Protein AF-A0A970URS9-F1 (afdb_monomer)

Radius of gyration: 25.24 Å; Cα contacts (8 Å, |Δi|>4): 750; chains: 1; bounding box: 65×50×69 Å

Structure (mmCIF, N/CA/C/O backbone):
data_AF-A0A970URS9-F1
#
_entry.id   AF-A0A970URS9-F1
#
loop_
_atom_site.group_PDB
_atom_site.id
_atom_site.type_symbol
_atom_site.label_atom_id
_atom_site.label_alt_id
_atom_site.label_comp_id
_atom_site.label_asym_id
_atom_site.label_entity_id
_atom_site.label_seq_id
_atom_site.pdbx_PDB_ins_code
_atom_site.Cartn_x
_atom_site.Cartn_y
_atom_site.Cartn_z
_atom_site.occupancy
_atom_site.B_iso_or_equiv
_atom_site.auth_seq_id
_atom_site.auth_comp_id
_atom_site.auth_asym_id
_atom_site.auth_atom_id
_atom_site.pdbx_PDB_model_num
ATOM 1 N N . MET A 1 1 ? 19.155 -26.160 -0.930 1.00 59.38 1 MET A N 1
ATOM 2 C CA . MET A 1 1 ? 18.601 -26.147 -2.294 1.00 59.38 1 MET A CA 1
ATOM 3 C C . MET A 1 1 ? 18.836 -27.483 -2.963 1.00 59.38 1 MET A C 1
ATOM 5 O O . MET A 1 1 ? 19.977 -27.938 -3.008 1.00 59.38 1 MET A O 1
ATOM 9 N N . THR A 1 2 ? 17.766 -28.083 -3.463 1.00 62.88 2 THR A N 1
ATOM 10 C CA . THR A 1 2 ? 17.777 -29.184 -4.430 1.00 62.88 2 THR A CA 1
ATOM 11 C C . THR A 1 2 ? 18.420 -28.739 -5.752 1.00 62.88 2 THR A C 1
ATOM 13 O O . THR A 1 2 ? 18.569 -27.546 -6.014 1.00 62.88 2 THR A O 1
ATOM 16 N N . GLU A 1 3 ? 18.820 -29.686 -6.599 1.00 51.22 3 GLU A N 1
ATOM 17 C CA . GLU A 1 3 ? 19.389 -29.405 -7.929 1.00 51.22 3 GLU A CA 1
ATOM 18 C C . GLU A 1 3 ? 18.390 -28.671 -8.846 1.00 51.22 3 GLU A C 1
ATOM 20 O O . GLU A 1 3 ? 18.769 -27.781 -9.601 1.00 51.22 3 GLU A O 1
ATOM 25 N N . TYR A 1 4 ? 17.092 -28.945 -8.679 1.00 53.56 4 TYR A N 1
ATOM 26 C CA . TYR A 1 4 ? 16.002 -28.221 -9.338 1.00 53.56 4 TYR A CA 1
ATOM 27 C C . TYR A 1 4 ? 15.913 -26.752 -8.897 1.00 53.56 4 TYR A C 1
ATOM 29 O O . TYR A 1 4 ? 15.729 -25.866 -9.725 1.00 53.56 4 TYR A O 1
ATOM 37 N N . GLU A 1 5 ? 16.074 -26.471 -7.600 1.00 57.66 5 GLU A N 1
ATOM 38 C CA . GLU A 1 5 ? 16.076 -25.095 -7.084 1.00 57.66 5 GLU A CA 1
ATOM 39 C C . GLU A 1 5 ? 17.321 -24.318 -7.521 1.00 57.66 5 GLU A C 1
ATOM 41 O O . GLU A 1 5 ? 17.228 -23.114 -7.740 1.00 57.66 5 GLU A O 1
ATOM 46 N N . LYS A 1 6 ? 18.470 -24.989 -7.682 1.00 56.94 6 LYS A N 1
ATOM 47 C CA . LYS A 1 6 ? 19.697 -24.361 -8.196 1.00 56.94 6 LYS A CA 1
ATOM 48 C C . LYS A 1 6 ? 19.577 -23.949 -9.664 1.00 56.94 6 LYS A C 1
ATOM 50 O O . LYS A 1 6 ? 20.085 -22.897 -10.015 1.00 56.94 6 LYS A O 1
ATOM 55 N N . ASN A 1 7 ? 18.889 -24.739 -10.489 1.00 59.44 7 ASN A N 1
ATOM 56 C CA . ASN A 1 7 ? 18.740 -24.455 -11.921 1.00 59.44 7 ASN A CA 1
ATOM 57 C C . ASN A 1 7 ? 17.604 -23.462 -12.247 1.00 59.44 7 ASN A C 1
ATOM 59 O O . ASN A 1 7 ? 17.540 -22.977 -13.374 1.00 59.44 7 ASN A O 1
ATOM 63 N N . ASN A 1 8 ? 16.723 -23.167 -11.280 1.00 69.44 8 ASN A N 1
ATOM 64 C CA . ASN A 1 8 ? 15.534 -22.315 -11.450 1.00 69.44 8 ASN A CA 1
ATOM 65 C C . ASN A 1 8 ? 15.500 -21.094 -10.508 1.00 69.44 8 ASN A C 1
ATOM 67 O O . ASN A 1 8 ? 14.450 -20.471 -10.346 1.00 69.44 8 ASN A O 1
ATOM 71 N N . THR A 1 9 ? 16.606 -20.766 -9.835 1.00 82.19 9 THR A N 1
ATOM 72 C CA . THR A 1 9 ? 16.706 -19.546 -9.021 1.00 82.19 9 THR A CA 1
ATOM 73 C C . THR A 1 9 ? 17.441 -18.487 -9.840 1.00 82.19 9 THR A C 1
ATOM 75 O O . THR A 1 9 ? 18.573 -18.758 -10.226 1.00 82.19 9 THR A O 1
ATOM 78 N N . PRO A 1 10 ? 16.840 -17.309 -10.097 1.00 90.69 10 PRO A N 1
ATOM 79 C CA . PRO A 1 10 ? 17.506 -16.267 -10.865 1.00 90.69 10 PRO A CA 1
ATOM 80 C C . PRO A 1 10 ? 18.823 -15.851 -10.204 1.00 90.69 10 PRO A C 1
ATOM 82 O O . PRO A 1 10 ? 18.922 -15.779 -8.979 1.00 90.69 10 PRO A O 1
ATOM 85 N N . GLU A 1 11 ? 19.825 -15.554 -11.026 1.00 94.62 11 GLU A N 1
ATOM 86 C CA . GLU A 1 11 ? 21.123 -15.045 -10.584 1.00 94.62 11 GLU A CA 1
ATOM 87 C C . GLU A 1 11 ? 21.006 -13.667 -9.942 1.00 94.62 11 GLU A C 1
ATOM 89 O O . GLU A 1 11 ? 21.819 -13.322 -9.088 1.00 94.62 11 GLU A O 1
ATOM 94 N N . ILE A 1 12 ? 20.011 -12.877 -10.351 1.00 97.31 12 ILE A N 1
ATOM 95 C CA . ILE A 1 12 ? 19.701 -11.583 -9.751 1.00 97.31 12 ILE A CA 1
ATOM 96 C C . ILE A 1 12 ? 18.197 -11.302 -9.801 1.00 97.31 12 ILE A C 1
ATOM 98 O O . ILE A 1 12 ? 17.523 -11.563 -10.804 1.00 97.31 12 ILE A O 1
ATOM 102 N N . LEU A 1 13 ? 17.682 -10.759 -8.699 1.00 98.12 13 LEU A N 1
ATOM 103 C CA . LEU A 1 13 ? 16.290 -10.363 -8.536 1.00 98.12 13 LEU A CA 1
ATOM 104 C C . LEU A 1 13 ? 16.204 -8.858 -8.270 1.00 98.12 13 LEU A C 1
ATOM 106 O O . LEU A 1 13 ? 16.705 -8.374 -7.252 1.00 98.12 13 LEU A O 1
ATOM 110 N N . PHE A 1 14 ? 15.516 -8.142 -9.155 1.00 98.75 14 PHE A N 1
ATOM 111 C CA . PHE A 1 14 ? 15.083 -6.770 -8.908 1.00 98.75 14 PHE A CA 1
ATOM 112 C C . PHE A 1 14 ? 13.653 -6.751 -8.403 1.00 98.75 14 PHE A C 1
ATOM 114 O O . PHE A 1 14 ? 12.801 -7.467 -8.928 1.00 98.75 14 PHE A O 1
ATOM 121 N N . GLU A 1 15 ? 13.373 -5.883 -7.442 1.00 98.62 15 GLU A N 1
ATOM 122 C CA . GLU A 1 15 ? 12.016 -5.675 -6.955 1.00 98.62 15 GLU A CA 1
ATOM 123 C C . GLU A 1 15 ? 11.689 -4.187 -6.867 1.00 98.62 15 GLU A C 1
ATOM 125 O O . GLU A 1 15 ? 12.305 -3.427 -6.122 1.00 98.62 15 GLU A O 1
ATOM 130 N N . VAL A 1 16 ? 10.730 -3.766 -7.685 1.00 98.88 16 VAL A N 1
ATOM 131 C CA . VAL A 1 16 ? 10.408 -2.370 -7.965 1.00 98.88 16 VAL A CA 1
ATOM 132 C C . VAL A 1 16 ? 9.073 -2.022 -7.329 1.00 98.88 16 VAL A C 1
ATOM 134 O O . VAL A 1 16 ? 8.055 -2.670 -7.583 1.00 98.88 16 VAL A O 1
ATOM 137 N N . SER A 1 17 ? 9.055 -0.963 -6.525 1.00 98.56 17 SER A N 1
ATOM 138 C CA . SER A 1 17 ? 7.822 -0.411 -5.971 1.00 98.56 17 SER A CA 1
ATOM 139 C C . SER A 1 17 ? 7.975 1.070 -5.677 1.00 98.56 17 SER A C 1
ATOM 141 O O . SER A 1 17 ? 9.014 1.522 -5.201 1.00 98.56 17 SER A O 1
ATOM 143 N N . TRP A 1 18 ? 6.889 1.818 -5.870 1.00 97.62 18 TRP A N 1
ATOM 144 C CA . TRP A 1 18 ? 6.800 3.204 -5.410 1.00 97.62 18 TRP A CA 1
ATOM 145 C C . TRP A 1 18 ? 6.981 3.331 -3.887 1.00 97.62 18 TRP A C 1
ATOM 147 O O . TRP A 1 18 ? 7.309 4.406 -3.390 1.00 97.62 18 TRP A O 1
ATOM 157 N N . GLU A 1 19 ? 6.772 2.236 -3.147 1.00 97.19 19 GLU A N 1
ATOM 158 C CA . GLU A 1 19 ? 6.843 2.194 -1.688 1.00 97.19 19 GLU A CA 1
ATOM 159 C C . GLU A 1 19 ? 8.188 1.684 -1.122 1.00 97.19 19 GLU A C 1
ATOM 161 O O . GLU A 1 19 ? 8.317 1.511 0.088 1.00 97.19 19 GLU A O 1
ATOM 166 N N . VAL A 1 20 ? 9.213 1.444 -1.950 1.00 97.50 20 VAL A N 1
ATOM 167 C CA . VAL A 1 20 ? 10.578 1.156 -1.455 1.00 97.50 20 VAL A CA 1
ATOM 168 C C . VAL A 1 20 ? 11.213 2.448 -0.935 1.00 97.50 20 VAL A C 1
ATOM 170 O O . VAL A 1 20 ? 11.251 3.446 -1.651 1.00 97.50 20 VAL A O 1
ATOM 173 N N . CYS A 1 21 ? 11.703 2.433 0.312 1.00 95.56 21 CYS A N 1
ATOM 174 C CA . CYS A 1 21 ? 12.218 3.614 1.032 1.00 95.56 21 CYS A CA 1
ATOM 175 C C . CYS A 1 21 ? 11.237 4.806 1.068 1.00 95.56 21 CYS A C 1
ATOM 177 O O . CYS A 1 21 ? 11.655 5.956 1.207 1.00 95.56 21 CYS A O 1
ATOM 179 N N . ASN A 1 22 ? 9.938 4.543 0.902 1.00 93.94 22 ASN A N 1
ATOM 180 C CA . ASN A 1 22 ? 8.903 5.563 0.794 1.00 93.94 22 ASN A CA 1
ATOM 181 C C . ASN A 1 22 ? 7.563 5.024 1.315 1.00 93.94 22 ASN A C 1
ATOM 183 O O . ASN A 1 22 ? 6.783 4.411 0.588 1.00 93.94 22 ASN A O 1
ATOM 187 N N . LYS A 1 23 ? 7.278 5.218 2.602 1.00 90.69 23 LYS A N 1
ATOM 188 C CA . LYS A 1 23 ? 6.061 4.675 3.213 1.00 90.69 23 LYS A CA 1
ATOM 189 C C . LYS A 1 23 ? 4.816 5.472 2.813 1.00 90.69 23 LYS A C 1
ATOM 191 O O . LYS A 1 23 ? 4.518 6.499 3.415 1.00 90.69 23 LYS A O 1
ATOM 196 N N . VAL A 1 24 ? 4.038 4.936 1.870 1.00 86.81 24 VAL A N 1
ATOM 197 C CA . VAL A 1 24 ? 2.739 5.503 1.453 1.00 86.81 24 VAL A CA 1
ATOM 198 C C . VAL A 1 24 ? 1.564 4.674 1.975 1.00 86.81 24 VAL A C 1
ATOM 200 O O . VAL A 1 24 ? 0.555 5.221 2.425 1.00 86.81 24 VAL A O 1
ATOM 203 N N . GLY A 1 25 ? 1.671 3.346 1.935 1.00 85.94 25 GLY A N 1
ATOM 204 C CA . GLY A 1 25 ? 0.559 2.440 2.165 1.00 85.94 25 GLY A CA 1
ATOM 205 C C . GLY A 1 25 ? 0.975 1.091 2.744 1.00 85.94 25 GLY A C 1
ATOM 206 O O . GLY A 1 25 ? 1.907 0.968 3.538 1.00 85.94 25 GLY A O 1
ATOM 207 N N . GLY A 1 26 ? 0.177 0.071 2.419 1.00 88.50 26 GLY A N 1
ATOM 208 C CA . GLY A 1 26 ? 0.376 -1.286 2.927 1.00 88.50 26 GLY A CA 1
ATOM 209 C C . GLY A 1 26 ? 1.490 -2.043 2.206 1.00 88.50 26 GLY A C 1
ATOM 210 O O . GLY A 1 26 ? 2.072 -2.949 2.799 1.00 88.50 26 GLY A O 1
ATOM 211 N N . ILE A 1 27 ? 1.816 -1.667 0.964 1.00 93.69 27 ILE A N 1
ATOM 212 C CA . ILE A 1 27 ? 2.817 -2.370 0.151 1.00 93.69 27 ILE A CA 1
ATOM 213 C C . ILE A 1 27 ? 4.198 -2.192 0.771 1.00 93.69 27 ILE A C 1
ATOM 215 O O . ILE A 1 27 ? 4.948 -3.158 0.837 1.00 93.69 27 ILE A O 1
ATOM 219 N N . HIS A 1 28 ? 4.495 -1.017 1.334 1.00 93.88 28 HIS A N 1
ATOM 220 C CA . HIS A 1 28 ? 5.689 -0.778 2.144 1.00 93.88 28 HIS A CA 1
ATOM 221 C C . HIS A 1 28 ? 5.880 -1.853 3.215 1.00 93.88 28 HIS A C 1
ATOM 223 O O . HIS A 1 28 ? 6.958 -2.424 3.343 1.00 93.88 28 HIS A O 1
ATOM 229 N N . THR A 1 29 ? 4.810 -2.177 3.951 1.00 90.12 29 THR A N 1
ATOM 230 C CA . THR A 1 29 ? 4.863 -3.177 5.027 1.00 90.12 29 THR A CA 1
ATOM 231 C C . THR A 1 29 ? 5.080 -4.578 4.468 1.00 90.12 29 THR A C 1
ATOM 233 O O . THR A 1 29 ? 5.914 -5.305 5.000 1.00 90.12 29 THR A O 1
ATOM 236 N N . VAL A 1 30 ? 4.387 -4.933 3.379 1.00 92.44 30 VAL A N 1
ATOM 237 C CA . VAL A 1 30 ? 4.557 -6.225 2.692 1.00 92.44 30 VAL A CA 1
ATOM 238 C C . VAL A 1 30 ? 5.995 -6.407 2.219 1.00 92.44 30 VAL A C 1
ATOM 240 O O . VAL A 1 30 ? 6.608 -7.442 2.466 1.00 92.44 30 VAL A O 1
ATOM 243 N N . LEU A 1 31 ? 6.549 -5.396 1.553 1.00 93.94 31 LEU A N 1
ATOM 244 C CA . LEU A 1 31 ? 7.918 -5.428 1.059 1.00 93.94 31 LEU A CA 1
ATOM 245 C C . LEU A 1 31 ? 8.905 -5.484 2.219 1.00 93.94 31 LEU A C 1
ATOM 247 O O . LEU A 1 31 ? 9.783 -6.336 2.219 1.00 93.94 31 LEU A O 1
ATOM 251 N N . LYS A 1 32 ? 8.728 -4.649 3.247 1.00 91.94 32 LYS A N 1
ATOM 252 C CA . LYS A 1 32 ? 9.607 -4.610 4.418 1.00 91.94 32 LYS A CA 1
ATOM 253 C C . LYS A 1 32 ? 9.727 -5.971 5.107 1.00 91.94 32 LYS A C 1
ATOM 255 O O . LYS A 1 32 ? 10.843 -6.393 5.393 1.00 91.94 32 LYS A O 1
ATOM 260 N N . THR A 1 33 ? 8.612 -6.654 5.370 1.00 89.00 33 THR A N 1
ATOM 261 C CA . THR A 1 33 ? 8.639 -7.971 6.034 1.00 89.00 33 THR A CA 1
ATOM 262 C C . THR A 1 33 ? 9.173 -9.061 5.107 1.00 89.00 33 THR A C 1
ATOM 264 O O . THR A 1 33 ? 9.936 -9.922 5.535 1.00 89.00 33 THR A O 1
ATOM 267 N N . LYS A 1 34 ? 8.841 -9.004 3.812 1.00 92.00 34 LYS A N 1
ATOM 268 C CA . LYS A 1 34 ? 9.290 -9.988 2.818 1.00 92.00 34 LYS A CA 1
ATOM 269 C C . LYS A 1 34 ? 10.779 -9.869 2.482 1.00 92.00 34 LYS A C 1
ATOM 271 O O . LYS A 1 34 ? 11.443 -10.889 2.303 1.00 92.00 34 LYS A O 1
ATOM 276 N N . CYS A 1 35 ? 11.313 -8.650 2.395 1.00 91.56 35 CYS A N 1
ATOM 277 C CA . CYS A 1 35 ? 12.703 -8.368 2.027 1.00 91.56 35 CYS A CA 1
ATOM 278 C C . CYS A 1 35 ? 13.697 -9.145 2.888 1.00 91.56 35 CYS A C 1
ATOM 280 O O . CYS A 1 35 ? 14.686 -9.638 2.360 1.00 91.56 35 CYS A O 1
ATOM 282 N N . GLN A 1 36 ? 13.429 -9.295 4.187 1.00 88.06 36 GLN A N 1
ATOM 283 C CA . GLN A 1 36 ? 14.290 -10.048 5.096 1.00 88.06 36 GLN A CA 1
ATOM 284 C C . GLN A 1 36 ? 14.445 -11.514 4.665 1.00 88.06 36 GLN A C 1
ATOM 286 O O . GLN A 1 36 ? 15.564 -12.025 4.608 1.00 88.06 36 GLN A O 1
ATOM 291 N N . GLU A 1 37 ? 13.347 -12.184 4.312 1.00 89.56 37 GLU A N 1
ATOM 292 C CA . GLU A 1 37 ? 13.382 -13.583 3.872 1.00 89.56 37 GLU A CA 1
ATOM 293 C C . GLU A 1 37 ? 13.995 -13.737 2.477 1.00 89.56 37 GLU A C 1
ATOM 295 O O . GLU A 1 37 ? 14.756 -14.672 2.226 1.00 89.56 37 GLU A O 1
ATOM 300 N N . VAL A 1 38 ? 13.735 -12.788 1.575 1.00 92.19 38 VAL A N 1
ATOM 301 C CA . VAL A 1 38 ? 14.340 -12.786 0.234 1.00 92.19 38 VAL A CA 1
ATOM 302 C C . VAL A 1 38 ? 15.850 -12.546 0.321 1.00 92.19 38 VAL A C 1
ATOM 304 O O . VAL A 1 38 ? 16.619 -13.271 -0.312 1.00 92.19 38 VAL A O 1
ATOM 307 N N . GLN A 1 39 ? 16.297 -11.621 1.175 1.00 90.75 39 GLN A N 1
ATOM 308 C CA . GLN A 1 39 ? 17.714 -11.336 1.415 1.00 90.75 39 GLN A CA 1
ATOM 309 C C . GLN A 1 39 ? 18.456 -12.566 1.956 1.00 90.75 39 GLN A C 1
ATOM 311 O O . GLN A 1 39 ? 19.588 -12.815 1.551 1.00 90.75 39 GLN A O 1
ATOM 316 N N . LYS A 1 40 ? 17.829 -13.384 2.818 1.00 90.62 40 LYS A N 1
ATOM 317 C CA . LYS A 1 40 ? 18.424 -14.655 3.283 1.00 90.62 40 LYS A CA 1
ATOM 318 C C . LYS A 1 40 ? 18.703 -15.627 2.130 1.00 90.62 40 LYS A C 1
ATOM 320 O O . LYS A 1 40 ? 19.639 -16.417 2.226 1.00 90.62 40 LYS A O 1
ATOM 325 N N . LYS A 1 41 ? 17.898 -15.587 1.059 1.00 90.62 41 LYS A N 1
ATOM 326 C CA . LYS A 1 41 ? 18.044 -16.462 -0.114 1.00 90.62 41 LYS A CA 1
ATOM 327 C C . LYS A 1 41 ? 19.026 -15.908 -1.151 1.00 90.62 41 LYS A C 1
ATOM 329 O O . LYS A 1 41 ? 19.836 -16.674 -1.663 1.00 90.62 41 LYS A O 1
ATOM 334 N N . TYR A 1 42 ? 18.941 -14.618 -1.469 1.00 92.38 42 TYR A N 1
ATOM 335 C CA . TYR A 1 42 ? 19.673 -14.007 -2.589 1.00 92.38 42 TYR A CA 1
ATOM 336 C C . TYR A 1 42 ? 20.891 -13.174 -2.164 1.00 92.38 42 TYR A C 1
ATOM 338 O O . TYR A 1 42 ? 21.763 -12.901 -2.985 1.00 92.38 42 TYR A O 1
ATOM 346 N N . GLY A 1 43 ? 20.992 -12.774 -0.895 1.00 93.62 43 GLY A N 1
ATOM 347 C CA . GLY A 1 43 ? 22.070 -11.909 -0.420 1.00 93.62 43 GLY A CA 1
ATOM 348 C C . GLY A 1 43 ? 22.184 -10.628 -1.252 1.00 93.62 43 GLY A C 1
ATOM 349 O O . GLY A 1 43 ? 21.198 -9.944 -1.503 1.00 93.62 43 GLY A O 1
ATOM 350 N N . GLU A 1 44 ? 23.393 -10.315 -1.713 1.00 93.62 44 GLU A N 1
ATOM 351 C CA . GLU A 1 44 ? 23.677 -9.115 -2.517 1.00 93.62 44 GLU A CA 1
ATOM 352 C C . GLU A 1 44 ? 23.156 -9.206 -3.973 1.00 93.62 44 GLU A C 1
ATOM 354 O O . GLU A 1 44 ? 23.260 -8.238 -4.719 1.00 93.62 44 GLU A O 1
ATOM 359 N N . HIS A 1 45 ? 22.556 -10.336 -4.373 1.00 95.69 45 HIS A N 1
ATOM 360 C CA . HIS A 1 45 ? 21.867 -10.512 -5.660 1.00 95.69 45 HIS A CA 1
ATOM 361 C C . HIS A 1 45 ? 20.374 -10.135 -5.606 1.00 95.69 45 HIS A C 1
ATOM 363 O O . HIS A 1 45 ? 19.613 -10.435 -6.527 1.00 95.69 45 HIS A O 1
ATOM 369 N N . TYR A 1 46 ? 19.936 -9.493 -4.522 1.00 97.69 46 TYR A N 1
ATOM 370 C CA . TYR A 1 46 ? 18.608 -8.907 -4.394 1.00 97.69 46 TYR A CA 1
ATOM 371 C C . TYR A 1 46 ? 18.713 -7.387 -4.301 1.00 97.69 46 TYR A C 1
ATOM 373 O O . TYR A 1 46 ? 19.367 -6.848 -3.405 1.00 97.69 46 TYR A O 1
ATOM 381 N N . VAL A 1 47 ? 18.072 -6.703 -5.248 1.00 98.50 47 VAL A N 1
ATOM 382 C CA . VAL A 1 47 ? 18.125 -5.247 -5.386 1.00 98.50 47 VAL A CA 1
ATOM 383 C C . VAL A 1 47 ? 16.707 -4.693 -5.390 1.00 98.50 47 VAL A C 1
ATOM 385 O O . VAL A 1 47 ? 15.919 -4.977 -6.289 1.00 98.50 47 VAL A O 1
ATOM 388 N N . VAL A 1 48 ? 16.384 -3.862 -4.403 1.00 98.75 48 VAL A N 1
ATOM 389 C CA . VAL A 1 48 ? 15.106 -3.145 -4.364 1.00 98.75 48 VAL A CA 1
ATOM 390 C C . VAL A 1 48 ? 15.230 -1.782 -5.035 1.00 98.75 48 VAL A C 1
ATOM 392 O O . VAL A 1 48 ? 16.274 -1.132 -4.964 1.00 98.75 48 VAL A O 1
ATOM 395 N N . ILE A 1 49 ? 14.165 -1.337 -5.694 1.00 98.88 49 ILE A N 1
ATOM 396 C CA . ILE A 1 49 ? 14.147 -0.090 -6.459 1.00 98.88 49 ILE A CA 1
ATOM 397 C C . ILE A 1 49 ? 12.958 0.769 -6.027 1.00 98.88 49 ILE A C 1
ATOM 399 O O . ILE A 1 49 ? 11.812 0.316 -6.075 1.00 98.88 49 ILE A O 1
ATOM 403 N N . GLY A 1 50 ? 13.246 2.012 -5.632 1.00 98.44 50 GLY A N 1
ATOM 404 C CA . GLY A 1 50 ? 12.269 3.004 -5.173 1.00 98.44 50 GLY A CA 1
ATOM 405 C C . GLY A 1 50 ? 12.516 4.407 -5.744 1.00 98.44 50 GLY A C 1
ATOM 406 O O . GLY A 1 50 ? 13.549 4.644 -6.373 1.00 98.44 50 GLY A O 1
ATOM 4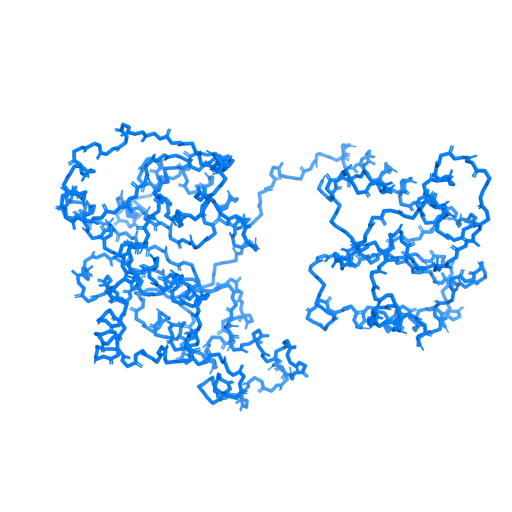07 N N . PRO A 1 51 ? 11.576 5.349 -5.573 1.00 97.19 51 PRO A N 1
ATOM 408 C CA . PRO A 1 51 ? 11.669 6.692 -6.151 1.00 97.19 51 PRO A CA 1
ATOM 409 C C . PRO A 1 51 ? 12.451 7.682 -5.260 1.00 97.19 51 PRO A C 1
ATOM 411 O O . PRO A 1 51 ? 12.288 7.699 -4.040 1.00 97.19 51 PRO A O 1
ATOM 414 N N . ASP A 1 52 ? 13.265 8.560 -5.862 1.00 94.81 52 ASP A N 1
ATOM 415 C CA . ASP A 1 52 ? 13.997 9.635 -5.163 1.00 94.81 52 ASP A CA 1
ATOM 416 C C . ASP A 1 52 ? 13.156 10.915 -5.040 1.00 94.81 52 ASP A C 1
ATOM 418 O O . ASP A 1 52 ? 13.273 11.860 -5.836 1.00 94.81 52 ASP A O 1
ATOM 422 N N . ILE A 1 53 ? 12.250 10.912 -4.059 1.00 90.94 53 ILE A N 1
ATOM 423 C CA . ILE A 1 53 ? 11.257 11.982 -3.849 1.00 90.94 53 ILE A CA 1
ATOM 424 C C . ILE A 1 53 ? 11.439 12.772 -2.543 1.00 90.94 53 ILE A C 1
ATOM 426 O O . ILE A 1 53 ? 10.818 13.816 -2.381 1.00 90.94 53 ILE A O 1
ATOM 430 N N . TRP A 1 54 ? 12.334 12.350 -1.646 1.00 85.31 54 TRP A N 1
ATOM 431 C CA . TRP A 1 54 ? 12.636 13.040 -0.378 1.00 85.31 54 TRP A CA 1
ATOM 432 C C . TRP A 1 54 ? 13.639 14.192 -0.578 1.00 85.31 54 TRP A C 1
ATOM 434 O O . TRP A 1 54 ? 14.669 14.250 0.079 1.00 85.31 54 TRP A O 1
ATOM 444 N N . ARG A 1 55 ? 13.391 15.081 -1.549 1.00 68.81 55 ARG A N 1
ATOM 445 C CA . ARG A 1 55 ? 14.376 16.096 -1.990 1.00 68.81 55 ARG A CA 1
ATOM 446 C C . ARG A 1 55 ? 14.431 17.342 -1.117 1.00 68.81 55 ARG A C 1
ATOM 448 O O . ARG A 1 55 ? 15.478 17.975 -1.030 1.00 68.81 55 ARG A O 1
ATOM 455 N N . GLU A 1 56 ? 13.291 17.725 -0.549 1.00 63.41 56 GLU A N 1
ATOM 456 C CA . GLU A 1 56 ? 13.159 18.930 0.283 1.00 63.41 56 GLU A CA 1
ATOM 457 C C . GLU A 1 56 ? 13.506 18.656 1.751 1.00 63.41 56 GLU A C 1
ATOM 459 O O . GLU A 1 56 ? 13.866 19.569 2.492 1.00 63.41 56 GLU A O 1
ATOM 464 N N . GLU A 1 57 ? 13.440 17.392 2.164 1.00 63.56 57 GLU A N 1
ATOM 465 C CA . GLU A 1 57 ? 13.827 16.938 3.493 1.00 63.56 57 GLU A CA 1
ATOM 466 C C . GLU A 1 57 ? 15.303 16.530 3.477 1.00 63.56 57 GLU A C 1
ATOM 468 O O . GLU A 1 57 ? 15.760 15.854 2.560 1.00 63.56 57 GLU A O 1
ATOM 473 N N . HIS A 1 58 ? 16.079 16.968 4.471 1.00 62.84 58 HIS A N 1
ATOM 474 C CA . HIS A 1 58 ? 17.538 16.836 4.411 1.00 62.84 58 HIS A CA 1
ATOM 475 C C . HIS A 1 58 ? 18.044 15.382 4.436 1.00 62.84 58 HIS A C 1
ATOM 477 O O . HIS A 1 58 ? 19.151 15.149 3.957 1.00 62.84 58 HIS A O 1
ATOM 483 N N . GLU A 1 59 ? 17.254 14.408 4.913 1.00 81.94 59 GLU A N 1
ATOM 484 C CA . GLU A 1 59 ? 17.598 12.977 4.880 1.00 81.94 59 GLU A CA 1
ATOM 485 C C . GLU A 1 59 ? 16.344 12.086 4.783 1.00 81.94 59 GLU A C 1
ATOM 487 O O . GLU A 1 59 ? 15.374 12.286 5.512 1.00 81.94 59 GLU A O 1
ATOM 492 N N . ASN A 1 60 ? 16.380 11.057 3.925 1.00 88.88 60 ASN A N 1
ATOM 493 C CA . ASN A 1 60 ? 15.377 9.988 3.934 1.00 88.88 60 ASN A CA 1
ATOM 494 C C . ASN A 1 60 ? 15.696 9.020 5.095 1.00 88.88 60 ASN A C 1
ATOM 496 O O . ASN A 1 60 ? 16.717 8.330 5.031 1.00 88.88 60 ASN A O 1
ATOM 500 N N . PRO A 1 61 ? 14.836 8.901 6.126 1.00 89.88 61 PRO A N 1
ATOM 501 C CA . PRO A 1 61 ? 15.122 8.091 7.317 1.00 89.88 61 PRO A CA 1
ATOM 502 C C . PRO A 1 61 ? 15.219 6.586 7.022 1.00 89.88 61 PRO A C 1
ATOM 504 O O . PRO A 1 61 ? 15.772 5.814 7.815 1.00 89.88 61 PRO A O 1
ATOM 507 N N . GLU A 1 62 ? 14.673 6.154 5.886 1.00 93.19 62 GLU A N 1
ATOM 508 C CA . GLU A 1 62 ? 14.685 4.769 5.452 1.00 93.19 62 GLU A CA 1
ATOM 509 C C . GLU A 1 62 ? 15.801 4.444 4.454 1.00 93.19 62 GLU A C 1
ATOM 511 O O . GLU A 1 62 ? 15.910 3.298 4.037 1.00 93.19 62 GLU A O 1
ATOM 516 N N . PHE A 1 63 ? 16.665 5.380 4.071 1.00 96.25 63 PHE A N 1
ATOM 517 C CA . PHE A 1 63 ? 17.716 5.104 3.092 1.00 96.25 63 PHE A CA 1
ATOM 518 C C . PHE A 1 63 ? 19.102 5.401 3.657 1.00 96.25 63 PHE A C 1
ATOM 520 O O . PHE A 1 63 ? 19.394 6.515 4.078 1.00 96.25 63 PHE A O 1
ATOM 527 N N . ILE A 1 64 ? 19.970 4.389 3.647 1.00 96.75 64 ILE A N 1
ATOM 528 C CA . ILE A 1 64 ? 21.380 4.525 4.015 1.00 96.75 64 ILE A CA 1
ATOM 529 C C . ILE A 1 64 ? 22.182 4.554 2.722 1.00 96.75 64 ILE A C 1
ATOM 531 O O . ILE A 1 64 ? 22.365 3.514 2.090 1.00 96.75 64 ILE A O 1
ATOM 535 N N . GLU A 1 65 ? 22.646 5.733 2.326 1.00 95.94 65 GLU A N 1
ATOM 536 C CA . GLU A 1 65 ? 23.436 5.903 1.110 1.00 95.94 65 GLU A CA 1
ATOM 537 C C . GLU A 1 65 ? 24.790 5.173 1.206 1.00 95.94 65 GLU A C 1
ATOM 539 O O . GLU A 1 65 ? 25.483 5.223 2.222 1.00 95.94 65 GLU A O 1
ATOM 544 N N . ASP A 1 66 ? 25.156 4.474 0.131 1.00 96.81 66 ASP A N 1
ATOM 545 C CA . ASP A 1 66 ? 26.454 3.830 -0.062 1.00 96.81 66 ASP A CA 1
ATOM 546 C C . ASP A 1 66 ? 26.933 4.116 -1.487 1.00 96.81 66 ASP A C 1
ATOM 548 O O . ASP A 1 66 ? 26.581 3.440 -2.462 1.00 96.81 66 ASP A O 1
ATOM 552 N N . GLU A 1 67 ? 27.751 5.157 -1.611 1.00 94.06 67 GLU A N 1
ATOM 553 C CA . GLU A 1 67 ? 28.260 5.622 -2.897 1.00 94.06 67 GLU A CA 1
ATOM 554 C C . GLU A 1 67 ? 29.196 4.618 -3.580 1.00 94.06 67 GLU A C 1
ATOM 556 O O . GLU A 1 67 ? 29.377 4.710 -4.798 1.00 94.06 67 GLU A O 1
ATOM 561 N N . LYS A 1 68 ? 29.769 3.669 -2.822 1.00 96.00 68 LYS A N 1
ATOM 562 C CA . LYS A 1 68 ? 30.760 2.695 -3.305 1.00 96.00 68 LYS A CA 1
ATOM 563 C C . LYS A 1 68 ? 30.124 1.493 -3.996 1.00 96.00 68 LYS A C 1
ATOM 565 O O . LYS A 1 68 ? 30.828 0.741 -4.675 1.00 96.00 68 LYS A O 1
ATOM 570 N N . LEU A 1 69 ? 28.815 1.298 -3.843 1.00 96.50 69 LEU A N 1
ATOM 571 C CA . LEU A 1 69 ? 28.098 0.250 -4.557 1.00 96.50 69 LEU A CA 1
ATOM 572 C C . LEU A 1 69 ? 28.118 0.527 -6.063 1.00 96.50 69 LEU A C 1
ATOM 574 O O . LEU A 1 69 ? 27.767 1.611 -6.521 1.00 96.50 69 LEU A O 1
ATOM 578 N N . PHE A 1 70 ? 28.525 -0.486 -6.829 1.00 96.62 70 PHE A N 1
ATOM 579 C CA . PHE A 1 70 ? 28.478 -0.504 -8.293 1.00 96.62 70 PHE A CA 1
ATOM 580 C C . PHE A 1 70 ? 29.193 0.665 -9.004 1.00 96.62 70 PHE A C 1
ATOM 582 O O . PHE A 1 70 ? 28.754 1.076 -10.076 1.00 96.62 70 PHE A O 1
ATOM 589 N N . LEU A 1 71 ? 30.299 1.189 -8.451 1.00 95.31 71 LEU A N 1
ATOM 590 C CA . LEU A 1 71 ? 31.016 2.365 -8.989 1.00 95.31 71 LEU A CA 1
ATOM 591 C C . LEU A 1 71 ? 31.228 2.330 -10.513 1.00 95.31 71 LEU A C 1
ATOM 593 O O . LEU A 1 71 ? 30.869 3.283 -11.199 1.00 95.31 71 LEU A O 1
ATOM 597 N N . GLY A 1 72 ? 31.739 1.215 -11.046 1.00 95.44 72 GLY A N 1
ATOM 598 C CA . GLY A 1 72 ? 32.010 1.085 -12.483 1.00 95.44 72 GLY A CA 1
ATOM 599 C C . GLY A 1 72 ? 30.757 1.184 -13.361 1.00 95.44 72 GLY A C 1
ATOM 600 O O . GLY A 1 72 ? 30.798 1.792 -14.428 1.00 95.44 72 GLY A O 1
ATOM 601 N N . TRP A 1 73 ? 29.624 0.642 -12.905 1.00 97.75 73 TRP A N 1
ATOM 602 C CA . TRP A 1 73 ? 28.349 0.780 -13.612 1.00 97.75 73 TRP A CA 1
ATOM 603 C C . TRP A 1 73 ? 27.749 2.179 -13.435 1.00 97.75 73 TRP A C 1
ATOM 605 O O . TRP A 1 73 ? 27.237 2.742 -14.402 1.00 97.75 73 TRP A O 1
ATOM 615 N N . LYS A 1 74 ? 27.843 2.771 -12.235 1.00 97.44 74 LYS A N 1
ATOM 616 C CA . LYS A 1 74 ? 27.332 4.124 -11.954 1.00 97.44 74 LYS A CA 1
ATOM 617 C C . LYS A 1 74 ? 27.908 5.157 -12.912 1.00 97.44 74 LYS A C 1
ATOM 619 O O . LYS A 1 74 ? 27.148 5.951 -13.457 1.00 97.44 74 LYS A O 1
ATOM 624 N N . GLU A 1 75 ? 29.218 5.127 -13.154 1.00 96.06 75 GLU A N 1
ATOM 625 C CA . GLU A 1 75 ? 29.874 6.039 -14.099 1.00 96.06 75 GLU A CA 1
ATOM 626 C C . GLU A 1 75 ? 29.269 5.933 -15.508 1.00 96.06 75 GLU A C 1
ATOM 628 O O . GLU A 1 75 ? 28.883 6.947 -16.096 1.00 96.06 75 GLU A O 1
ATOM 633 N N . GLN A 1 76 ? 29.100 4.709 -16.022 1.00 97.00 76 GLN A N 1
ATOM 634 C CA . GLN A 1 76 ? 28.479 4.470 -17.327 1.00 97.00 76 GLN A CA 1
ATOM 635 C C . GLN A 1 76 ? 27.011 4.921 -17.356 1.00 97.00 76 GLN A C 1
ATOM 637 O O . GLN A 1 76 ? 26.581 5.599 -18.291 1.00 97.00 76 GLN A O 1
ATOM 642 N N . ALA A 1 77 ? 26.234 4.563 -16.335 1.00 97.50 77 ALA A N 1
ATOM 643 C CA . ALA A 1 77 ? 24.818 4.890 -16.253 1.00 97.50 77 ALA A CA 1
ATOM 644 C C . ALA A 1 77 ? 24.591 6.410 -16.168 1.00 97.50 77 ALA A C 1
ATOM 646 O O . ALA A 1 77 ? 23.713 6.950 -16.843 1.00 97.50 77 ALA A O 1
ATOM 647 N N . TYR A 1 78 ? 25.422 7.120 -15.402 1.00 97.25 78 TYR A N 1
ATOM 648 C CA . TYR A 1 78 ? 25.368 8.575 -15.284 1.00 97.25 78 TYR A CA 1
ATOM 649 C C . TYR A 1 78 ? 25.782 9.295 -16.567 1.00 97.25 78 TYR A C 1
ATOM 651 O O . TYR A 1 78 ? 25.210 10.349 -16.863 1.00 97.25 78 TYR A O 1
ATOM 659 N N . ALA A 1 79 ? 26.731 8.742 -17.328 1.00 95.81 79 ALA A N 1
ATOM 660 C CA . ALA A 1 79 ? 27.098 9.245 -18.651 1.00 95.81 79 ALA A CA 1
ATOM 661 C C . ALA A 1 79 ? 25.961 9.066 -19.673 1.00 95.81 79 ALA A C 1
ATOM 663 O O . ALA A 1 79 ? 25.780 9.915 -20.542 1.00 95.81 79 ALA A O 1
ATOM 664 N N . ALA A 1 80 ? 25.144 8.019 -19.519 1.00 93.94 80 ALA A N 1
ATOM 665 C CA . ALA A 1 80 ? 23.925 7.795 -20.299 1.00 93.94 80 ALA A CA 1
ATOM 666 C C . ALA A 1 80 ? 22.720 8.645 -19.835 1.00 93.94 80 ALA A C 1
ATOM 668 O O . ALA A 1 80 ? 21.616 8.483 -20.349 1.00 93.94 80 ALA A O 1
ATOM 669 N N . GLY A 1 81 ? 22.910 9.547 -18.865 1.00 94.50 81 GLY A N 1
ATOM 670 C CA . GLY A 1 81 ? 21.864 10.448 -18.371 1.00 94.50 81 GLY A CA 1
ATOM 671 C C . GLY A 1 81 ? 20.939 9.848 -17.309 1.00 94.50 81 GLY A C 1
ATOM 672 O O . GLY A 1 81 ? 20.008 10.526 -16.877 1.00 94.50 81 GLY A O 1
ATOM 673 N N . LEU A 1 82 ? 21.195 8.621 -16.842 1.00 96.62 82 LEU A N 1
ATOM 674 C CA . LEU A 1 82 ? 20.438 8.025 -15.739 1.00 96.62 82 LEU A CA 1
ATOM 675 C C . LEU A 1 82 ? 20.836 8.699 -14.421 1.00 96.62 82 LEU A C 1
ATOM 677 O O . LEU A 1 82 ? 22.009 9.007 -14.192 1.00 96.62 82 LEU A O 1
ATOM 681 N N . ARG A 1 83 ? 19.861 8.947 -13.546 1.00 96.56 83 ARG A N 1
ATOM 682 C CA . ARG A 1 83 ? 20.073 9.581 -12.240 1.00 96.56 83 ARG A CA 1
ATOM 683 C C . ARG A 1 83 ? 19.438 8.731 -11.150 1.00 96.56 83 ARG A C 1
ATOM 685 O O . ARG A 1 83 ? 18.259 8.401 -11.207 1.00 96.56 83 ARG A O 1
ATOM 692 N N . PHE A 1 84 ? 20.255 8.322 -10.189 1.00 97.25 84 PHE A N 1
ATOM 693 C CA . PHE A 1 84 ? 19.856 7.486 -9.060 1.00 97.25 84 PHE A CA 1
ATOM 694 C C . PHE A 1 84 ? 20.938 7.524 -7.984 1.00 97.25 84 PHE A C 1
ATOM 696 O O . PHE A 1 84 ? 22.096 7.829 -8.280 1.00 97.25 84 PHE A O 1
ATOM 703 N N . ARG A 1 85 ? 20.577 7.147 -6.761 1.00 96.88 85 ARG A N 1
ATOM 704 C CA . ARG A 1 85 ? 21.497 6.907 -5.648 1.00 96.88 85 ARG A CA 1
ATOM 705 C C . ARG A 1 85 ? 21.541 5.425 -5.304 1.00 96.88 85 ARG A C 1
ATOM 707 O O . ARG A 1 85 ? 20.577 4.693 -5.527 1.00 96.88 85 ARG A O 1
ATOM 714 N N . THR A 1 86 ? 22.679 4.987 -4.784 1.00 98.06 86 THR A N 1
ATOM 715 C CA . THR A 1 86 ? 22.927 3.603 -4.366 1.00 98.06 86 THR A CA 1
ATOM 716 C C . THR A 1 86 ? 23.057 3.545 -2.857 1.00 98.06 86 THR A C 1
ATOM 718 O O . THR A 1 86 ? 23.631 4.447 -2.256 1.00 98.06 86 THR A O 1
ATOM 721 N N . GLY A 1 87 ? 22.526 2.503 -2.232 1.00 97.69 87 GLY A N 1
ATOM 722 C CA . GLY A 1 87 ? 22.574 2.374 -0.785 1.00 97.69 87 GLY A CA 1
ATOM 723 C C . GLY A 1 87 ? 21.892 1.115 -0.292 1.00 97.69 87 GLY A C 1
ATOM 724 O O . GLY A 1 87 ? 21.841 0.101 -0.989 1.00 97.69 87 GLY A O 1
ATOM 725 N N . ARG A 1 88 ? 21.353 1.185 0.922 1.00 97.81 88 ARG A N 1
ATOM 726 C CA . ARG A 1 88 ? 20.578 0.114 1.546 1.00 97.81 88 ARG A CA 1
ATOM 727 C C . ARG A 1 88 ? 19.283 0.656 2.126 1.00 97.81 88 ARG A C 1
ATOM 729 O O . ARG A 1 88 ? 19.263 1.740 2.708 1.00 97.81 88 ARG A O 1
ATOM 736 N N . TRP A 1 89 ? 18.214 -0.126 2.016 1.00 97.50 89 TRP A N 1
ATOM 737 C CA . TRP A 1 89 ? 16.963 0.180 2.710 1.00 97.50 89 TRP A CA 1
ATOM 738 C C . TRP A 1 89 ? 17.155 -0.064 4.214 1.00 97.50 89 TRP A C 1
ATOM 740 O O . TRP A 1 89 ? 17.538 -1.159 4.626 1.00 97.50 89 TRP A O 1
ATOM 750 N N . ASN A 1 90 ? 16.922 0.952 5.044 1.00 95.69 90 ASN A N 1
ATOM 751 C CA . ASN A 1 90 ? 17.092 0.939 6.497 1.00 95.69 90 ASN A CA 1
ATOM 752 C C . ASN A 1 90 ? 15.961 0.176 7.208 1.00 95.69 90 ASN A C 1
ATOM 754 O O . ASN A 1 90 ? 15.170 0.716 7.981 1.00 95.69 90 ASN A O 1
ATOM 758 N N . ILE A 1 91 ? 15.886 -1.114 6.915 1.00 92.62 91 ILE A N 1
ATOM 759 C CA . ILE A 1 91 ? 14.969 -2.083 7.505 1.00 92.62 91 ILE A CA 1
ATOM 760 C C . ILE A 1 91 ? 15.767 -3.320 7.940 1.00 92.62 91 ILE A C 1
ATOM 762 O O . ILE A 1 91 ? 16.933 -3.472 7.547 1.00 92.62 91 ILE A O 1
ATOM 766 N N . PRO A 1 92 ? 15.179 -4.230 8.737 1.00 89.00 92 PRO A N 1
ATOM 767 C CA . PRO A 1 92 ? 15.768 -5.548 8.953 1.00 89.00 92 PRO A CA 1
ATOM 768 C C . PRO A 1 92 ? 16.183 -6.215 7.627 1.00 89.00 92 PRO A C 1
ATOM 770 O O . PRO A 1 92 ? 15.456 -6.171 6.639 1.00 89.00 92 PRO A O 1
ATOM 773 N N . GLY A 1 93 ? 17.397 -6.771 7.583 1.00 88.81 93 GLY A N 1
ATOM 774 C CA . GLY A 1 93 ? 18.005 -7.351 6.375 1.00 88.81 93 GLY A CA 1
ATOM 775 C C . GLY A 1 93 ? 18.853 -6.389 5.531 1.00 88.81 93 GLY A C 1
ATOM 776 O O . GLY A 1 93 ? 19.767 -6.856 4.859 1.00 88.81 93 GLY A O 1
ATOM 777 N N . LYS A 1 94 ? 18.624 -5.068 5.604 1.00 95.38 94 LYS A N 1
ATOM 778 C CA . LYS A 1 94 ? 19.378 -4.030 4.866 1.00 95.38 94 LYS A CA 1
ATOM 779 C C . LYS A 1 94 ? 19.672 -4.390 3.388 1.00 95.38 94 LYS A C 1
ATOM 781 O O . LYS A 1 94 ? 20.849 -4.395 2.995 1.00 95.38 94 LYS A O 1
ATOM 786 N N . PRO A 1 95 ? 18.639 -4.707 2.577 1.00 97.06 95 PRO A N 1
ATOM 787 C CA . PRO A 1 95 ? 18.831 -5.061 1.172 1.00 97.06 95 PRO A CA 1
ATOM 788 C C . PRO A 1 95 ? 19.441 -3.893 0.392 1.00 97.06 95 PRO A C 1
ATOM 790 O O . PRO A 1 95 ? 19.248 -2.729 0.764 1.00 97.06 95 PRO A O 1
ATOM 793 N N . ILE A 1 96 ? 20.159 -4.200 -0.692 1.00 98.38 96 ILE A N 1
ATOM 794 C CA . ILE A 1 96 ? 20.668 -3.179 -1.615 1.00 98.38 96 ILE A CA 1
ATOM 795 C C . ILE A 1 96 ? 19.480 -2.416 -2.197 1.00 98.38 96 ILE A C 1
ATOM 797 O O . ILE A 1 96 ? 18.534 -3.027 -2.688 1.00 98.38 96 ILE A O 1
ATOM 801 N N . ALA A 1 97 ? 19.550 -1.087 -2.168 1.00 98.31 97 ALA A N 1
ATOM 802 C CA . ALA A 1 97 ? 18.520 -0.204 -2.690 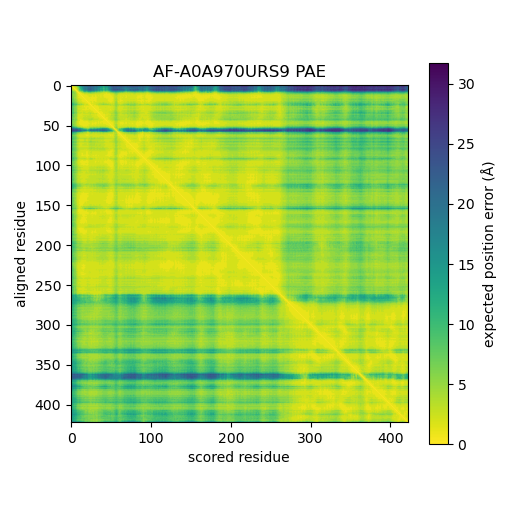1.00 98.31 97 ALA A CA 1
ATOM 803 C C . ALA A 1 97 ? 19.079 0.746 -3.756 1.00 98.31 97 ALA A C 1
ATOM 805 O O . ALA A 1 97 ? 20.129 1.369 -3.566 1.00 98.31 97 ALA A O 1
ATOM 806 N N . LEU A 1 98 ? 18.337 0.882 -4.856 1.00 98.56 98 LEU A N 1
ATOM 807 C CA . LEU A 1 98 ? 18.511 1.933 -5.856 1.00 98.56 98 LEU A CA 1
ATOM 808 C C . LEU A 1 98 ? 17.346 2.917 -5.740 1.00 98.56 98 LEU A C 1
ATOM 810 O O . LEU A 1 98 ? 16.187 2.523 -5.867 1.00 98.56 98 LEU A O 1
ATOM 814 N N . ILE A 1 99 ? 17.652 4.191 -5.512 1.00 97.56 99 ILE A N 1
ATOM 815 C CA . ILE A 1 99 ? 16.644 5.245 -5.368 1.00 97.56 99 ILE A CA 1
ATOM 816 C C . ILE A 1 99 ? 16.739 6.181 -6.573 1.00 97.56 99 ILE A C 1
ATOM 818 O O . ILE A 1 99 ? 17.776 6.802 -6.794 1.00 97.56 99 ILE A O 1
ATOM 822 N N . ILE A 1 100 ? 15.700 6.200 -7.410 1.00 98.25 100 ILE A N 1
ATOM 823 C CA . ILE A 1 100 ? 15.751 6.739 -8.776 1.00 98.25 100 ILE A CA 1
ATOM 824 C C . ILE A 1 100 ? 15.223 8.169 -8.846 1.00 98.25 100 ILE A C 1
ATOM 826 O O . ILE A 1 100 ? 14.055 8.427 -8.549 1.00 98.25 100 ILE A O 1
ATOM 830 N N . ASP A 1 101 ? 16.045 9.076 -9.370 1.00 96.62 101 ASP A N 1
ATOM 831 C CA . ASP A 1 101 ? 15.603 10.400 -9.790 1.00 96.62 101 ASP A CA 1
ATOM 832 C C . ASP A 1 101 ? 15.059 10.329 -11.225 1.00 96.62 101 ASP A C 1
ATOM 834 O O . ASP A 1 101 ? 15.800 10.349 -12.209 1.00 96.62 101 ASP A O 1
ATOM 838 N N . PHE A 1 102 ? 13.734 10.273 -11.341 1.00 96.69 102 PHE A N 1
ATOM 839 C CA . PHE A 1 102 ? 13.030 10.263 -12.625 1.00 96.69 102 PHE A CA 1
ATOM 840 C C . PHE A 1 102 ? 12.751 11.668 -13.188 1.00 96.69 102 PHE A C 1
ATOM 842 O O . PHE A 1 102 ? 12.240 11.788 -14.301 1.00 96.69 102 PHE A O 1
ATOM 849 N N . THR A 1 103 ? 13.067 12.748 -12.465 1.00 95.44 103 THR A N 1
ATOM 850 C CA . THR A 1 103 ? 12.716 14.115 -12.896 1.00 95.44 103 THR A CA 1
ATOM 851 C C . THR A 1 103 ? 13.355 14.571 -14.205 1.00 95.44 103 THR A C 1
ATOM 853 O O . THR A 1 103 ? 12.675 15.299 -14.934 1.00 95.44 103 THR A O 1
ATOM 856 N N . PRO A 1 104 ? 14.561 14.110 -14.604 1.00 95.62 104 PRO A N 1
ATOM 857 C CA . PRO A 1 104 ? 15.082 14.388 -15.940 1.00 95.62 104 PRO A CA 1
ATOM 858 C C . PRO A 1 104 ? 14.164 13.910 -17.075 1.00 95.62 104 PRO A C 1
ATOM 860 O O . PRO A 1 104 ? 14.238 14.436 -18.180 1.00 95.62 104 PRO A O 1
ATOM 863 N N . LEU A 1 105 ? 13.273 12.942 -16.825 1.00 97.12 105 LEU A N 1
ATOM 864 C CA . LEU A 1 105 ? 12.333 12.431 -17.825 1.00 97.12 105 LEU A CA 1
ATOM 865 C C . LEU A 1 105 ? 11.076 13.301 -17.974 1.00 97.12 105 LEU A C 1
ATOM 867 O O . LEU A 1 105 ? 10.331 13.122 -18.936 1.00 97.12 105 LEU A O 1
ATOM 871 N N . ILE A 1 106 ? 10.823 14.256 -17.069 1.00 96.69 106 ILE A N 1
ATOM 872 C CA . ILE A 1 106 ? 9.609 15.092 -17.101 1.00 96.69 106 ILE A CA 1
ATOM 873 C C . ILE A 1 106 ? 9.534 15.913 -18.393 1.00 96.69 106 ILE A C 1
ATOM 875 O O . ILE A 1 106 ? 8.459 16.015 -18.990 1.00 96.69 106 ILE A O 1
ATOM 879 N N . SER A 1 107 ? 10.663 16.448 -18.872 1.00 96.75 107 SER A N 1
ATOM 880 C CA . SER A 1 107 ? 10.726 17.176 -20.148 1.00 96.75 107 SER A CA 1
ATOM 881 C C . SER A 1 107 ? 10.430 16.288 -21.360 1.00 96.75 107 SER A C 1
ATOM 883 O O . SER A 1 107 ? 9.968 16.793 -22.378 1.00 96.75 107 SER A O 1
ATOM 885 N N . HIS A 1 108 ? 10.633 14.975 -21.234 1.00 96.81 108 HIS A N 1
ATOM 886 C CA . HIS A 1 108 ? 10.430 13.976 -22.288 1.00 96.81 108 HIS A CA 1
ATOM 887 C C . HIS A 1 108 ? 9.129 13.182 -22.132 1.00 96.81 108 HIS A C 1
ATOM 889 O O . HIS A 1 108 ? 8.848 12.286 -22.928 1.00 96.81 108 HIS A O 1
ATOM 895 N N . LYS A 1 109 ? 8.293 13.507 -21.136 1.00 97.44 109 LYS A N 1
ATOM 896 C CA . LYS A 1 109 ? 7.097 12.717 -20.810 1.00 97.44 109 LYS A CA 1
ATOM 897 C C . LYS A 1 109 ? 6.180 12.501 -22.015 1.00 97.44 109 LYS A C 1
ATOM 899 O O . LYS A 1 109 ? 5.676 11.404 -22.213 1.00 97.44 109 LYS A O 1
ATOM 904 N N . ASN A 1 110 ? 5.987 13.528 -22.846 1.00 97.44 110 ASN A N 1
ATOM 905 C CA . ASN A 1 110 ? 5.085 13.443 -23.992 1.00 97.44 110 ASN A CA 1
ATOM 906 C C . ASN A 1 110 ? 5.605 12.453 -25.044 1.00 97.44 110 ASN A C 1
ATOM 908 O O . ASN A 1 110 ? 4.807 11.726 -25.622 1.00 97.44 110 ASN A O 1
ATOM 912 N N . GLU A 1 111 ? 6.920 12.395 -25.266 1.00 98.25 111 GLU A N 1
ATOM 913 C CA . GLU A 1 111 ? 7.549 11.445 -26.193 1.00 98.25 111 GLU A CA 1
ATOM 914 C C . GLU A 1 111 ? 7.408 10.013 -25.666 1.00 98.25 111 GLU A C 1
ATOM 916 O O . GLU A 1 111 ? 6.971 9.125 -26.397 1.00 98.25 111 GLU A O 1
ATOM 921 N N . ILE A 1 112 ? 7.684 9.810 -24.371 1.00 98.31 112 ILE A N 1
ATOM 922 C CA . ILE A 1 112 ? 7.558 8.511 -23.694 1.00 98.31 112 ILE A CA 1
ATOM 923 C C . ILE A 1 112 ? 6.118 7.987 -23.791 1.00 98.31 112 ILE A C 1
ATOM 925 O O . ILE A 1 112 ? 5.897 6.858 -24.228 1.00 98.31 112 ILE A O 1
ATOM 929 N N . PHE A 1 113 ? 5.129 8.812 -23.436 1.00 98.50 113 PHE A N 1
ATOM 930 C CA . PHE A 1 113 ? 3.719 8.424 -23.509 1.00 98.50 113 PHE A CA 1
ATOM 931 C C . PHE A 1 113 ? 3.230 8.230 -24.947 1.00 98.50 113 PHE A C 1
ATOM 933 O O . PHE A 1 113 ? 2.450 7.314 -25.196 1.00 98.50 113 PHE A O 1
ATOM 940 N N . SER A 1 114 ? 3.716 9.029 -25.904 1.00 98.38 114 SER A N 1
ATOM 941 C CA . SER A 1 114 ? 3.374 8.844 -27.321 1.00 98.38 114 SER A CA 1
ATOM 942 C C . SER A 1 114 ? 3.862 7.489 -27.828 1.00 98.38 114 SER A C 1
ATOM 944 O O . SER A 1 114 ? 3.079 6.747 -28.416 1.00 98.38 114 SER A O 1
ATOM 946 N N . LYS A 1 115 ? 5.108 7.109 -27.514 1.00 98.19 115 LYS A N 1
ATOM 947 C CA . LYS A 1 115 ? 5.647 5.792 -27.879 1.00 98.19 115 LYS A CA 1
ATOM 948 C C . LYS A 1 115 ? 4.880 4.655 -27.194 1.00 98.19 115 LYS A C 1
ATOM 950 O O . LYS A 1 115 ? 4.528 3.675 -27.842 1.00 98.19 115 LYS A O 1
ATOM 955 N N . ALA A 1 116 ? 4.536 4.800 -25.913 1.00 98.31 116 ALA A N 1
ATOM 956 C CA . ALA A 1 116 ? 3.731 3.803 -25.204 1.00 98.31 116 ALA A CA 1
ATOM 957 C C . ALA A 1 116 ? 2.319 3.637 -25.807 1.00 98.31 116 ALA A C 1
ATOM 959 O O . ALA A 1 116 ? 1.799 2.522 -25.880 1.00 98.31 116 ALA A O 1
ATOM 960 N N . TRP A 1 117 ? 1.703 4.717 -26.292 1.00 98.56 117 TRP A N 1
ATOM 961 C CA . TRP A 1 117 ? 0.453 4.649 -27.053 1.00 98.56 117 TRP A CA 1
ATOM 962 C C . TRP A 1 117 ? 0.636 3.974 -28.422 1.00 98.56 117 TRP A C 1
ATOM 964 O O . TRP A 1 117 ? -0.186 3.154 -28.843 1.00 98.56 117 TRP A O 1
ATOM 974 N N . GLU A 1 118 ? 1.714 4.287 -29.139 1.00 98.38 118 GLU A N 1
ATOM 975 C CA . GLU A 1 118 ? 2.030 3.663 -30.425 1.00 98.38 118 GLU A CA 1
ATOM 976 C C . GLU A 1 118 ? 2.206 2.148 -30.285 1.00 98.38 118 GLU A C 1
ATOM 978 O O . GLU A 1 118 ? 1.528 1.401 -30.998 1.00 98.38 118 GLU A O 1
ATOM 983 N N . ASP A 1 119 ? 3.017 1.714 -29.320 1.00 98.06 119 ASP A N 1
ATOM 984 C CA . ASP A 1 119 ? 3.364 0.311 -29.090 1.00 98.06 119 ASP A CA 1
ATOM 985 C C . ASP A 1 119 ? 2.227 -0.489 -28.430 1.00 98.06 119 ASP A C 1
ATOM 987 O O . ASP A 1 119 ? 1.915 -1.591 -28.879 1.00 98.06 119 ASP A O 1
ATOM 991 N N . TYR A 1 120 ? 1.575 0.065 -27.400 1.00 98.38 120 TYR A N 1
ATOM 992 C CA . TYR A 1 120 ? 0.655 -0.689 -26.530 1.00 98.38 120 TYR A CA 1
ATOM 993 C C . TYR A 1 120 ? -0.770 -0.151 -26.480 1.00 98.38 120 TYR A C 1
ATOM 995 O O . TYR A 1 120 ? -1.626 -0.757 -25.840 1.00 98.38 120 TYR A O 1
ATOM 1003 N N . LYS A 1 121 ? -1.042 0.990 -27.123 1.00 98.31 121 LYS A N 1
ATOM 1004 C CA . LYS A 1 121 ? -2.314 1.717 -26.972 1.00 98.31 121 LYS A CA 1
ATOM 1005 C C . LYS A 1 121 ? -2.591 2.096 -25.512 1.00 98.31 121 LYS A C 1
ATOM 1007 O O . LYS A 1 121 ? -3.742 2.133 -25.087 1.00 98.31 121 LYS A O 1
ATOM 1012 N N . LEU A 1 122 ? -1.528 2.392 -24.755 1.00 98.38 122 LEU A N 1
ATOM 1013 C CA . LEU A 1 122 ? -1.627 2.912 -23.395 1.00 98.38 122 LEU A CA 1
ATOM 1014 C C . LEU A 1 122 ? -2.363 4.254 -23.391 1.00 98.38 122 LEU A C 1
ATOM 1016 O O . LEU A 1 122 ? -1.815 5.260 -23.841 1.00 98.38 122 LEU A O 1
ATOM 1020 N N . ASP A 1 123 ? -3.575 4.284 -22.847 1.00 97.75 123 ASP A N 1
ATOM 1021 C CA . ASP A 1 123 ? -4.293 5.535 -22.634 1.00 97.75 123 ASP A CA 1
ATOM 1022 C C . ASP A 1 123 ? -3.713 6.229 -21.401 1.00 97.75 123 ASP A C 1
ATOM 1024 O O . ASP A 1 123 ? -3.864 5.752 -20.282 1.00 97.75 123 ASP A O 1
ATOM 1028 N N . SER A 1 124 ? -3.022 7.347 -21.605 1.00 96.50 124 SER A N 1
ATOM 1029 C CA . SER A 1 124 ? -2.466 8.177 -20.533 1.00 96.50 124 SER A CA 1
ATOM 1030 C C . SER A 1 124 ? -3.117 9.562 -20.459 1.00 96.50 124 SER A C 1
ATOM 1032 O O . SER A 1 124 ? -2.663 10.409 -19.688 1.00 96.50 124 SER A O 1
ATOM 1034 N N . LEU A 1 125 ? -4.144 9.837 -21.274 1.00 94.00 125 LEU A N 1
ATOM 1035 C CA . LEU A 1 125 ? -4.650 11.198 -21.502 1.00 94.00 125 LEU A CA 1
ATOM 1036 C C . LEU A 1 125 ? -5.301 11.802 -20.256 1.00 94.00 125 LEU A C 1
ATOM 1038 O O . LEU A 1 125 ? -5.180 13.001 -20.014 1.00 94.00 125 LEU A O 1
ATOM 1042 N N . THR A 1 126 ? -5.969 10.974 -19.452 1.00 94.12 126 THR A N 1
ATOM 1043 C CA . THR A 1 126 ? -6.633 11.408 -18.212 1.00 94.12 126 THR A CA 1
ATOM 1044 C C . THR A 1 126 ? -5.708 11.364 -16.991 1.00 94.12 126 THR A C 1
ATOM 1046 O O . THR A 1 126 ? -6.175 11.538 -15.866 1.00 94.12 126 THR A O 1
ATOM 1049 N N . GLY A 1 127 ? -4.419 11.062 -17.176 1.00 93.69 127 GLY A N 1
ATOM 1050 C CA . GLY A 1 127 ? -3.449 10.938 -16.093 1.00 93.69 127 GLY A CA 1
ATOM 1051 C C . GLY A 1 127 ? -3.032 12.299 -15.533 1.00 93.69 127 GLY A C 1
ATOM 1052 O O . GLY A 1 127 ? -2.447 13.114 -16.244 1.00 93.69 127 GLY A O 1
ATOM 1053 N N . GLY A 1 128 ? -3.305 12.533 -14.247 1.00 95.25 128 GLY A N 1
ATOM 1054 C CA . GLY A 1 128 ? -2.773 13.675 -13.500 1.00 95.25 128 GLY A CA 1
ATOM 1055 C C . GLY A 1 128 ? -1.285 13.523 -13.167 1.00 95.25 128 GLY A C 1
ATOM 1056 O O . GLY A 1 128 ? -0.639 12.551 -13.554 1.00 95.25 128 GLY A O 1
ATOM 1057 N N . TRP A 1 129 ? -0.725 14.475 -12.417 1.00 95.06 129 TRP A N 1
ATOM 1058 C CA . TRP A 1 129 ? 0.679 14.402 -11.989 1.00 95.06 129 TRP A CA 1
ATOM 1059 C C . TRP A 1 129 ? 0.977 13.188 -11.103 1.00 95.06 129 TRP A C 1
ATOM 1061 O O . TRP A 1 129 ? 2.022 12.572 -11.270 1.00 95.06 129 TRP A O 1
ATOM 1071 N N . ASP A 1 130 ? 0.020 12.766 -10.274 1.00 91.12 130 ASP A N 1
ATOM 1072 C CA . ASP A 1 130 ? 0.114 11.541 -9.472 1.00 91.12 130 ASP A CA 1
ATOM 1073 C C . ASP A 1 130 ? 0.316 10.280 -10.336 1.00 91.12 130 ASP A C 1
ATOM 1075 O O . ASP A 1 130 ? 1.018 9.344 -9.949 1.00 91.12 130 ASP A O 1
ATOM 1079 N N . TYR A 1 131 ? -0.273 10.263 -11.535 1.00 97.06 131 TYR A N 1
ATOM 1080 C CA . TYR A 1 131 ? -0.033 9.236 -12.544 1.00 97.06 131 TYR A CA 1
ATOM 1081 C C . TYR A 1 131 ? 1.296 9.466 -13.271 1.00 97.06 131 TYR A C 1
ATOM 1083 O O . TYR A 1 131 ? 2.104 8.552 -13.372 1.00 97.06 131 TYR A O 1
ATOM 1091 N N . VAL A 1 132 ? 1.556 10.678 -13.765 1.00 97.81 132 VAL A N 1
ATOM 1092 C CA . VAL A 1 132 ? 2.748 10.961 -14.580 1.00 97.81 132 VAL A CA 1
ATOM 1093 C C . VAL A 1 132 ? 4.042 10.664 -13.822 1.00 97.81 132 VAL A C 1
ATOM 1095 O O . VAL A 1 132 ? 4.909 9.990 -14.367 1.00 97.81 132 VAL A O 1
ATOM 1098 N N . GLU A 1 133 ? 4.182 11.130 -12.581 1.00 96.62 133 GLU A N 1
ATOM 1099 C CA . GLU A 1 133 ? 5.403 10.937 -11.788 1.00 96.62 133 GLU A CA 1
ATOM 1100 C C . GLU A 1 133 ? 5.688 9.458 -11.535 1.00 96.62 133 GLU A C 1
ATOM 1102 O O . GLU A 1 133 ? 6.793 8.975 -11.792 1.00 96.62 133 GLU A O 1
ATOM 1107 N N . SER A 1 134 ? 4.666 8.723 -11.093 1.00 96.06 134 SER A N 1
ATOM 1108 C CA . SER A 1 134 ? 4.794 7.297 -10.811 1.00 96.06 134 SER A CA 1
ATOM 1109 C C . SER A 1 134 ? 5.124 6.490 -12.060 1.00 96.06 134 SER A C 1
ATOM 1111 O O . SER A 1 134 ? 6.036 5.665 -12.045 1.00 96.06 134 SER A O 1
ATOM 1113 N N . VAL A 1 135 ? 4.486 6.805 -13.182 1.00 98.19 135 VAL A N 1
ATOM 1114 C CA . VAL A 1 135 ? 4.740 6.123 -14.449 1.00 98.19 135 VAL A CA 1
ATOM 1115 C C . VAL A 1 135 ? 6.129 6.423 -15.016 1.00 98.19 135 VAL A C 1
ATOM 1117 O O . VAL A 1 135 ? 6.789 5.514 -15.527 1.00 98.19 135 VAL A O 1
ATOM 1120 N N . LEU A 1 136 ? 6.621 7.659 -14.885 1.00 98.56 136 LEU A N 1
ATOM 1121 C CA . LEU A 1 136 ? 7.997 7.998 -15.260 1.00 98.56 136 LEU A CA 1
ATOM 1122 C C . LEU A 1 136 ? 9.022 7.275 -14.380 1.00 98.56 136 LEU A C 1
ATOM 1124 O O . LEU A 1 136 ? 10.042 6.824 -14.897 1.00 98.56 136 LEU A O 1
ATOM 1128 N N . PHE A 1 137 ? 8.747 7.094 -13.087 1.00 98.62 137 PHE A N 1
ATOM 1129 C CA . PHE A 1 137 ? 9.554 6.226 -12.227 1.00 98.62 137 PHE A CA 1
ATOM 1130 C C . PHE A 1 137 ? 9.553 4.767 -12.699 1.00 98.62 137 PHE A C 1
ATOM 1132 O O . PHE A 1 137 ? 10.619 4.151 -12.765 1.00 98.62 137 PHE A O 1
ATOM 1139 N N . GLY A 1 138 ? 8.393 4.216 -13.072 1.00 98.62 138 GLY A N 1
ATOM 1140 C CA . GLY A 1 138 ? 8.312 2.877 -13.661 1.00 98.62 138 GLY A CA 1
ATOM 1141 C C . GLY A 1 138 ? 9.198 2.755 -14.906 1.00 98.62 138 GLY A C 1
ATOM 1142 O O . GLY A 1 138 ? 10.030 1.852 -14.988 1.00 98.62 138 GLY A O 1
ATOM 1143 N N . TYR A 1 139 ? 9.100 3.717 -15.830 1.00 98.81 139 TYR A N 1
ATOM 1144 C CA . TYR A 1 139 ? 9.942 3.778 -17.032 1.00 98.81 139 TYR A CA 1
ATOM 1145 C C . TYR A 1 139 ? 11.441 3.869 -16.697 1.00 98.81 139 TYR A C 1
ATOM 1147 O O . TYR A 1 139 ? 12.252 3.105 -17.223 1.00 98.81 139 TYR A O 1
ATOM 1155 N N . ALA A 1 140 ? 11.814 4.763 -15.775 1.00 98.75 140 ALA A N 1
ATOM 1156 C CA . ALA A 1 140 ? 13.190 4.934 -15.309 1.00 98.75 140 ALA A CA 1
ATOM 1157 C C . ALA A 1 140 ? 13.756 3.661 -14.663 1.00 98.75 140 ALA A C 1
ATOM 1159 O O . ALA A 1 140 ? 14.927 3.337 -14.857 1.00 98.75 140 ALA A O 1
ATOM 1160 N N . SER A 1 141 ? 12.919 2.912 -13.940 1.00 98.88 141 SER A N 1
ATOM 1161 C CA . SER A 1 141 ? 13.298 1.621 -13.361 1.00 98.88 141 SER A CA 1
ATOM 1162 C C . SER A 1 141 ? 13.657 0.613 -14.452 1.00 98.88 141 SER A C 1
ATOM 1164 O O . SER A 1 141 ? 14.696 -0.036 -14.360 1.00 98.88 141 SER A O 1
ATOM 1166 N N . GLY A 1 142 ? 12.865 0.539 -15.527 1.00 98.75 142 GLY A N 1
ATOM 1167 C CA . GLY A 1 142 ? 13.175 -0.298 -16.690 1.00 98.75 142 GLY A CA 1
ATOM 1168 C C . GLY A 1 142 ? 14.494 0.092 -17.373 1.00 98.75 142 GLY A C 1
ATOM 1169 O O . GLY A 1 142 ? 15.320 -0.777 -17.661 1.00 98.75 142 GLY A O 1
ATOM 1170 N N . LEU A 1 143 ? 14.739 1.394 -17.567 1.00 98.69 143 LEU A N 1
ATOM 1171 C CA . LEU A 1 143 ? 16.005 1.910 -18.111 1.00 98.69 143 LEU A CA 1
ATOM 1172 C C . LEU A 1 143 ? 17.215 1.485 -17.266 1.00 98.69 143 LEU A C 1
ATOM 1174 O O . LEU A 1 143 ? 18.222 1.019 -17.803 1.00 98.69 143 LEU A O 1
ATOM 1178 N N . ILE A 1 144 ? 17.111 1.642 -15.945 1.00 98.75 144 ILE A N 1
ATOM 1179 C CA . ILE A 1 144 ? 18.177 1.309 -14.998 1.00 98.75 144 ILE A CA 1
ATOM 1180 C C . ILE A 1 144 ? 18.438 -0.195 -14.958 1.00 98.75 144 ILE A C 1
ATOM 1182 O O . ILE A 1 144 ? 19.598 -0.595 -15.037 1.00 98.75 144 ILE A O 1
ATOM 1186 N N . ILE A 1 145 ? 17.392 -1.023 -14.909 1.00 98.81 145 ILE A N 1
ATOM 1187 C CA . ILE A 1 145 ? 17.524 -2.486 -14.920 1.00 98.81 145 ILE A CA 1
ATOM 1188 C C . ILE A 1 145 ? 18.205 -2.953 -16.213 1.00 98.81 145 ILE A C 1
ATOM 1190 O O . ILE A 1 145 ? 19.179 -3.702 -16.151 1.00 98.81 145 ILE A O 1
ATOM 1194 N N . LYS A 1 146 ? 17.765 -2.465 -17.384 1.00 98.69 146 LYS A N 1
ATOM 1195 C CA . LYS A 1 146 ? 18.412 -2.785 -18.668 1.00 98.69 146 LYS A CA 1
ATOM 1196 C C . LYS A 1 146 ? 19.894 -2.397 -18.656 1.00 98.69 146 LYS A C 1
ATOM 1198 O O . LYS A 1 146 ? 20.740 -3.236 -18.951 1.00 98.69 146 LYS A O 1
ATOM 1203 N N . SER A 1 147 ? 20.203 -1.160 -18.259 1.00 98.56 147 SER A N 1
ATOM 1204 C CA . SER A 1 147 ? 21.579 -0.648 -18.173 1.00 98.56 147 SER A CA 1
ATOM 1205 C C . SER A 1 147 ? 22.460 -1.493 -17.246 1.00 98.56 147 SER A C 1
ATOM 1207 O O . SER A 1 147 ? 23.597 -1.820 -17.588 1.00 98.56 147 SER A O 1
ATOM 1209 N N . PHE A 1 148 ? 21.932 -1.887 -16.084 1.00 98.56 148 PHE A N 1
ATOM 1210 C CA . PHE A 1 148 ? 22.637 -2.726 -15.118 1.00 98.56 148 PHE A CA 1
ATOM 1211 C C . PHE A 1 148 ? 22.976 -4.098 -15.709 1.00 98.56 148 PHE A C 1
ATOM 1213 O O . PHE A 1 148 ? 24.109 -4.571 -15.601 1.00 98.56 148 PHE A O 1
ATOM 1220 N N . ILE A 1 149 ? 22.016 -4.731 -16.381 1.00 98.19 149 ILE A N 1
ATOM 1221 C CA . ILE A 1 149 ? 22.196 -6.071 -16.946 1.00 98.19 149 ILE A CA 1
ATOM 1222 C C . ILE A 1 149 ? 23.085 -6.068 -18.187 1.00 98.19 149 ILE A C 1
ATOM 1224 O O . ILE A 1 149 ? 23.899 -6.973 -18.353 1.00 98.19 149 ILE A O 1
ATOM 1228 N N . GLU A 1 150 ? 23.034 -5.032 -19.019 1.00 97.25 150 GLU A N 1
ATOM 1229 C CA . GLU A 1 150 ? 23.971 -4.882 -20.139 1.00 97.25 150 GLU A CA 1
ATOM 1230 C C . GLU A 1 150 ? 25.423 -4.672 -19.679 1.00 97.25 150 GLU A C 1
ATOM 1232 O O . GLU A 1 150 ? 26.354 -5.041 -20.404 1.00 97.25 150 GLU A O 1
ATOM 1237 N N . TYR A 1 151 ? 25.627 -4.106 -18.486 1.00 97.88 151 TYR A N 1
ATOM 1238 C CA . TYR A 1 151 ? 26.951 -3.945 -17.888 1.00 97.88 151 TYR A CA 1
ATOM 1239 C C . TYR A 1 151 ? 27.466 -5.249 -17.270 1.00 97.88 151 TYR A C 1
ATOM 1241 O O . TYR A 1 151 ? 28.552 -5.708 -17.619 1.00 97.88 151 TYR A O 1
ATOM 1249 N N . TYR A 1 152 ? 26.689 -5.855 -16.365 1.00 97.06 152 TYR A N 1
ATOM 1250 C CA . TYR A 1 152 ? 27.134 -7.011 -15.578 1.00 97.06 152 TYR A CA 1
ATOM 1251 C C . TYR A 1 152 ? 26.929 -8.367 -16.261 1.00 97.06 152 TYR A C 1
ATOM 1253 O O . TYR A 1 152 ? 27.608 -9.319 -15.890 1.00 97.06 152 TYR A O 1
ATOM 1261 N N . ARG A 1 153 ? 26.051 -8.451 -17.272 1.00 94.44 153 ARG A N 1
ATOM 1262 C CA . ARG A 1 153 ? 25.814 -9.652 -18.095 1.00 94.44 153 ARG A CA 1
ATOM 1263 C C . ARG A 1 153 ? 25.376 -10.889 -17.294 1.00 94.44 153 ARG A C 1
ATOM 1265 O O . ARG A 1 153 ? 25.841 -11.985 -17.576 1.00 94.44 153 ARG A O 1
ATOM 1272 N N . TYR A 1 154 ? 24.484 -10.708 -16.318 1.00 93.50 154 TYR A N 1
ATOM 1273 C CA . TYR A 1 154 ? 23.792 -11.831 -15.671 1.00 93.50 154 TYR A CA 1
ATOM 1274 C C . TYR A 1 154 ? 22.885 -12.553 -16.675 1.00 93.50 154 TYR A C 1
ATOM 1276 O O . TYR A 1 154 ? 22.231 -11.891 -17.485 1.00 93.50 154 TYR A O 1
ATOM 1284 N N . ASP A 1 155 ? 22.818 -13.882 -16.590 1.00 88.06 155 ASP A N 1
ATOM 1285 C CA . ASP A 1 155 ? 22.058 -14.705 -17.537 1.00 88.06 155 ASP A CA 1
ATOM 1286 C C . ASP A 1 155 ? 20.597 -14.874 -17.087 1.00 88.06 155 ASP A C 1
ATOM 1288 O O . ASP A 1 155 ? 19.663 -14.601 -17.843 1.00 88.06 155 ASP A O 1
ATOM 1292 N N . GLN A 1 156 ? 20.373 -15.300 -15.838 1.00 93.06 156 GLN A N 1
ATOM 1293 C CA . GLN A 1 156 ? 19.027 -15.538 -15.300 1.00 93.06 156 GLN A CA 1
ATOM 1294 C C . GLN A 1 156 ? 18.549 -14.344 -14.468 1.00 93.06 156 GLN A C 1
ATOM 1296 O O . GLN A 1 156 ? 18.792 -14.267 -13.265 1.00 93.06 156 GLN A O 1
ATOM 1301 N N . VAL A 1 157 ? 17.848 -13.411 -15.109 1.00 97.44 157 VAL A N 1
ATOM 1302 C CA . VAL A 1 157 ? 17.430 -12.140 -14.500 1.00 97.44 157 VAL A CA 1
ATOM 1303 C C . VAL A 1 157 ? 15.917 -12.092 -14.337 1.00 97.44 157 VAL A C 1
ATOM 1305 O O . VAL A 1 157 ? 15.183 -12.324 -15.300 1.00 97.44 157 VAL A O 1
ATOM 1308 N N . VAL A 1 158 ? 15.446 -11.721 -13.143 1.00 98.44 158 VAL A N 1
ATOM 1309 C CA . VAL A 1 158 ? 14.026 -11.433 -12.894 1.00 98.44 158 VAL A CA 1
ATOM 1310 C C . VAL A 1 158 ? 13.849 -10.030 -12.319 1.00 98.44 158 VAL A C 1
ATOM 1312 O O . VAL A 1 158 ? 14.578 -9.622 -11.418 1.00 98.44 158 VAL A O 1
ATOM 1315 N N . ALA A 1 159 ? 12.851 -9.304 -12.818 1.00 98.81 159 ALA A N 1
ATOM 1316 C CA . ALA A 1 159 ? 12.393 -8.029 -12.288 1.00 98.81 159 ALA A CA 1
ATOM 1317 C C . ALA A 1 159 ? 10.909 -8.117 -11.907 1.00 98.81 159 ALA A C 1
ATOM 1319 O O . ALA A 1 159 ? 10.037 -8.309 -12.757 1.00 98.81 159 ALA A O 1
ATOM 1320 N N . GLN A 1 160 ? 10.622 -7.981 -10.615 1.00 98.81 160 GLN A N 1
ATOM 1321 C CA . GLN A 1 160 ? 9.271 -7.965 -10.071 1.00 98.81 160 GLN A CA 1
ATOM 1322 C C . GLN A 1 160 ? 8.803 -6.526 -9.835 1.00 98.81 160 GLN A C 1
ATOM 1324 O O . GLN A 1 160 ? 9.501 -5.727 -9.223 1.00 98.81 160 GLN A O 1
ATOM 1329 N N . PHE A 1 161 ? 7.608 -6.204 -10.314 1.00 98.88 161 PHE A N 1
ATOM 1330 C CA . PHE A 1 161 ? 7.010 -4.875 -10.316 1.00 98.88 161 PHE A CA 1
ATOM 1331 C C . PHE A 1 161 ? 5.707 -4.905 -9.518 1.00 98.88 161 PHE A C 1
ATOM 1333 O O . PHE A 1 161 ? 4.810 -5.707 -9.797 1.00 98.88 161 PHE A O 1
ATOM 1340 N N . HIS A 1 162 ? 5.602 -4.039 -8.512 1.00 98.69 162 HIS A N 1
ATOM 1341 C CA . HIS A 1 162 ? 4.426 -3.955 -7.652 1.00 98.69 162 HIS A CA 1
ATOM 1342 C C . HIS A 1 162 ? 3.536 -2.774 -8.031 1.00 98.69 162 HIS A C 1
ATOM 1344 O O . HIS A 1 162 ? 3.963 -1.620 -7.993 1.00 98.69 162 HIS A O 1
ATOM 1350 N N . GLU A 1 163 ? 2.273 -3.092 -8.320 1.00 98.19 163 GLU A N 1
ATOM 1351 C CA . GLU A 1 163 ? 1.198 -2.178 -8.713 1.00 98.19 163 GLU A CA 1
ATOM 1352 C C . GLU A 1 163 ? 1.426 -1.325 -9.970 1.00 98.19 163 GLU A C 1
ATOM 1354 O O . GLU A 1 163 ? 2.543 -1.136 -10.454 1.00 98.19 163 GLU A O 1
ATOM 1359 N N . TRP A 1 164 ? 0.326 -0.779 -10.505 1.00 98.06 164 TRP A N 1
ATOM 1360 C CA . TRP A 1 164 ? 0.290 -0.060 -11.788 1.00 98.06 164 TRP A CA 1
ATOM 1361 C C . TRP A 1 164 ? 1.298 1.093 -11.902 1.00 98.06 164 TRP A C 1
ATOM 1363 O O . TRP A 1 164 ? 1.766 1.381 -12.999 1.00 98.06 164 TRP A O 1
ATOM 1373 N N . MET A 1 165 ? 1.688 1.712 -10.782 1.00 97.88 165 MET A N 1
ATOM 1374 C CA . MET A 1 165 ? 2.680 2.793 -10.709 1.00 97.88 165 MET A CA 1
ATOM 1375 C C . MET A 1 165 ? 4.012 2.375 -11.328 1.00 97.88 165 MET A C 1
ATOM 1377 O O . MET A 1 165 ? 4.710 3.190 -11.913 1.00 97.88 165 MET A O 1
ATOM 1381 N N . THR A 1 166 ? 4.362 1.095 -11.234 1.00 98.62 166 THR A N 1
ATOM 1382 C CA . THR A 1 166 ? 5.620 0.565 -11.768 1.00 98.62 166 THR A CA 1
ATOM 1383 C C . THR A 1 166 ? 5.460 -0.076 -13.149 1.00 98.62 166 THR A C 1
ATOM 1385 O O . THR A 1 166 ? 6.445 -0.464 -13.778 1.00 98.62 166 THR A O 1
ATOM 1388 N N . GLY A 1 167 ? 4.227 -0.116 -13.663 1.00 98.44 167 GLY A N 1
ATOM 1389 C CA . GLY A 1 167 ? 3.816 -0.868 -14.844 1.00 98.44 167 GLY A CA 1
ATOM 1390 C C . GLY A 1 167 ? 4.543 -0.508 -16.136 1.00 98.44 167 GLY A C 1
ATOM 1391 O O . GLY A 1 167 ? 4.841 -1.366 -16.963 1.00 98.44 167 GLY A O 1
ATOM 1392 N N . MET A 1 168 ? 4.922 0.758 -16.292 1.00 98.69 168 MET A N 1
ATOM 1393 C CA . MET A 1 168 ? 5.664 1.208 -17.472 1.00 98.69 168 MET A CA 1
ATOM 1394 C C . MET A 1 168 ? 7.071 0.598 -17.553 1.00 98.69 168 MET A C 1
ATOM 1396 O O . MET A 1 168 ? 7.611 0.452 -18.647 1.00 98.69 168 MET A O 1
ATOM 1400 N N . GLY A 1 169 ? 7.643 0.175 -16.421 1.00 98.81 169 GLY A N 1
ATOM 1401 C CA . GLY A 1 169 ? 8.891 -0.587 -16.403 1.00 98.81 169 GLY A CA 1
ATOM 1402 C C . GLY A 1 169 ? 8.744 -1.957 -17.062 1.00 98.81 169 GLY A C 1
ATOM 1403 O O . GLY A 1 169 ? 9.637 -2.367 -17.799 1.00 98.81 169 GLY A O 1
ATOM 1404 N N . ILE A 1 170 ? 7.595 -2.620 -16.886 1.00 98.88 170 ILE A N 1
ATOM 1405 C CA . ILE A 1 170 ? 7.279 -3.893 -17.555 1.00 98.88 170 ILE A CA 1
ATOM 1406 C C . ILE A 1 170 ? 7.193 -3.680 -19.065 1.00 98.88 170 ILE A C 1
ATOM 1408 O O . ILE A 1 170 ? 7.858 -4.386 -19.817 1.00 98.88 170 ILE A O 1
ATOM 1412 N N . LEU A 1 171 ? 6.412 -2.686 -19.504 1.00 98.88 171 LEU A N 1
ATOM 1413 C CA . LEU A 1 171 ? 6.234 -2.388 -20.930 1.00 98.88 171 LEU A CA 1
ATOM 1414 C C . LEU A 1 171 ? 7.559 -2.015 -21.608 1.00 98.88 171 LEU A C 1
ATOM 1416 O O . LEU A 1 171 ? 7.812 -2.400 -22.748 1.00 98.88 171 LEU A O 1
ATOM 1420 N N . TYR A 1 172 ? 8.420 -1.276 -20.906 1.00 98.81 172 TYR A N 1
ATOM 1421 C CA . TYR A 1 172 ? 9.751 -0.948 -21.401 1.00 98.81 172 TYR A CA 1
ATOM 1422 C C . TYR A 1 172 ? 10.636 -2.195 -21.526 1.00 98.81 172 TYR A C 1
ATOM 1424 O O . TYR A 1 172 ? 11.240 -2.408 -22.575 1.00 98.81 172 TYR A O 1
ATOM 1432 N N . LEU A 1 173 ? 10.719 -3.022 -20.476 1.00 98.81 173 LEU A N 1
ATOM 1433 C CA . LEU A 1 173 ? 11.588 -4.200 -20.472 1.00 98.81 173 LEU A CA 1
ATOM 1434 C C . LEU A 1 173 ? 11.142 -5.261 -21.478 1.00 98.81 173 LEU A C 1
ATOM 1436 O O . LEU A 1 173 ? 12.002 -5.817 -22.152 1.00 98.81 173 LEU A O 1
ATOM 1440 N N . GLU A 1 174 ? 9.840 -5.502 -21.638 1.00 98.62 174 GLU A N 1
ATOM 1441 C CA . GLU A 1 174 ? 9.342 -6.442 -22.652 1.00 98.62 174 GLU A CA 1
ATOM 1442 C C . GLU A 1 174 ? 9.818 -6.046 -24.055 1.00 98.62 174 GLU A C 1
ATOM 1444 O O . GLU A 1 174 ? 10.345 -6.878 -24.793 1.00 98.62 174 GLU A O 1
ATOM 1449 N N . LYS A 1 175 ? 9.741 -4.753 -24.381 1.00 98.38 175 LYS A N 1
ATOM 1450 C CA . LYS A 1 175 ? 10.117 -4.244 -25.699 1.00 98.38 175 LYS A CA 1
ATOM 1451 C C . LYS A 1 175 ? 11.627 -4.198 -25.915 1.00 98.38 175 LYS A C 1
ATOM 1453 O O . LYS A 1 175 ? 12.122 -4.552 -26.983 1.00 98.38 175 LYS A O 1
ATOM 1458 N N . GLU A 1 176 ? 12.352 -3.674 -24.932 1.00 98.44 176 GLU A N 1
ATOM 1459 C CA . GLU A 1 176 ? 13.734 -3.213 -25.097 1.00 98.44 176 GLU A CA 1
ATOM 1460 C C . GLU A 1 176 ? 14.768 -4.167 -24.479 1.00 98.44 176 GLU A C 1
ATOM 1462 O O . GLU A 1 176 ? 15.961 -4.022 -24.763 1.00 98.44 176 GLU A O 1
ATOM 1467 N N . ALA A 1 177 ? 14.341 -5.105 -23.628 1.00 98.12 177 ALA A N 1
ATOM 1468 C CA . ALA A 1 177 ? 15.180 -6.097 -22.953 1.00 98.12 177 ALA A CA 1
ATOM 1469 C C . ALA A 1 177 ? 14.409 -7.407 -22.636 1.00 98.12 177 ALA A C 1
ATOM 1471 O O . ALA A 1 177 ? 14.385 -7.834 -21.479 1.00 98.12 177 ALA A O 1
ATOM 1472 N N . PRO A 1 178 ? 13.814 -8.092 -23.639 1.00 97.25 178 PRO A N 1
ATOM 1473 C CA . PRO A 1 178 ? 12.943 -9.262 -23.431 1.00 97.25 178 PRO A CA 1
ATOM 1474 C C . PRO A 1 178 ? 13.636 -10.484 -22.802 1.00 97.25 178 PRO A C 1
ATOM 1476 O O . PRO A 1 178 ? 12.978 -11.458 -22.450 1.00 97.25 178 PRO A O 1
ATOM 1479 N N . TYR A 1 179 ? 14.965 -10.459 -22.670 1.00 96.50 179 TYR A N 1
ATOM 1480 C CA . TYR A 1 179 ? 15.745 -11.470 -21.952 1.00 96.50 179 TYR A CA 1
ATOM 1481 C C . TYR A 1 179 ? 15.658 -11.327 -20.420 1.00 96.50 179 TYR A C 1
ATOM 1483 O O . TYR A 1 179 ? 16.161 -12.188 -19.703 1.00 96.50 179 TYR A O 1
ATOM 1491 N N . ILE A 1 180 ? 15.030 -10.263 -19.907 1.00 98.44 180 ILE A N 1
ATOM 1492 C CA . ILE A 1 180 ? 14.759 -10.067 -18.479 1.00 98.44 180 ILE A CA 1
ATOM 1493 C C . ILE A 1 180 ? 13.337 -10.542 -18.181 1.00 98.44 180 ILE A C 1
ATOM 1495 O O . ILE A 1 180 ? 12.371 -9.979 -18.693 1.00 98.44 180 ILE A O 1
ATOM 1499 N N . GLY A 1 181 ? 13.199 -11.557 -17.325 1.00 98.38 181 GLY A N 1
ATOM 1500 C CA . GLY A 1 181 ? 11.890 -12.054 -16.908 1.00 98.38 181 GLY A CA 1
ATOM 1501 C C . GLY A 1 181 ? 11.159 -11.029 -16.042 1.00 98.38 181 GLY A C 1
ATOM 1502 O O . GLY A 1 181 ? 11.712 -10.529 -15.066 1.00 98.38 181 GLY A O 1
ATOM 1503 N N . THR A 1 1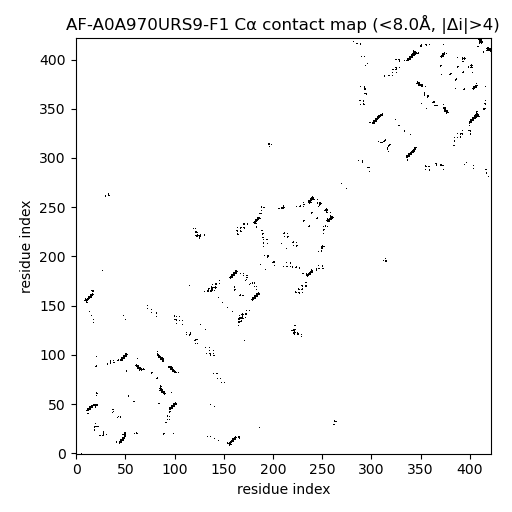82 ? 9.907 -10.723 -16.365 1.00 98.81 182 THR A N 1
ATOM 1504 C CA . THR A 1 182 ? 9.088 -9.745 -15.638 1.00 98.81 182 THR A CA 1
ATOM 1505 C C . THR A 1 182 ? 7.962 -10.412 -14.853 1.00 98.81 182 THR A C 1
ATOM 1507 O O . THR A 1 182 ? 7.262 -11.295 -15.353 1.00 98.81 182 THR A O 1
ATOM 1510 N N . VAL A 1 183 ? 7.764 -9.962 -13.615 1.00 98.81 183 VAL A N 1
ATOM 1511 C CA . VAL A 1 183 ? 6.635 -10.362 -12.767 1.00 98.81 183 VAL A CA 1
ATOM 1512 C C . VAL A 1 183 ? 5.847 -9.116 -12.389 1.00 98.81 183 VAL A C 1
ATOM 1514 O O . VAL A 1 183 ? 6.429 -8.166 -11.877 1.00 98.81 183 VAL A O 1
ATOM 1517 N N . PHE A 1 184 ? 4.534 -9.110 -12.601 1.00 98.88 184 PHE A N 1
ATOM 1518 C CA . PHE A 1 184 ? 3.649 -8.045 -12.134 1.00 98.88 184 PHE A CA 1
ATOM 1519 C C . PHE A 1 184 ? 2.806 -8.533 -10.966 1.00 98.88 184 PHE A C 1
ATOM 1521 O O . PHE A 1 184 ? 2.115 -9.538 -11.095 1.00 98.88 184 PHE A O 1
ATOM 1528 N N . THR A 1 185 ? 2.808 -7.812 -9.848 1.00 98.81 185 THR A N 1
ATOM 1529 C CA . THR A 1 185 ? 1.931 -8.101 -8.708 1.00 98.81 185 THR A CA 1
ATOM 1530 C C . THR A 1 185 ? 1.010 -6.918 -8.442 1.00 98.81 185 THR A C 1
ATOM 1532 O O . THR A 1 185 ? 1.476 -5.862 -8.008 1.00 98.81 185 THR A O 1
ATOM 1535 N N . THR A 1 186 ? -0.300 -7.105 -8.624 1.00 98.38 186 THR A N 1
ATOM 1536 C CA . THR A 1 186 ? -1.310 -6.144 -8.146 1.00 98.38 186 THR A CA 1
ATOM 1537 C C . THR A 1 186 ? -1.860 -6.585 -6.790 1.00 98.38 186 THR A C 1
ATOM 1539 O O . THR A 1 186 ? -2.211 -7.751 -6.585 1.00 98.38 186 THR A O 1
ATOM 1542 N N . HIS A 1 187 ? -1.913 -5.661 -5.834 1.00 97.50 187 HIS A N 1
ATOM 1543 C CA . HIS A 1 187 ? -2.456 -5.885 -4.492 1.00 97.50 187 HIS A CA 1
ATOM 1544 C C . HIS A 1 187 ? -3.943 -5.534 -4.421 1.00 97.50 187 HIS A C 1
ATOM 1546 O O . HIS A 1 187 ? -4.636 -6.019 -3.528 1.00 97.50 187 HIS A O 1
ATOM 1552 N N . ALA A 1 188 ? -4.435 -4.710 -5.345 1.00 96.44 188 ALA A N 1
ATOM 1553 C CA . ALA A 1 188 ? -5.849 -4.452 -5.573 1.00 96.44 188 ALA A CA 1
ATOM 1554 C C . ALA A 1 188 ? -6.059 -3.837 -6.960 1.00 96.44 188 ALA A C 1
ATOM 1556 O O . ALA A 1 188 ? -5.242 -3.041 -7.406 1.00 96.44 188 ALA A O 1
ATOM 1557 N N . THR A 1 189 ? -7.206 -4.099 -7.587 1.00 97.88 189 THR A N 1
ATOM 1558 C CA . THR A 1 189 ? -7.525 -3.468 -8.873 1.00 97.88 189 THR A CA 1
ATOM 1559 C C . THR A 1 189 ? -7.902 -1.995 -8.690 1.00 97.88 189 THR A C 1
ATOM 1561 O O . THR A 1 189 ? -8.673 -1.627 -7.791 1.00 97.88 189 THR A O 1
ATOM 1564 N N . THR A 1 190 ? -7.396 -1.126 -9.565 1.00 96.94 190 THR A N 1
ATOM 1565 C CA . THR A 1 190 ? -7.719 0.307 -9.563 1.00 96.94 190 THR A CA 1
ATOM 1566 C C . THR A 1 190 ? -9.224 0.523 -9.705 1.00 96.94 190 THR A C 1
ATOM 1568 O O . THR A 1 190 ? -9.826 1.290 -8.948 1.00 96.94 190 THR A O 1
ATOM 1571 N N . VAL A 1 191 ? -9.855 -0.182 -10.647 1.00 97.75 191 VAL A N 1
ATOM 1572 C CA . VAL A 1 191 ? -11.300 -0.087 -10.882 1.00 97.75 191 VAL A CA 1
ATOM 1573 C C . VAL A 1 191 ? -12.093 -0.667 -9.711 1.00 97.75 191 VAL A C 1
ATOM 1575 O O . VAL A 1 191 ? -13.027 -0.009 -9.256 1.00 97.75 191 VAL A O 1
ATOM 1578 N N . GLY A 1 192 ? -11.713 -1.821 -9.153 1.00 96.69 192 GLY A N 1
ATOM 1579 C CA . GLY A 1 192 ? -12.420 -2.426 -8.017 1.00 96.69 192 GLY A CA 1
ATOM 1580 C C . GLY A 1 192 ? -12.421 -1.529 -6.777 1.00 96.69 192 GLY A C 1
ATOM 1581 O O . GLY A 1 192 ? -13.468 -1.316 -6.149 1.00 96.69 192 GLY A O 1
ATOM 1582 N N . ARG A 1 193 ? -11.280 -0.892 -6.470 1.00 93.56 193 ARG A N 1
ATOM 1583 C CA . ARG A 1 193 ? -11.205 0.108 -5.390 1.00 93.56 193 ARG A CA 1
ATOM 1584 C C . ARG A 1 193 ? -12.099 1.314 -5.658 1.00 93.56 193 ARG A C 1
ATOM 1586 O O . ARG A 1 193 ? -12.755 1.787 -4.729 1.00 93.56 193 ARG A O 1
ATOM 1593 N N . SER A 1 194 ? -12.160 1.793 -6.898 1.00 95.00 194 SER A N 1
ATOM 1594 C CA . SER A 1 194 ? -13.012 2.923 -7.275 1.00 95.00 194 SER A CA 1
ATOM 1595 C C . SER A 1 194 ? -14.505 2.579 -7.243 1.00 95.00 194 SER A C 1
ATOM 1597 O O . SER A 1 194 ? -15.293 3.408 -6.792 1.00 95.00 194 SER A O 1
ATOM 1599 N N . ILE A 1 195 ? -14.905 1.368 -7.647 1.00 95.31 195 ILE A N 1
ATOM 1600 C CA . ILE A 1 195 ? -16.290 0.876 -7.537 1.00 95.31 195 ILE A CA 1
ATOM 1601 C C . ILE A 1 195 ? -16.720 0.894 -6.065 1.00 95.31 195 ILE A C 1
ATOM 1603 O O . ILE A 1 195 ? -17.691 1.568 -5.713 1.00 95.31 195 ILE A O 1
ATOM 1607 N N . SER A 1 196 ? -15.944 0.240 -5.197 1.00 91.81 196 SER A N 1
ATOM 1608 C CA . SER A 1 196 ? -16.250 0.151 -3.762 1.00 91.81 196 SER A CA 1
ATOM 1609 C C . SER A 1 196 ? -16.227 1.526 -3.081 1.00 91.81 196 SER A C 1
ATOM 1611 O O . SER A 1 196 ? -17.141 1.877 -2.336 1.00 91.81 196 SER A O 1
ATOM 1613 N N . GLY A 1 197 ? -15.226 2.357 -3.397 1.00 88.44 197 GLY A N 1
ATOM 1614 C CA . GLY A 1 197 ? -15.081 3.707 -2.845 1.00 88.44 197 GLY A CA 1
ATOM 1615 C C . GLY A 1 197 ? -16.207 4.673 -3.232 1.00 88.44 197 GLY A C 1
ATOM 1616 O O . GLY A 1 197 ? -16.488 5.601 -2.479 1.00 88.44 197 GLY A O 1
ATOM 1617 N N . ASN A 1 198 ? -16.889 4.433 -4.357 1.00 90.62 198 ASN A N 1
ATOM 1618 C CA . ASN A 1 198 ? -18.073 5.190 -4.783 1.00 90.62 198 ASN A CA 1
ATOM 1619 C C . ASN A 1 198 ? -19.397 4.564 -4.302 1.00 90.62 198 ASN A C 1
ATOM 1621 O O . ASN A 1 198 ? -20.470 4.977 -4.741 1.00 90.62 198 ASN A O 1
ATOM 1625 N N . GLY A 1 199 ? -19.345 3.570 -3.408 1.00 89.00 199 GLY A N 1
ATOM 1626 C CA . GLY A 1 199 ? -20.531 2.922 -2.845 1.00 89.00 199 GLY A CA 1
ATOM 1627 C C . GLY A 1 199 ? -21.281 2.022 -3.829 1.00 89.00 199 GLY A C 1
ATOM 1628 O O . GLY A 1 199 ? -22.459 1.738 -3.614 1.00 89.00 199 GLY A O 1
ATOM 1629 N N . LEU A 1 200 ? -20.629 1.589 -4.911 1.00 92.88 200 LEU A N 1
ATOM 1630 C CA . LEU A 1 200 ? -21.195 0.633 -5.858 1.00 92.88 200 LEU A CA 1
ATOM 1631 C C . LEU A 1 200 ? -20.903 -0.810 -5.397 1.00 92.88 200 LEU A C 1
ATOM 1633 O O . LEU A 1 200 ? -19.839 -1.070 -4.829 1.00 92.88 200 LEU A O 1
ATOM 1637 N N . PRO A 1 201 ? -21.822 -1.763 -5.631 1.00 92.25 201 PRO A N 1
ATOM 1638 C CA . PRO A 1 201 ? -21.709 -3.114 -5.090 1.00 92.25 201 PRO A CA 1
ATOM 1639 C C . PRO A 1 201 ? -20.761 -3.990 -5.930 1.00 92.25 201 PRO A C 1
ATOM 1641 O O . PRO A 1 201 ? -21.203 -4.743 -6.796 1.00 92.25 201 PRO A O 1
ATOM 1644 N N . LEU A 1 202 ? -19.451 -3.900 -5.660 1.00 93.69 202 LEU A N 1
ATOM 1645 C CA . LEU A 1 202 ? -18.399 -4.592 -6.423 1.00 93.69 202 LEU A CA 1
ATOM 1646 C C . LEU A 1 202 ? -18.646 -6.099 -6.567 1.00 93.69 202 LEU A C 1
ATOM 1648 O O . LEU A 1 202 ? -18.812 -6.580 -7.681 1.00 93.69 202 LEU A O 1
ATOM 1652 N N . TYR A 1 203 ? -18.668 -6.842 -5.459 1.00 93.06 203 TYR A N 1
ATOM 1653 C CA . TYR A 1 203 ? -18.707 -8.308 -5.515 1.00 93.06 203 TYR A CA 1
ATOM 1654 C C . TYR A 1 203 ? -20.085 -8.873 -5.857 1.00 93.06 203 TYR A C 1
ATOM 1656 O O . TYR A 1 203 ? -20.170 -9.931 -6.469 1.00 93.06 203 TYR A O 1
ATOM 1664 N N . GLU A 1 204 ? -21.163 -8.169 -5.501 1.00 93.81 204 GLU A N 1
ATOM 1665 C CA . GLU A 1 204 ? -22.530 -8.585 -5.849 1.00 93.81 204 GLU A CA 1
ATOM 1666 C C . GLU A 1 204 ? -22.757 -8.541 -7.365 1.00 93.81 204 GLU A C 1
ATOM 1668 O O . GLU A 1 204 ? -23.478 -9.374 -7.904 1.00 93.81 204 GLU A O 1
ATOM 1673 N N . LYS A 1 205 ? -22.121 -7.581 -8.049 1.00 95.56 205 LYS A N 1
ATOM 1674 C CA . LYS A 1 205 ? -22.297 -7.326 -9.483 1.00 95.56 205 LYS A CA 1
ATOM 1675 C C . LYS A 1 205 ? -21.023 -7.519 -10.292 1.00 95.56 205 LYS A C 1
ATOM 1677 O O . LYS A 1 205 ? -20.923 -6.980 -11.390 1.00 95.56 205 LYS A O 1
ATOM 1682 N N . LEU A 1 206 ? -20.046 -8.269 -9.774 1.00 96.88 206 LEU A N 1
ATOM 1683 C CA . LEU A 1 206 ? -18.719 -8.359 -10.388 1.00 96.88 206 LEU A CA 1
ATOM 1684 C C . LEU A 1 206 ? -18.819 -8.751 -11.866 1.00 96.88 206 LEU A C 1
ATOM 1686 O O . LEU A 1 206 ? -18.323 -8.031 -12.725 1.00 96.88 206 LEU A O 1
ATOM 1690 N N . SER A 1 207 ? -19.572 -9.810 -12.167 1.00 96.94 207 SER A N 1
ATOM 1691 C CA . SER A 1 207 ? -19.790 -10.309 -13.530 1.00 96.94 207 SER A CA 1
ATOM 1692 C C . SER A 1 207 ? -20.508 -9.333 -14.472 1.00 96.94 207 SER A C 1
ATOM 1694 O O . SER A 1 207 ? -20.499 -9.545 -15.681 1.00 96.94 207 SER A O 1
ATOM 1696 N N . GLU A 1 208 ? -21.161 -8.293 -13.946 1.00 96.88 208 GLU A N 1
ATOM 1697 C CA . GLU A 1 208 ? -21.844 -7.259 -14.736 1.00 96.88 208 GLU A CA 1
ATOM 1698 C C . GLU A 1 208 ? -20.907 -6.101 -15.119 1.00 96.88 208 GLU A C 1
ATOM 1700 O O . GLU A 1 208 ? -21.250 -5.296 -15.986 1.00 96.88 208 GLU A O 1
ATOM 1705 N N . TYR A 1 209 ? -19.736 -5.980 -14.484 1.00 97.44 209 TYR A N 1
ATOM 1706 C CA . TYR A 1 209 ? -18.825 -4.863 -14.719 1.00 97.44 209 TYR A CA 1
ATOM 1707 C C . TYR A 1 209 ? -17.863 -5.128 -15.874 1.00 97.44 209 TYR A C 1
ATOM 1709 O O . TYR A 1 209 ? -17.109 -6.097 -15.867 1.00 97.44 209 TYR A O 1
ATOM 1717 N N . ASN A 1 210 ? -17.800 -4.196 -16.823 1.00 98.25 210 ASN A N 1
ATOM 1718 C CA . ASN A 1 210 ? -16.685 -4.094 -17.758 1.00 98.25 210 ASN A CA 1
ATOM 1719 C C . ASN A 1 210 ? -15.628 -3.128 -17.194 1.00 98.25 210 ASN A C 1
ATOM 1721 O O . ASN A 1 210 ? -15.947 -1.981 -16.871 1.00 98.25 210 ASN A O 1
ATOM 1725 N N . GLY A 1 211 ? -14.376 -3.583 -17.078 1.00 97.75 211 GLY A N 1
ATOM 1726 C CA . GLY A 1 211 ? -13.291 -2.784 -16.500 1.00 97.75 211 GLY A CA 1
ATOM 1727 C C . GLY A 1 211 ? -13.017 -1.474 -17.244 1.00 97.75 211 GLY A C 1
ATOM 1728 O O . GLY A 1 211 ? -12.878 -0.437 -16.600 1.00 97.75 211 GLY A O 1
ATOM 1729 N N . ASP A 1 212 ? -13.018 -1.493 -18.580 1.00 98.12 212 ASP A N 1
ATOM 1730 C CA . ASP A 1 212 ? -12.703 -0.322 -19.412 1.00 98.12 212 ASP A CA 1
ATOM 1731 C C . ASP A 1 212 ? -13.851 0.709 -19.391 1.00 98.12 212 ASP A C 1
ATOM 1733 O O . ASP A 1 212 ? -13.638 1.921 -19.321 1.00 98.12 212 ASP A O 1
ATOM 1737 N N . GLU A 1 213 ? -15.105 0.252 -19.399 1.00 98.00 213 GLU A N 1
ATOM 1738 C CA . GLU A 1 213 ? -16.263 1.142 -19.247 1.00 98.00 213 GLU A CA 1
ATOM 1739 C C . GLU A 1 213 ? -16.306 1.766 -17.847 1.00 98.00 213 GLU A C 1
ATOM 1741 O O . GLU A 1 213 ? -16.522 2.974 -17.694 1.00 98.00 213 GLU A O 1
ATOM 1746 N N . MET A 1 214 ? -16.060 0.957 -16.812 1.00 97.94 214 MET A N 1
ATOM 1747 C CA . MET A 1 214 ? -16.057 1.435 -15.434 1.00 97.94 214 MET A CA 1
ATOM 1748 C C . MET A 1 214 ? -14.880 2.360 -15.143 1.00 97.94 214 MET A C 1
ATOM 1750 O O . MET A 1 214 ? -15.064 3.328 -14.404 1.00 97.94 214 MET A O 1
ATOM 1754 N N . SER A 1 215 ? -13.706 2.142 -15.743 1.00 97.94 215 SER A N 1
ATOM 1755 C CA . SER A 1 215 ? -12.578 3.062 -15.590 1.00 97.94 215 SER A CA 1
ATOM 1756 C C . SER A 1 215 ? -12.901 4.444 -16.150 1.00 97.94 215 SER A C 1
ATOM 1758 O O . SER A 1 215 ? -12.591 5.443 -15.503 1.00 97.94 215 SER A O 1
ATOM 1760 N N . ASN A 1 216 ? -13.593 4.504 -17.294 1.00 97.44 216 ASN A N 1
ATOM 1761 C CA . ASN A 1 216 ? -14.071 5.757 -17.879 1.00 97.44 216 ASN A CA 1
ATOM 1762 C C . ASN A 1 216 ? -15.112 6.430 -16.984 1.00 97.44 216 ASN A C 1
ATOM 1764 O O . ASN A 1 216 ? -14.966 7.598 -16.631 1.00 97.44 216 ASN A O 1
ATOM 1768 N N . ARG A 1 217 ? -16.131 5.684 -16.542 1.00 97.25 217 ARG A N 1
ATOM 1769 C CA . ARG A 1 217 ? -17.184 6.210 -15.659 1.00 97.25 217 ARG A CA 1
ATOM 1770 C C . ARG A 1 217 ? -16.635 6.757 -14.338 1.00 97.25 217 ARG A C 1
ATOM 1772 O O . ARG A 1 217 ? -17.192 7.708 -13.794 1.00 97.25 217 ARG A O 1
ATOM 1779 N N . LEU A 1 218 ? -15.583 6.137 -13.809 1.00 96.56 218 LEU A N 1
ATOM 1780 C CA . LEU A 1 218 ? -14.971 6.488 -12.528 1.00 96.56 218 LEU A CA 1
ATOM 1781 C C . LEU A 1 218 ? -13.754 7.417 -12.675 1.00 96.56 218 LEU A C 1
ATOM 1783 O O . LEU A 1 218 ? -13.110 7.714 -11.673 1.00 96.56 218 LEU A O 1
ATOM 1787 N N . ASN A 1 219 ? -13.455 7.897 -13.890 1.00 96.00 219 ASN A N 1
ATOM 1788 C CA . ASN A 1 219 ? -12.329 8.787 -14.202 1.00 96.00 219 ASN A CA 1
ATOM 1789 C C . ASN A 1 219 ? -10.956 8.240 -13.760 1.00 96.00 219 ASN A C 1
ATOM 1791 O O . ASN A 1 219 ? -10.103 8.978 -13.269 1.00 96.00 219 ASN A O 1
ATOM 1795 N N . VAL A 1 220 ? -10.734 6.935 -13.937 1.00 97.50 220 VAL A N 1
ATOM 1796 C CA . VAL A 1 220 ? -9.465 6.247 -13.631 1.00 97.50 220 VAL A CA 1
ATOM 1797 C C . VAL A 1 220 ? -8.866 5.527 -14.844 1.00 97.50 220 VAL A C 1
ATOM 1799 O O . VAL A 1 220 ? -8.022 4.648 -14.679 1.00 97.50 220 VAL A O 1
ATOM 1802 N N . THR A 1 221 ? -9.269 5.907 -16.061 1.00 98.25 221 THR A N 1
ATOM 1803 C CA . THR A 1 221 ? -8.851 5.275 -17.326 1.00 98.25 221 THR A CA 1
ATOM 1804 C C . THR A 1 221 ? -7.341 5.159 -17.466 1.00 98.25 221 THR A C 1
ATOM 1806 O O . THR A 1 221 ? -6.862 4.066 -17.742 1.00 98.25 221 THR A O 1
ATOM 1809 N N . ALA A 1 222 ? -6.578 6.222 -17.187 1.00 98.31 222 ALA A N 1
ATOM 1810 C CA . ALA A 1 222 ? -5.124 6.169 -17.336 1.00 98.31 222 ALA A CA 1
ATOM 1811 C C . ALA A 1 222 ? -4.444 5.110 -16.449 1.00 98.31 222 ALA A C 1
ATOM 1813 O O . ALA A 1 222 ? -3.598 4.336 -16.902 1.00 98.31 222 ALA A O 1
ATOM 1814 N N . LYS A 1 223 ? -4.860 5.041 -15.180 1.00 98.44 223 LYS A N 1
ATOM 1815 C CA . LYS A 1 223 ? -4.354 4.066 -14.203 1.00 98.44 223 LYS A CA 1
ATOM 1816 C C . LYS A 1 223 ? -4.756 2.645 -14.594 1.00 98.44 223 LYS A C 1
ATOM 1818 O O . LYS A 1 223 ? -3.905 1.764 -14.639 1.00 98.44 223 LYS A O 1
ATOM 1823 N N . HIS A 1 224 ? -6.030 2.455 -14.941 1.00 98.56 224 HIS A N 1
ATOM 1824 C CA . HIS A 1 224 ? -6.576 1.172 -15.387 1.00 98.56 224 HIS A CA 1
ATOM 1825 C C . HIS A 1 224 ? -5.901 0.658 -16.663 1.00 98.56 224 HIS A C 1
ATOM 1827 O O . HIS A 1 224 ? -5.520 -0.505 -16.727 1.00 98.56 224 HIS A O 1
ATOM 1833 N N . SER A 1 225 ? -5.692 1.527 -17.657 1.00 98.69 225 SER A N 1
ATOM 1834 C CA . SER A 1 225 ? -5.030 1.167 -18.914 1.00 98.69 225 SER A CA 1
ATOM 1835 C C . SER A 1 225 ? -3.623 0.629 -18.654 1.00 98.69 225 SER A C 1
ATOM 1837 O O . SER A 1 225 ? -3.282 -0.450 -19.138 1.00 98.69 225 SER A O 1
ATOM 1839 N N . LEU A 1 226 ? -2.835 1.311 -17.814 1.00 98.81 226 LEU A N 1
ATOM 1840 C CA . LEU A 1 226 ? -1.501 0.833 -17.454 1.00 98.81 226 LEU A CA 1
ATOM 1841 C C . LEU A 1 226 ? -1.537 -0.454 -16.622 1.00 98.81 226 LEU A C 1
ATOM 1843 O O . LEU A 1 226 ? -0.752 -1.360 -16.887 1.00 98.81 226 LEU A O 1
ATOM 1847 N N . GLU A 1 227 ? -2.431 -0.551 -15.637 1.00 98.81 227 GLU A N 1
ATOM 1848 C CA . GLU A 1 227 ? -2.608 -1.742 -14.791 1.00 98.81 227 GLU A CA 1
ATOM 1849 C C . GLU A 1 227 ? -2.924 -2.984 -15.633 1.00 98.81 227 GLU A C 1
ATOM 1851 O O . GLU A 1 227 ? -2.256 -4.014 -15.521 1.00 98.81 227 GLU A O 1
ATOM 1856 N N . LYS A 1 228 ? -3.895 -2.854 -16.541 1.00 98.81 228 LYS A N 1
ATOM 1857 C CA . LYS A 1 228 ? -4.331 -3.904 -17.459 1.00 98.81 228 LYS A CA 1
ATOM 1858 C C . LYS A 1 228 ? -3.222 -4.314 -18.423 1.00 98.81 228 LYS A C 1
ATOM 1860 O O . LYS A 1 228 ? -2.955 -5.506 -18.570 1.00 98.81 228 LYS A O 1
ATOM 1865 N N . LEU A 1 229 ? -2.541 -3.349 -19.044 1.00 98.81 229 LEU A N 1
ATOM 1866 C CA . LEU A 1 229 ? -1.415 -3.634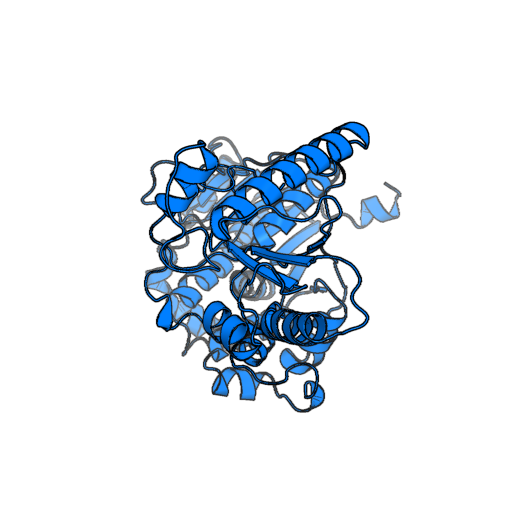 -19.938 1.00 98.81 229 LEU A CA 1
ATOM 1867 C C . LEU A 1 229 ? -0.262 -4.313 -19.193 1.00 98.81 229 LEU A C 1
ATOM 1869 O O . LEU A 1 229 ? 0.295 -5.281 -19.692 1.00 98.81 229 LEU A O 1
ATOM 1873 N N . SER A 1 230 ? 0.048 -3.877 -17.972 1.00 98.81 230 SER A N 1
ATOM 1874 C CA . SER A 1 230 ? 1.090 -4.496 -17.141 1.00 98.81 230 SER A CA 1
ATOM 1875 C C . SER A 1 230 ? 0.768 -5.953 -16.823 1.00 98.81 230 SER A C 1
ATOM 1877 O O . SER A 1 230 ? 1.632 -6.818 -16.959 1.00 98.81 230 SER A O 1
ATOM 1879 N N . ALA A 1 231 ? -0.487 -6.242 -16.462 1.00 98.75 231 ALA A N 1
ATOM 1880 C CA . ALA A 1 231 ? -0.949 -7.604 -16.231 1.00 98.75 231 ALA A CA 1
ATOM 1881 C C . ALA A 1 231 ? -0.806 -8.469 -17.483 1.00 98.75 231 ALA A C 1
ATOM 1883 O O . ALA A 1 231 ? -0.274 -9.576 -17.402 1.00 98.75 231 ALA A O 1
ATOM 1884 N N . ILE A 1 232 ? -1.253 -7.980 -18.641 1.00 98.50 232 ILE A N 1
ATOM 1885 C CA . ILE A 1 232 ? -1.235 -8.740 -19.896 1.00 98.50 232 ILE A CA 1
ATOM 1886 C C . ILE A 1 232 ? 0.194 -8.990 -20.388 1.00 98.50 232 ILE A C 1
ATOM 1888 O O . ILE A 1 232 ? 0.490 -10.124 -20.767 1.00 98.50 232 ILE A O 1
ATOM 1892 N N . THR A 1 233 ? 1.058 -7.977 -20.325 1.00 98.69 233 THR A N 1
ATOM 1893 C CA . THR A 1 233 ? 2.410 -7.988 -20.902 1.00 98.69 233 THR A CA 1
ATOM 1894 C C . THR A 1 233 ? 3.450 -8.694 -20.027 1.00 98.69 233 THR A C 1
ATOM 1896 O O . THR A 1 233 ? 4.385 -9.281 -20.566 1.00 98.69 233 THR A O 1
ATOM 1899 N N . ALA A 1 234 ? 3.312 -8.679 -18.695 1.00 98.69 234 ALA A N 1
ATOM 1900 C CA . ALA A 1 234 ? 4.276 -9.347 -17.815 1.00 98.69 234 ALA A CA 1
ATOM 1901 C C . ALA A 1 234 ? 4.362 -10.858 -18.089 1.00 98.69 234 ALA A C 1
ATOM 1903 O O . ALA A 1 234 ? 3.344 -11.514 -18.343 1.00 98.69 234 ALA A O 1
ATOM 1904 N N . ASN A 1 235 ? 5.569 -11.431 -17.970 1.00 98.50 235 ASN A N 1
ATOM 1905 C CA . ASN A 1 235 ? 5.767 -12.873 -18.163 1.00 98.50 235 ASN A CA 1
ATOM 1906 C C . ASN A 1 235 ? 5.025 -13.701 -17.110 1.00 98.50 235 ASN A C 1
ATOM 1908 O O . ASN A 1 235 ? 4.602 -14.816 -17.408 1.00 98.50 235 ASN A O 1
ATOM 1912 N N . GLN A 1 236 ? 4.880 -13.164 -15.897 1.00 98.38 236 GLN A N 1
ATOM 1913 C CA . GLN A 1 236 ? 4.024 -13.700 -14.842 1.00 98.38 236 GLN A CA 1
ATOM 1914 C C . GLN A 1 236 ? 3.195 -12.576 -14.225 1.00 98.38 236 GLN A C 1
ATOM 1916 O O . GLN A 1 236 ? 3.725 -11.523 -13.868 1.00 98.38 236 GLN A O 1
ATOM 1921 N N . PHE A 1 237 ? 1.902 -12.814 -14.053 1.00 98.88 237 PHE A N 1
ATOM 1922 C CA . PHE A 1 237 ? 0.984 -11.927 -13.361 1.00 98.88 237 PHE A CA 1
ATOM 1923 C C . PHE A 1 237 ? 0.511 -12.571 -12.060 1.00 98.88 237 PHE A C 1
ATOM 1925 O O . PHE A 1 237 ? 0.054 -13.710 -12.044 1.00 98.88 237 PHE A O 1
ATOM 1932 N N . THR A 1 238 ? 0.597 -11.846 -10.950 1.00 98.81 238 THR A N 1
ATOM 1933 C CA . THR A 1 238 ? 0.216 -12.340 -9.630 1.00 98.81 238 THR A CA 1
ATOM 1934 C C . THR A 1 238 ? -0.676 -11.357 -8.881 1.00 98.81 238 THR A C 1
ATOM 1936 O O . THR A 1 238 ? -0.722 -10.156 -9.160 1.00 98.81 238 THR A O 1
ATOM 1939 N N . THR A 1 239 ? -1.392 -11.877 -7.888 1.00 98.69 239 THR A N 1
ATOM 1940 C CA . THR A 1 239 ? -2.140 -11.060 -6.929 1.00 98.69 239 THR A CA 1
ATOM 1941 C C . THR A 1 239 ? -2.080 -11.657 -5.527 1.00 98.69 239 THR A C 1
ATOM 1943 O O . THR A 1 239 ? -1.601 -12.769 -5.339 1.00 98.69 239 THR A O 1
ATOM 1946 N N . VAL A 1 240 ? -2.570 -10.936 -4.523 1.00 97.62 240 VAL A N 1
ATOM 1947 C CA . VAL A 1 240 ? -2.413 -11.298 -3.107 1.00 97.62 240 VAL A CA 1
ATOM 1948 C C . VAL A 1 240 ? -3.529 -12.177 -2.542 1.00 97.62 240 VAL A C 1
ATOM 1950 O O . VAL A 1 240 ? -3.409 -12.671 -1.422 1.00 97.62 240 VAL A O 1
ATOM 1953 N N . SER A 1 241 ? -4.628 -12.384 -3.271 1.00 97.75 241 SER A N 1
ATOM 1954 C CA . SER A 1 241 ? -5.749 -13.194 -2.782 1.00 97.75 241 SER A CA 1
ATOM 1955 C C . SER A 1 241 ? -6.593 -13.790 -3.911 1.00 97.75 241 SER A C 1
ATOM 1957 O O . SER A 1 241 ? -6.571 -13.302 -5.038 1.00 97.75 241 SER A O 1
ATOM 1959 N N . SER A 1 242 ? -7.377 -14.829 -3.607 1.00 97.44 242 SER A N 1
ATOM 1960 C CA . SER A 1 242 ? -8.309 -15.420 -4.577 1.00 97.44 242 SER A CA 1
ATOM 1961 C C . SER A 1 242 ? -9.416 -14.453 -4.989 1.00 97.44 242 SER A C 1
ATOM 1963 O O . SER A 1 242 ? -9.758 -14.396 -6.162 1.00 97.44 242 SER A O 1
ATOM 1965 N N . ILE A 1 243 ? -9.924 -13.648 -4.053 1.00 96.81 243 ILE A N 1
ATOM 1966 C CA . ILE A 1 243 ? -10.974 -12.668 -4.348 1.00 96.81 243 ILE A CA 1
ATOM 1967 C C . ILE A 1 243 ? -10.467 -11.577 -5.300 1.00 96.81 243 ILE A C 1
ATOM 1969 O O . ILE A 1 243 ? -11.142 -11.233 -6.265 1.00 96.81 243 ILE A O 1
ATOM 1973 N N . THR A 1 244 ? -9.227 -11.115 -5.113 1.00 97.69 244 THR A N 1
ATOM 1974 C CA . THR A 1 244 ? -8.591 -10.182 -6.053 1.00 97.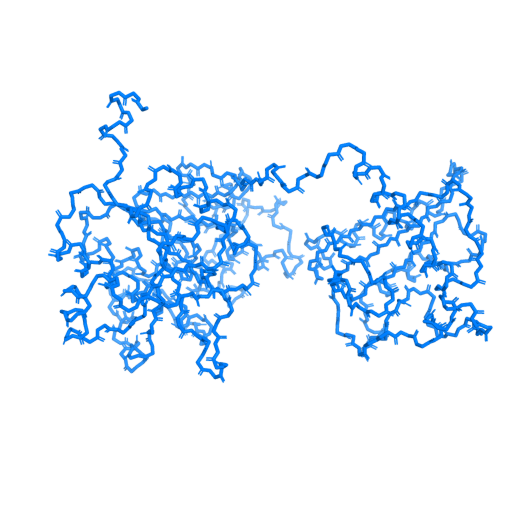69 244 THR A CA 1
ATOM 1975 C C . THR A 1 244 ? -8.277 -10.857 -7.390 1.00 97.69 244 THR A C 1
ATOM 1977 O O . THR A 1 244 ? -8.284 -10.189 -8.418 1.00 97.69 244 THR A O 1
ATOM 1980 N N . ALA A 1 245 ? -8.039 -12.173 -7.422 1.00 98.50 245 ALA A N 1
ATOM 1981 C CA . ALA A 1 245 ? -7.835 -12.897 -8.678 1.00 98.50 245 ALA A CA 1
ATOM 1982 C C . ALA A 1 245 ? -9.104 -12.913 -9.539 1.00 98.50 245 ALA A C 1
ATOM 1984 O O . ALA A 1 245 ? -9.013 -12.688 -10.746 1.00 98.50 245 ALA A O 1
ATOM 1985 N N . ASP A 1 246 ? -10.268 -13.105 -8.916 1.00 98.25 246 ASP A N 1
ATOM 1986 C CA . ASP A 1 246 ? -11.562 -13.033 -9.599 1.00 98.25 246 ASP A CA 1
ATOM 1987 C C . ASP A 1 246 ? -11.860 -11.593 -10.074 1.00 98.25 246 ASP A C 1
ATOM 1989 O O . ASP A 1 246 ? -12.333 -11.393 -11.193 1.00 98.25 246 ASP A O 1
ATOM 1993 N N . GLU A 1 247 ? -11.499 -10.567 -9.286 1.00 97.94 247 GLU A N 1
ATOM 1994 C CA . GLU A 1 247 ? -11.548 -9.168 -9.747 1.00 97.94 247 GLU A CA 1
ATOM 1995 C C . GLU A 1 247 ? -10.656 -8.922 -10.968 1.00 97.94 247 GLU A C 1
ATOM 1997 O O . GLU A 1 247 ? -11.082 -8.268 -11.916 1.00 97.94 247 GLU A O 1
ATOM 2002 N N . CYS A 1 248 ? -9.416 -9.415 -10.953 1.00 98.62 248 CYS A N 1
ATOM 2003 C CA . CYS A 1 248 ? -8.469 -9.225 -12.050 1.00 98.62 248 CYS A CA 1
ATOM 2004 C C . CYS A 1 248 ? -8.955 -9.901 -13.336 1.00 98.62 248 CYS A C 1
ATOM 2006 O O . CYS A 1 248 ? -8.880 -9.303 -14.409 1.00 98.62 248 CYS A O 1
ATOM 2008 N N . GLU A 1 249 ? -9.497 -11.116 -13.234 1.00 98.50 249 GLU A N 1
ATOM 2009 C CA . GLU A 1 249 ? -10.074 -11.818 -14.381 1.00 98.50 249 GLU A CA 1
ATOM 2010 C C . GLU A 1 249 ? -11.195 -11.001 -15.028 1.00 98.50 249 GLU A C 1
ATOM 2012 O O . GLU A 1 249 ? -11.199 -10.824 -16.245 1.00 98.50 249 GLU A O 1
ATOM 2017 N N . GLN A 1 250 ? -12.089 -10.433 -14.220 1.00 98.38 250 GLN A N 1
ATOM 2018 C CA . GLN A 1 250 ? -13.207 -9.643 -14.720 1.00 98.38 250 GLN A CA 1
ATOM 2019 C C . GLN A 1 250 ? -12.791 -8.253 -15.226 1.00 98.38 250 GLN A C 1
ATOM 2021 O O . GLN A 1 250 ? -13.189 -7.829 -16.311 1.00 98.38 250 GLN A O 1
ATOM 2026 N N . LEU A 1 251 ? -12.023 -7.507 -14.430 1.00 98.50 251 LEU A N 1
ATOM 2027 C CA . LEU A 1 251 ? -11.751 -6.088 -14.669 1.00 98.50 251 LEU A CA 1
ATOM 2028 C C . LEU A 1 251 ? -10.527 -5.885 -15.565 1.00 98.50 251 LEU A C 1
ATOM 2030 O O . LEU A 1 251 ? -10.554 -5.029 -16.447 1.00 98.50 251 LEU A O 1
ATOM 2034 N N . LEU A 1 252 ? -9.473 -6.683 -15.386 1.00 98.50 252 LEU A N 1
ATOM 2035 C CA . LEU A 1 252 ? -8.242 -6.610 -16.185 1.00 98.50 252 LEU A CA 1
ATOM 2036 C C . LEU A 1 252 ? -8.243 -7.595 -17.355 1.00 98.50 252 LEU A C 1
ATOM 2038 O O . LEU A 1 252 ? -7.316 -7.583 -18.163 1.00 98.50 252 LEU A O 1
ATOM 2042 N N . THR A 1 253 ? -9.274 -8.437 -17.484 1.00 97.75 253 THR A N 1
ATOM 2043 C CA . THR A 1 253 ? -9.398 -9.465 -18.535 1.00 97.75 253 THR A CA 1
ATOM 2044 C C . THR A 1 253 ? -8.252 -10.484 -18.543 1.00 97.75 253 THR A C 1
ATOM 2046 O O . THR A 1 253 ? -8.005 -11.144 -19.550 1.00 97.75 253 THR A O 1
ATOM 2049 N N . LYS A 1 254 ? -7.540 -10.620 -17.416 1.00 98.06 254 LYS A N 1
ATOM 2050 C CA . LYS A 1 254 ? -6.481 -11.611 -17.215 1.00 98.06 254 LYS A CA 1
ATOM 2051 C C . LYS A 1 254 ? -6.554 -12.150 -15.795 1.00 98.06 254 LYS A C 1
ATOM 2053 O O . LYS A 1 254 ? -6.443 -11.395 -14.831 1.00 98.06 254 LYS A O 1
ATOM 2058 N N . ARG A 1 255 ? -6.720 -13.465 -15.668 1.00 98.38 255 ARG A N 1
ATOM 2059 C CA . ARG A 1 255 ? -6.610 -14.148 -14.379 1.00 98.38 255 ARG A CA 1
ATOM 2060 C C . ARG A 1 255 ? -5.124 -14.232 -13.986 1.00 98.38 255 ARG A C 1
ATOM 2062 O O . ARG A 1 255 ? -4.317 -14.587 -14.844 1.00 98.38 255 ARG A O 1
ATOM 2069 N N . PRO A 1 256 ? -4.745 -13.899 -12.740 1.00 98.69 256 PRO A N 1
ATOM 2070 C CA . PRO A 1 256 ? -3.376 -14.073 -12.259 1.00 98.69 256 PRO A CA 1
ATOM 2071 C C . PRO A 1 256 ? -2.911 -15.531 -12.355 1.00 98.69 256 PRO A C 1
ATOM 2073 O O . PRO A 1 256 ? -3.668 -16.446 -12.030 1.00 98.69 256 PRO A O 1
ATOM 2076 N N . ASP A 1 257 ? -1.655 -15.727 -12.750 1.00 98.50 257 ASP A N 1
ATOM 2077 C CA . ASP A 1 257 ? -0.995 -17.029 -12.870 1.00 98.50 257 ASP A CA 1
ATOM 2078 C C . ASP A 1 257 ? -0.768 -17.667 -11.491 1.00 98.50 257 ASP A C 1
ATOM 2080 O O . ASP A 1 257 ? -0.911 -18.878 -11.313 1.00 98.50 257 ASP A O 1
ATOM 2084 N N . VAL A 1 258 ? -0.433 -16.841 -10.493 1.00 98.12 258 VAL A N 1
ATOM 2085 C CA . VAL A 1 258 ? -0.147 -17.275 -9.120 1.00 98.12 258 VAL A CA 1
ATOM 2086 C C . VAL A 1 258 ? -0.751 -16.300 -8.111 1.00 98.12 258 VAL A C 1
ATOM 2088 O O . VAL A 1 258 ? -0.725 -15.082 -8.291 1.00 98.12 258 VAL A O 1
ATOM 2091 N N . ILE A 1 259 ? -1.263 -16.837 -7.004 1.00 98.31 259 ILE A N 1
ATOM 2092 C CA . ILE A 1 259 ? -1.640 -16.043 -5.832 1.00 98.31 259 ILE A CA 1
ATOM 2093 C C . ILE A 1 259 ? -0.457 -16.039 -4.861 1.00 98.31 259 ILE A C 1
ATOM 2095 O O . ILE A 1 259 ? 0.019 -17.098 -4.455 1.00 98.31 259 ILE A O 1
ATOM 2099 N N . THR A 1 260 ? -0.003 -14.851 -4.470 1.00 96.19 260 THR A N 1
ATOM 2100 C CA . THR A 1 260 ? 1.104 -14.607 -3.538 1.00 96.19 260 THR A CA 1
ATOM 2101 C C . THR A 1 260 ? 0.581 -13.890 -2.287 1.00 96.19 260 THR A C 1
ATOM 2103 O O . THR A 1 260 ? 0.665 -12.661 -2.219 1.00 96.19 260 THR A O 1
ATOM 2106 N N . PRO A 1 261 ? -0.001 -14.614 -1.308 1.00 95.50 261 PRO A N 1
ATOM 2107 C CA . PRO A 1 261 ? -0.555 -14.003 -0.106 1.00 95.50 261 PRO A CA 1
ATOM 2108 C C . PRO A 1 261 ? 0.496 -13.219 0.674 1.00 95.50 261 PRO A C 1
ATOM 2110 O O . PRO A 1 261 ? 1.647 -13.644 0.788 1.00 95.50 261 PRO A O 1
ATOM 2113 N N . ASN A 1 262 ? 0.082 -12.094 1.255 1.00 92.19 262 ASN A N 1
ATOM 2114 C CA . ASN A 1 262 ? 0.962 -11.291 2.095 1.00 92.19 262 ASN A CA 1
ATOM 2115 C C . ASN A 1 262 ? 1.341 -12.073 3.359 1.00 92.19 262 ASN A C 1
ATOM 2117 O O . ASN A 1 262 ? 0.475 -12.458 4.147 1.00 92.19 262 ASN A O 1
ATOM 2121 N N . GLY A 1 263 ? 2.642 -12.298 3.540 1.00 85.75 263 GLY A N 1
ATOM 2122 C CA . GLY A 1 263 ? 3.194 -12.928 4.734 1.00 85.75 263 GLY A CA 1
ATOM 2123 C C . GLY A 1 263 ? 3.224 -11.982 5.935 1.00 85.75 263 GLY A C 1
ATOM 2124 O O . GLY A 1 263 ? 3.190 -10.758 5.796 1.00 85.75 263 GLY A O 1
ATOM 2125 N N . PHE A 1 264 ? 3.322 -12.569 7.124 1.00 79.25 264 PHE A N 1
ATOM 2126 C CA . PHE A 1 264 ? 3.527 -11.865 8.385 1.00 79.25 264 PHE A CA 1
ATOM 2127 C C . PHE A 1 264 ? 4.815 -12.378 9.027 1.00 79.25 264 PHE A C 1
ATOM 2129 O O . PHE A 1 264 ? 5.078 -13.579 8.977 1.00 79.25 264 PHE A O 1
ATOM 2136 N N . ASP A 1 265 ? 5.607 -11.478 9.607 1.00 79.38 265 ASP A N 1
ATOM 2137 C CA . ASP A 1 265 ? 6.827 -11.853 10.318 1.00 79.38 265 ASP A CA 1
ATOM 2138 C C . ASP A 1 265 ? 6.458 -12.388 11.715 1.00 79.38 265 ASP A C 1
ATOM 2140 O O . ASP A 1 265 ? 5.954 -11.617 12.538 1.00 79.38 265 ASP A O 1
ATOM 2144 N N . PRO A 1 266 ? 6.648 -13.690 12.000 1.00 78.06 266 PRO A N 1
ATOM 2145 C CA . PRO A 1 266 ? 6.278 -14.271 13.287 1.00 78.06 266 PRO A CA 1
ATOM 2146 C C . PRO A 1 266 ? 7.056 -13.666 14.460 1.00 78.06 266 PRO A C 1
ATOM 2148 O O . PRO A 1 266 ? 6.538 -13.688 15.576 1.00 78.06 266 PRO A O 1
ATOM 2151 N N . ASP A 1 267 ? 8.232 -13.078 14.220 1.00 77.94 267 ASP A N 1
ATOM 2152 C CA . ASP A 1 267 ? 9.042 -12.438 15.262 1.00 77.94 267 ASP A CA 1
ATOM 2153 C C . ASP A 1 267 ? 8.387 -11.145 15.794 1.00 77.94 267 ASP A C 1
ATOM 2155 O O . ASP A 1 267 ? 8.789 -10.618 16.830 1.00 77.94 267 ASP A O 1
ATOM 2159 N N . LEU A 1 268 ? 7.334 -10.647 15.129 1.00 74.88 268 LEU A N 1
ATOM 2160 C CA . LEU A 1 268 ? 6.492 -9.553 15.624 1.00 74.88 268 LEU A CA 1
ATOM 2161 C C . LEU A 1 268 ? 5.491 -9.994 16.705 1.00 74.88 268 LEU A C 1
ATOM 2163 O O . LEU A 1 268 ? 4.840 -9.133 17.294 1.00 74.88 268 LEU A O 1
ATOM 2167 N N . VAL A 1 269 ? 5.306 -11.297 16.946 1.00 81.25 269 VAL A N 1
ATOM 2168 C CA . VAL A 1 269 ? 4.391 -11.796 17.984 1.00 81.25 269 VAL A CA 1
ATOM 2169 C C . VAL A 1 269 ? 5.160 -11.949 19.302 1.00 81.25 269 VAL A C 1
ATOM 2171 O O . VAL A 1 269 ? 6.033 -12.814 19.378 1.00 81.25 269 VAL A O 1
ATOM 2174 N N . PRO A 1 270 ? 4.831 -11.174 20.357 1.00 82.12 270 PRO A N 1
ATOM 2175 C CA . PRO A 1 270 ? 5.478 -11.315 21.660 1.00 82.12 270 PRO A CA 1
ATOM 2176 C C . PRO A 1 270 ? 5.251 -12.700 22.264 1.00 82.12 270 PRO A C 1
ATOM 2178 O O . PRO A 1 270 ? 4.281 -13.396 21.932 1.00 82.12 270 PRO A O 1
ATOM 2181 N N . ASP A 1 271 ? 6.097 -13.083 23.221 1.00 89.56 271 ASP A N 1
ATOM 2182 C CA . ASP A 1 271 ? 5.874 -14.329 23.945 1.00 89.56 271 ASP A CA 1
ATOM 2183 C C . ASP A 1 271 ? 4.582 -14.283 24.786 1.00 89.56 271 ASP A C 1
ATOM 2185 O O . ASP A 1 271 ? 3.948 -13.245 24.994 1.00 89.56 271 ASP A O 1
ATOM 2189 N N . ARG A 1 272 ? 4.153 -15.441 25.297 1.00 90.06 272 ARG A N 1
ATOM 2190 C CA . ARG A 1 272 ? 2.879 -15.555 26.022 1.00 90.06 272 ARG A CA 1
ATOM 2191 C C . ARG A 1 272 ? 2.803 -14.670 27.275 1.00 90.06 272 ARG A C 1
ATOM 2193 O O . ARG A 1 272 ? 1.716 -14.188 27.603 1.00 90.06 272 ARG A O 1
ATOM 2200 N N . ASN A 1 273 ? 3.907 -14.502 27.998 1.00 92.00 273 ASN A N 1
ATOM 2201 C CA . ASN A 1 273 ? 3.943 -13.717 29.229 1.00 92.00 273 ASN A CA 1
ATOM 2202 C C . ASN A 1 273 ? 3.926 -12.221 28.908 1.00 92.00 273 ASN A C 1
ATOM 2204 O O . ASN A 1 273 ? 3.153 -11.477 29.517 1.00 92.00 273 ASN A O 1
ATOM 2208 N N . GLU A 1 274 ? 4.712 -11.804 27.917 1.00 91.06 274 GLU A N 1
ATOM 2209 C CA . GLU A 1 274 ? 4.714 -10.439 27.392 1.00 91.06 274 GLU A CA 1
ATOM 2210 C C . GLU A 1 274 ? 3.334 -10.061 26.849 1.00 91.06 274 GLU A C 1
ATOM 2212 O O . GLU A 1 274 ? 2.794 -9.015 27.208 1.00 91.06 274 GLU A O 1
ATOM 2217 N N . LEU A 1 275 ? 2.691 -10.956 26.094 1.00 91.06 275 LEU A N 1
ATOM 2218 C CA . LEU A 1 275 ? 1.341 -10.758 25.572 1.00 91.06 275 LEU A CA 1
ATOM 2219 C C . LEU A 1 275 ? 0.307 -10.599 26.694 1.00 91.06 275 LEU A C 1
ATOM 2221 O O . LEU A 1 275 ? -0.589 -9.758 26.605 1.00 91.06 275 LEU A O 1
ATOM 2225 N N . GLN A 1 276 ? 0.410 -11.388 27.767 1.00 93.94 276 GLN A N 1
ATOM 2226 C CA . GLN A 1 276 ? -0.499 -11.271 28.907 1.00 93.94 276 GLN A CA 1
ATOM 2227 C C . GLN A 1 276 ? -0.303 -9.944 29.654 1.00 93.94 276 GLN A C 1
ATOM 2229 O O . GLN A 1 276 ? -1.291 -9.313 30.045 1.00 93.94 276 GLN A O 1
ATOM 2234 N N . ALA A 1 277 ? 0.946 -9.505 29.834 1.00 93.88 277 ALA A N 1
ATOM 2235 C CA . ALA A 1 277 ? 1.266 -8.214 30.434 1.00 93.88 277 ALA A CA 1
ATOM 2236 C C . ALA A 1 277 ? 0.766 -7.050 29.560 1.00 93.88 277 ALA A C 1
ATOM 2238 O O . ALA A 1 277 ? 0.055 -6.176 30.061 1.00 93.88 277 ALA A O 1
ATOM 2239 N N . ALA A 1 278 ? 1.038 -7.092 28.252 1.00 92.25 278 ALA A N 1
ATOM 2240 C CA . ALA A 1 278 ? 0.575 -6.110 27.275 1.00 92.25 278 ALA A CA 1
ATOM 2241 C C . ALA A 1 278 ? -0.957 -6.035 27.230 1.00 92.25 278 ALA A C 1
ATOM 2243 O O . ALA A 1 278 ? -1.530 -4.949 27.275 1.00 92.25 278 ALA A O 1
ATOM 2244 N N . ARG A 1 279 ? -1.648 -7.182 27.250 1.00 93.75 279 ARG A N 1
ATOM 2245 C CA . ARG A 1 279 ? -3.115 -7.245 27.317 1.00 93.75 279 ARG A CA 1
ATOM 2246 C C . ARG A 1 279 ? -3.665 -6.578 28.577 1.00 93.75 279 ARG A C 1
ATOM 2248 O O . ARG A 1 279 ? -4.671 -5.872 28.498 1.00 93.75 279 ARG A O 1
ATOM 2255 N N . ASN A 1 280 ? -3.043 -6.811 29.732 1.00 95.12 280 ASN A N 1
ATOM 2256 C CA . ASN A 1 280 ? -3.473 -6.209 30.994 1.00 95.12 280 ASN A CA 1
ATOM 2257 C C . ASN A 1 280 ? -3.266 -4.689 30.979 1.00 95.12 280 ASN A C 1
ATOM 2259 O O . ASN A 1 280 ? -4.193 -3.951 31.319 1.00 95.12 280 ASN A O 1
ATOM 2263 N N . LEU A 1 281 ? -2.098 -4.233 30.517 1.00 95.50 281 LEU A N 1
ATOM 2264 C CA . LEU A 1 281 ? -1.774 -2.816 30.357 1.00 95.50 281 LEU A CA 1
ATOM 2265 C C . LEU A 1 281 ? -2.751 -2.125 29.397 1.00 95.50 281 LEU A C 1
ATOM 2267 O O . LEU A 1 281 ? -3.375 -1.129 29.761 1.00 95.50 281 LEU A O 1
ATOM 2271 N N . ALA A 1 282 ? -2.950 -2.691 28.205 1.00 94.81 282 ALA A N 1
ATOM 2272 C CA . ALA A 1 282 ? -3.874 -2.162 27.211 1.00 94.81 282 ALA A CA 1
ATOM 2273 C C . ALA A 1 282 ? -5.306 -2.105 27.757 1.00 94.81 282 ALA A C 1
ATOM 2275 O O . ALA A 1 282 ? -5.982 -1.093 27.601 1.00 94.81 282 ALA A O 1
ATOM 2276 N N . ARG A 1 283 ? -5.778 -3.148 28.456 1.00 96.06 283 ARG A N 1
ATOM 2277 C CA . ARG A 1 283 ? -7.122 -3.162 29.059 1.00 96.06 283 ARG A CA 1
ATOM 2278 C C . ARG A 1 283 ? -7.287 -2.086 30.130 1.00 96.06 283 ARG A C 1
ATOM 2280 O O . ARG A 1 283 ? -8.333 -1.440 30.169 1.00 96.06 283 ARG A O 1
ATOM 2287 N N . GLN A 1 284 ? -6.281 -1.887 30.981 1.00 96.44 284 GLN A N 1
ATOM 2288 C CA . GLN A 1 284 ? -6.299 -0.828 31.988 1.00 96.44 284 GLN A CA 1
ATOM 2289 C C . GLN A 1 284 ? -6.337 0.555 31.328 1.00 96.44 284 GLN A C 1
ATOM 2291 O O . GLN A 1 284 ? -7.141 1.398 31.726 1.00 96.44 284 GLN A O 1
ATOM 2296 N N . GLN A 1 285 ? -5.523 0.770 30.294 1.00 96.56 285 GLN A N 1
ATOM 2297 C CA . GLN A 1 285 ? -5.460 2.047 29.591 1.00 96.56 285 GLN A CA 1
ATOM 2298 C C . GLN A 1 285 ? -6.743 2.337 28.801 1.00 96.56 285 GLN A C 1
ATOM 2300 O O . GLN A 1 285 ? -7.291 3.431 28.911 1.00 96.56 285 GLN A O 1
ATOM 2305 N N . MET A 1 286 ? -7.284 1.351 28.078 1.00 96.44 286 MET A N 1
ATOM 2306 C CA . MET A 1 286 ? -8.572 1.464 27.383 1.00 96.44 286 MET A CA 1
ATOM 2307 C C . MET A 1 286 ? -9.701 1.817 28.354 1.00 96.44 286 MET A C 1
ATOM 2309 O O . MET A 1 286 ? -10.468 2.738 28.083 1.00 96.44 286 MET A O 1
ATOM 2313 N N . ARG A 1 287 ? -9.770 1.145 29.512 1.00 97.44 287 ARG A N 1
ATOM 2314 C CA . ARG A 1 287 ? -10.732 1.480 30.571 1.00 97.44 287 ARG A CA 1
ATOM 2315 C C . ARG A 1 287 ? -10.567 2.926 31.027 1.00 97.44 287 ARG A C 1
ATOM 2317 O O . ARG A 1 287 ? -11.538 3.671 31.005 1.00 97.44 287 ARG A O 1
ATOM 2324 N N . LYS A 1 288 ? -9.345 3.326 31.386 1.00 96.25 288 LYS A N 1
ATOM 2325 C CA . LYS A 1 288 ? -9.040 4.674 31.880 1.00 96.25 288 LYS A CA 1
ATOM 2326 C C . LYS A 1 288 ? -9.475 5.759 30.892 1.00 96.25 288 LYS A C 1
ATOM 2328 O O . LYS A 1 288 ? -10.092 6.743 31.287 1.00 96.25 288 LYS A O 1
ATOM 2333 N N . VAL A 1 289 ? -9.177 5.568 29.607 1.00 96.25 289 VAL A N 1
ATOM 2334 C CA . VAL A 1 289 ? -9.560 6.500 28.538 1.00 96.25 289 VAL A CA 1
ATOM 2335 C C . VAL A 1 289 ? -11.075 6.551 28.367 1.00 96.25 289 VAL A C 1
ATOM 2337 O O . VAL A 1 289 ? -11.639 7.637 28.270 1.00 96.25 289 VAL A O 1
ATOM 2340 N N . VAL A 1 290 ? -11.750 5.401 28.348 1.00 97.06 290 VAL A N 1
ATOM 2341 C CA . VAL A 1 290 ? -13.203 5.344 28.140 1.00 97.06 290 VAL A CA 1
ATOM 2342 C C . VAL A 1 290 ? -13.955 5.939 29.324 1.00 97.06 290 VAL A C 1
ATOM 2344 O O . VAL A 1 290 ? -14.818 6.783 29.113 1.00 97.06 290 VAL A O 1
ATOM 2347 N N . GLU A 1 291 ? -13.603 5.587 30.558 1.00 95.75 291 GLU A N 1
ATOM 2348 C CA . GLU A 1 291 ? -14.199 6.181 31.764 1.00 95.75 291 GLU A CA 1
ATOM 2349 C C . GLU A 1 291 ? -13.970 7.701 31.791 1.00 95.75 291 GLU A C 1
ATOM 2351 O O . GLU A 1 291 ? -14.880 8.466 32.110 1.00 95.75 291 GLU A O 1
ATOM 2356 N N . ALA A 1 292 ? -12.803 8.174 31.335 1.00 95.19 292 ALA A N 1
ATOM 2357 C CA . ALA A 1 292 ? -12.547 9.599 31.157 1.00 95.19 292 ALA A CA 1
ATOM 2358 C C . ALA A 1 292 ? -13.361 10.234 30.014 1.00 95.19 292 ALA A C 1
ATOM 2360 O O . ALA A 1 292 ? -13.665 11.420 30.084 1.00 95.19 292 ALA A O 1
ATOM 2361 N N . VAL A 1 293 ? -13.742 9.518 28.957 1.00 95.62 293 VAL A N 1
ATOM 2362 C CA . VAL A 1 293 ? -14.651 10.052 27.923 1.00 95.62 293 VAL A CA 1
ATOM 2363 C C . VAL A 1 293 ? -16.082 10.135 28.460 1.00 95.62 293 VAL A C 1
ATOM 2365 O O . VAL A 1 293 ? -16.741 11.160 28.283 1.00 95.62 293 VAL A O 1
ATOM 2368 N N . LEU A 1 294 ? -16.537 9.073 29.127 1.00 94.31 294 LEU A N 1
ATOM 2369 C CA . LEU A 1 294 ? -17.918 8.881 29.570 1.00 94.31 294 LEU A CA 1
ATOM 2370 C C . LEU A 1 294 ? -18.272 9.689 30.824 1.00 94.31 294 LEU A C 1
ATOM 2372 O O . LEU A 1 294 ? -19.390 10.187 30.937 1.00 94.31 294 LEU A O 1
ATOM 2376 N N . GLY A 1 295 ? -17.319 9.848 31.745 1.00 92.81 295 GLY A N 1
ATOM 2377 C CA . GLY A 1 295 ? -17.528 10.509 33.034 1.00 92.81 295 GLY A CA 1
ATOM 2378 C C . GLY A 1 295 ? -18.074 9.602 34.140 1.00 92.81 295 GLY A C 1
ATOM 2379 O O . GLY A 1 295 ? -18.411 10.107 35.205 1.00 92.81 295 GLY A O 1
ATOM 2380 N N . TYR A 1 296 ? -18.155 8.292 33.907 1.00 93.12 296 TYR A N 1
ATOM 2381 C CA . TYR A 1 296 ? -18.584 7.288 34.882 1.00 93.12 296 TYR A CA 1
ATOM 2382 C C . TYR A 1 296 ? -17.773 5.995 34.724 1.00 93.12 296 TYR A C 1
ATOM 2384 O O . TYR A 1 296 ? -17.116 5.780 33.701 1.00 93.12 296 TYR A O 1
ATOM 2392 N N . SER A 1 297 ? -17.809 5.148 35.752 1.00 95.06 297 SER A N 1
ATOM 2393 C CA . SER A 1 297 ? -17.050 3.895 35.812 1.00 95.06 297 SER A CA 1
ATOM 2394 C C . SER A 1 297 ? -17.705 2.781 34.992 1.00 95.06 297 SER A C 1
ATOM 2396 O O . SER A 1 297 ? -18.925 2.647 34.982 1.00 95.06 297 SER A O 1
ATOM 2398 N N . LEU A 1 298 ? -16.892 1.946 34.342 1.00 96.81 298 LEU A N 1
ATOM 2399 C CA . LEU A 1 298 ? -17.359 0.774 33.594 1.00 96.81 298 LEU A CA 1
ATOM 2400 C C . LEU A 1 298 ? -17.455 -0.468 34.496 1.00 96.81 298 LEU A C 1
ATOM 2402 O O . LEU A 1 298 ? -16.699 -0.613 35.463 1.00 96.81 298 LEU A O 1
ATOM 2406 N N . ASP A 1 299 ? -18.260 -1.453 34.100 1.00 95.88 299 ASP A N 1
ATOM 2407 C CA . ASP A 1 299 ? -18.358 -2.737 34.810 1.00 95.88 299 ASP A CA 1
ATOM 2408 C C . ASP A 1 299 ? -17.038 -3.512 34.721 1.00 95.88 299 ASP A C 1
ATOM 2410 O O . ASP A 1 299 ? -16.337 -3.451 33.705 1.00 95.88 299 ASP A O 1
ATOM 2414 N N . GLN A 1 300 ? -16.664 -4.266 35.758 1.00 92.31 300 GLN A N 1
ATOM 2415 C CA . GLN A 1 300 ? -15.370 -4.970 35.806 1.00 92.31 300 GLN A CA 1
ATOM 2416 C C . GLN A 1 300 ? -15.173 -5.960 34.642 1.00 92.31 300 GLN A C 1
ATOM 2418 O O . GLN A 1 300 ? -14.084 -6.042 34.054 1.00 92.31 300 GLN A O 1
ATOM 2423 N N . ASP A 1 301 ? -16.234 -6.661 34.250 1.00 94.56 301 ASP A N 1
ATOM 2424 C CA . ASP A 1 301 ? -16.230 -7.687 33.207 1.00 94.56 301 ASP A CA 1
ATOM 2425 C C . ASP A 1 301 ? -16.550 -7.154 31.796 1.00 94.56 301 ASP A C 1
ATOM 2427 O O . ASP A 1 301 ? -16.722 -7.949 30.869 1.00 94.56 301 ASP A O 1
ATOM 2431 N N . THR A 1 302 ? -16.524 -5.825 31.612 1.00 97.19 302 THR A N 1
ATOM 2432 C CA . THR A 1 302 ? -16.735 -5.141 30.324 1.00 97.19 302 THR A CA 1
ATOM 2433 C C . THR A 1 302 ? -15.901 -5.740 29.192 1.00 97.19 302 THR A C 1
ATOM 2435 O O . THR A 1 302 ? -14.690 -5.969 29.325 1.00 97.19 302 THR A O 1
ATOM 2438 N N . VAL A 1 303 ? -16.529 -5.951 28.040 1.00 97.56 303 VAL A N 1
ATOM 2439 C CA . VAL A 1 303 ? -15.874 -6.441 26.824 1.00 97.56 303 VAL A CA 1
ATOM 2440 C C . VAL A 1 303 ? -15.514 -5.256 25.931 1.00 97.56 303 VAL A C 1
ATOM 2442 O O . VAL A 1 303 ? -16.378 -4.457 25.584 1.00 97.56 303 VAL A O 1
ATOM 2445 N N . PHE A 1 304 ? -14.242 -5.155 25.541 1.00 97.75 304 PHE A N 1
ATOM 2446 C CA . PHE A 1 304 ? -13.787 -4.171 24.559 1.00 97.75 304 PHE A CA 1
ATOM 2447 C C . PHE A 1 304 ? -13.722 -4.824 23.181 1.00 97.75 304 PHE A C 1
ATOM 2449 O O . PHE A 1 304 ? -13.129 -5.894 23.032 1.00 97.75 304 PHE A O 1
ATOM 2456 N N . ILE A 1 305 ? -14.321 -4.174 22.191 1.00 97.56 305 ILE A N 1
ATOM 2457 C CA . ILE A 1 305 ? -14.276 -4.546 20.773 1.00 97.56 305 ILE A CA 1
ATOM 2458 C C . ILE A 1 305 ? -13.950 -3.303 19.956 1.00 97.56 305 ILE A C 1
ATOM 2460 O O . ILE A 1 305 ? -14.125 -2.193 20.447 1.00 97.56 305 ILE A O 1
ATOM 2464 N N . GLY A 1 306 ? -13.494 -3.437 18.716 1.00 95.62 306 GLY A N 1
ATOM 2465 C CA . GLY A 1 306 ? -13.219 -2.239 17.936 1.00 95.62 306 GLY A CA 1
ATOM 2466 C C . GLY A 1 306 ? -12.515 -2.479 1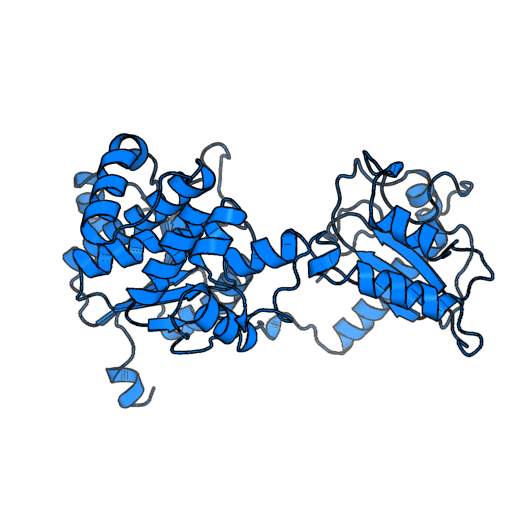6.610 1.00 95.62 306 GLY A C 1
ATOM 2467 O O . GLY A 1 306 ? -11.593 -3.294 16.566 1.00 95.62 306 GLY A O 1
ATOM 2468 N N . PRO A 1 307 ? -12.913 -1.778 15.535 1.00 96.31 307 PRO A N 1
ATOM 2469 C CA . PRO A 1 307 ? -12.154 -1.741 14.299 1.00 96.31 307 PRO A CA 1
ATOM 2470 C C . PRO A 1 307 ? -10.981 -0.758 14.406 1.00 96.31 307 PRO A C 1
ATOM 2472 O O . PRO A 1 307 ? -11.049 0.258 15.104 1.00 96.31 307 PRO A O 1
ATOM 2475 N N . SER A 1 308 ? -9.929 -1.024 13.636 1.00 94.50 308 SER A N 1
ATOM 2476 C CA . SER A 1 308 ? -8.838 -0.084 13.377 1.00 94.50 308 SER A CA 1
ATOM 2477 C C . SER A 1 308 ? -8.475 -0.051 11.891 1.00 94.50 308 SER A C 1
ATOM 2479 O O . SER A 1 308 ? -8.833 -0.947 11.123 1.00 94.50 308 SER A O 1
ATOM 2481 N N . GLY A 1 309 ? -7.757 0.991 11.471 1.00 91.75 309 GLY A N 1
ATOM 2482 C CA . GLY A 1 309 ? -7.240 1.122 10.107 1.00 91.75 309 GLY A CA 1
ATOM 2483 C C . GLY A 1 309 ? -7.550 2.478 9.486 1.00 91.75 309 GLY A C 1
ATOM 2484 O O . GLY A 1 309 ? -7.800 3.446 10.192 1.00 91.75 309 GLY A O 1
ATOM 2485 N N . ARG A 1 310 ? -7.513 2.562 8.150 1.00 91.19 310 ARG A N 1
ATOM 2486 C CA . ARG A 1 310 ? -7.854 3.794 7.419 1.00 91.19 310 ARG A CA 1
ATOM 2487 C C . ARG A 1 310 ? -9.331 4.144 7.598 1.00 91.19 310 ARG A C 1
ATOM 2489 O O . ARG A 1 310 ? -10.175 3.252 7.665 1.00 91.19 310 ARG A O 1
ATOM 2496 N N . TYR A 1 311 ? -9.637 5.438 7.595 1.00 93.94 311 TYR A N 1
ATOM 2497 C CA . TYR A 1 311 ? -11.013 5.926 7.631 1.00 93.94 311 TYR A CA 1
ATOM 2498 C C . TYR A 1 311 ? -11.678 5.745 6.257 1.00 93.94 311 TYR A C 1
ATOM 2500 O O . TYR A 1 311 ? -11.807 6.676 5.470 1.00 93.94 311 TYR A O 1
ATOM 2508 N N . GLU A 1 312 ? -12.131 4.522 5.983 1.00 91.94 312 GLU A N 1
ATOM 2509 C CA . GLU A 1 312 ? -12.956 4.178 4.823 1.00 91.94 312 GLU A CA 1
ATOM 2510 C C . GLU A 1 312 ? -14.283 3.581 5.316 1.00 91.94 312 GLU A C 1
ATOM 2512 O O . GLU A 1 312 ? -14.385 2.378 5.551 1.00 91.94 312 GLU A O 1
ATOM 2517 N N . TYR A 1 313 ? -15.295 4.436 5.501 1.00 92.00 313 TYR A N 1
ATOM 2518 C CA . TYR A 1 313 ? -16.539 4.101 6.210 1.00 92.00 313 TYR A CA 1
ATOM 2519 C C . TYR A 1 313 ? -17.218 2.809 5.721 1.00 92.00 313 TYR A C 1
ATOM 2521 O O 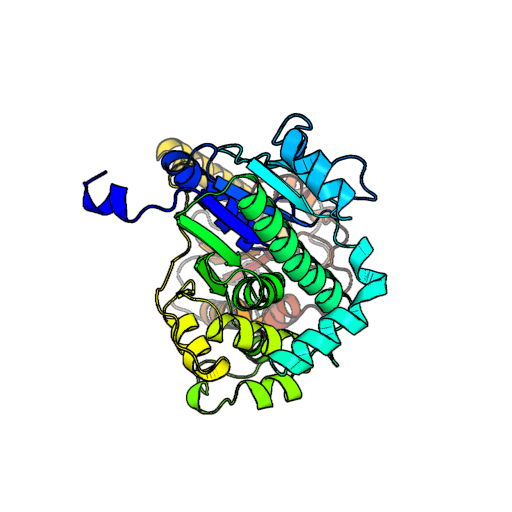. TYR A 1 313 ? -17.580 1.970 6.540 1.00 92.00 313 TYR A O 1
ATOM 2529 N N . ARG A 1 314 ? -17.321 2.617 4.399 1.00 89.00 314 ARG A N 1
ATOM 2530 C CA . ARG A 1 314 ? -17.892 1.405 3.782 1.00 89.00 314 ARG A CA 1
ATOM 2531 C C . ARG A 1 314 ? -16.864 0.287 3.608 1.00 89.00 314 ARG A C 1
ATOM 2533 O O . ARG A 1 314 ? -17.080 -0.826 4.067 1.00 89.00 314 ARG A O 1
ATOM 2540 N N . ASN A 1 315 ? -15.717 0.573 2.986 1.00 87.62 315 ASN A N 1
ATOM 2541 C CA . ASN A 1 315 ? -14.736 -0.466 2.636 1.00 87.62 315 ASN A CA 1
ATOM 2542 C C . ASN A 1 315 ? -14.138 -1.182 3.857 1.00 87.62 315 ASN A C 1
ATOM 2544 O O . ASN A 1 315 ? -13.695 -2.322 3.745 1.00 87.62 315 ASN A O 1
ATOM 2548 N N . LYS A 1 316 ? -14.087 -0.515 5.019 1.00 91.62 316 LYS A N 1
ATOM 2549 C CA . LYS A 1 316 ? -13.647 -1.116 6.288 1.00 91.62 316 LYS A CA 1
ATOM 2550 C C . LYS A 1 316 ? -14.805 -1.621 7.151 1.00 91.62 316 LYS A C 1
ATOM 2552 O O . LYS A 1 316 ? -14.559 -2.061 8.269 1.00 91.62 316 LYS A O 1
ATOM 2557 N N . GLY A 1 317 ? -16.037 -1.579 6.641 1.00 94.38 317 GLY A N 1
ATOM 2558 C CA . GLY A 1 317 ? -17.226 -2.084 7.321 1.00 94.38 317 GLY A CA 1
ATOM 2559 C C . GLY A 1 317 ? -17.577 -1.318 8.596 1.00 94.38 317 GLY A C 1
ATOM 2560 O O . GLY A 1 317 ? -18.146 -1.907 9.514 1.00 94.38 317 GLY A O 1
ATOM 2561 N N . LEU A 1 318 ? -17.205 -0.035 8.699 1.00 96.88 318 LEU A N 1
ATOM 2562 C CA . LEU A 1 318 ? -17.527 0.783 9.875 1.00 96.88 318 LEU A CA 1
ATOM 2563 C C . LEU A 1 318 ? -19.035 1.031 9.966 1.00 96.88 318 LEU A C 1
ATOM 2565 O O . LEU A 1 318 ? -19.589 1.057 11.061 1.00 96.88 318 LEU A O 1
ATOM 2569 N N . ASP A 1 319 ? -19.696 1.159 8.819 1.00 95.38 319 ASP A N 1
ATOM 2570 C CA . ASP A 1 319 ? -21.150 1.199 8.686 1.00 95.38 319 ASP A CA 1
ATOM 2571 C C . ASP A 1 319 ? -21.819 -0.058 9.259 1.00 95.38 319 ASP A C 1
ATOM 2573 O O . ASP A 1 319 ? -22.676 0.045 10.138 1.00 95.38 319 ASP A O 1
ATOM 2577 N N . LEU A 1 320 ? -21.382 -1.243 8.819 1.00 96.56 320 LEU A N 1
ATOM 2578 C CA . LEU A 1 320 ? -21.907 -2.524 9.287 1.00 96.56 320 LEU A CA 1
ATOM 2579 C C . LEU A 1 320 ? -21.622 -2.729 10.777 1.00 96.56 320 LEU A C 1
ATOM 2581 O O . LEU A 1 320 ? -22.487 -3.197 11.516 1.00 96.56 320 LEU A O 1
ATOM 2585 N N . PHE A 1 321 ? -20.422 -2.358 11.225 1.00 98.31 321 PHE A N 1
ATOM 2586 C CA . PHE A 1 321 ? -20.032 -2.434 12.627 1.00 98.31 321 PHE A CA 1
ATOM 2587 C C . PHE A 1 321 ? -20.939 -1.565 13.506 1.00 98.31 321 PHE A C 1
ATOM 2589 O O . PHE A 1 321 ? -21.470 -2.057 14.498 1.00 98.31 321 PHE A O 1
ATOM 2596 N N . ILE A 1 322 ? -21.176 -0.304 13.131 1.00 98.44 322 ILE A N 1
ATOM 2597 C CA . ILE A 1 322 ? -22.026 0.616 13.901 1.00 98.44 322 ILE A CA 1
ATOM 2598 C C . ILE A 1 322 ? -23.498 0.174 13.883 1.00 98.44 322 ILE A C 1
ATOM 2600 O O . ILE A 1 322 ? -24.150 0.219 14.928 1.00 98.44 322 ILE A O 1
ATOM 2604 N N . ASP A 1 323 ? -24.018 -0.323 12.755 1.00 98.12 323 ASP A N 1
ATOM 2605 C CA . ASP A 1 323 ? -25.372 -0.898 12.705 1.00 98.12 323 ASP A CA 1
ATOM 2606 C C . ASP A 1 323 ? -25.504 -2.119 13.631 1.00 98.12 323 ASP A C 1
ATOM 2608 O O . ASP A 1 323 ? -26.459 -2.228 14.407 1.00 98.12 323 ASP A O 1
ATOM 2612 N N . ALA A 1 324 ? -24.505 -3.008 13.628 1.00 98.19 324 ALA A N 1
ATOM 2613 C CA . ALA A 1 324 ? -24.460 -4.153 14.529 1.00 98.19 324 ALA A CA 1
ATOM 2614 C C . ALA A 1 324 ? -24.405 -3.730 16.008 1.00 98.19 324 ALA A C 1
ATOM 2616 O O . ALA A 1 324 ? -25.093 -4.335 16.831 1.00 98.19 324 ALA A O 1
ATOM 2617 N N . LEU A 1 325 ? -23.657 -2.672 16.351 1.00 98.31 325 LEU A N 1
ATOM 2618 C CA . LEU A 1 325 ? -23.636 -2.111 17.708 1.00 98.31 325 LEU A CA 1
ATOM 2619 C C . LEU A 1 325 ? -25.003 -1.574 18.129 1.00 98.31 325 LEU A C 1
ATOM 2621 O O . LEU A 1 325 ? -25.435 -1.837 19.249 1.00 98.31 325 LEU A O 1
ATOM 2625 N N . GLY A 1 326 ? -25.705 -0.864 17.243 1.00 97.94 326 GLY A N 1
ATOM 2626 C CA . GLY A 1 326 ? -27.057 -0.380 17.516 1.00 97.94 326 GLY A CA 1
ATOM 2627 C C . GLY A 1 326 ? -28.023 -1.527 17.820 1.00 97.94 326 GLY A C 1
ATOM 2628 O O . GLY A 1 326 ? -28.754 -1.484 18.811 1.00 97.94 326 GLY A O 1
ATOM 2629 N N . ARG A 1 327 ? -28.001 -2.592 17.006 1.00 97.88 327 ARG A N 1
ATOM 2630 C CA . ARG A 1 327 ? -28.814 -3.802 17.246 1.00 97.88 327 ARG A CA 1
ATOM 2631 C C . ARG A 1 327 ? -28.445 -4.484 18.559 1.00 97.88 327 ARG A C 1
ATOM 2633 O O . ARG A 1 327 ? -29.336 -4.910 19.285 1.00 97.88 327 ARG A O 1
ATOM 2640 N N . LEU A 1 328 ? -27.151 -4.562 18.869 1.00 97.44 328 LEU A N 1
ATOM 2641 C CA . LEU A 1 328 ? -26.656 -5.130 20.117 1.00 97.44 328 LEU A CA 1
ATOM 2642 C C . LEU A 1 328 ? -27.112 -4.309 21.334 1.00 97.44 328 LEU A C 1
ATOM 2644 O O . LEU A 1 328 ? -27.481 -4.894 22.346 1.00 97.44 328 LEU A O 1
ATOM 2648 N N . ASN A 1 329 ? -27.161 -2.978 21.218 1.00 97.38 329 ASN A N 1
ATOM 2649 C CA . ASN A 1 329 ? -27.631 -2.087 22.283 1.00 97.38 329 ASN A CA 1
ATOM 2650 C C . ASN A 1 329 ? -29.117 -2.285 22.619 1.00 97.38 329 ASN A C 1
ATOM 2652 O O . ASN A 1 329 ? -29.532 -2.074 23.751 1.00 97.38 329 ASN A O 1
ATOM 2656 N N . ARG A 1 330 ? -29.915 -2.703 21.630 1.00 96.38 330 ARG A N 1
ATOM 2657 C CA . ARG A 1 330 ? -31.354 -2.987 21.763 1.00 96.38 330 ARG A CA 1
ATOM 2658 C C . ARG A 1 330 ? -31.657 -4.453 22.090 1.00 96.38 330 ARG A C 1
ATOM 2660 O O . ARG A 1 330 ? -32.813 -4.858 22.034 1.00 96.38 330 ARG A O 1
ATOM 2667 N N . ASN A 1 331 ? -30.637 -5.271 22.342 1.00 96.25 331 ASN A N 1
ATOM 2668 C CA . ASN A 1 331 ? -30.819 -6.691 22.601 1.00 96.25 331 ASN A CA 1
ATOM 2669 C C . ASN A 1 331 ? -30.985 -6.950 24.104 1.00 96.25 331 ASN A C 1
ATOM 2671 O O . ASN A 1 331 ? -30.003 -6.958 24.843 1.00 96.25 331 ASN A O 1
ATOM 2675 N N . ASP A 1 332 ? -32.212 -7.257 24.525 1.00 93.25 332 ASP A N 1
ATOM 2676 C CA . ASP A 1 332 ? -32.557 -7.557 25.924 1.00 93.25 332 ASP A CA 1
ATOM 2677 C C . ASP A 1 332 ? -31.860 -8.813 26.485 1.00 93.25 332 ASP A C 1
ATOM 2679 O O . ASP A 1 332 ? -31.844 -9.041 27.694 1.00 93.25 332 ASP A O 1
ATOM 2683 N N . HIS A 1 333 ? -31.269 -9.647 25.624 1.00 94.94 333 HIS A N 1
ATOM 2684 C CA . HIS A 1 333 ? -30.492 -10.818 26.032 1.00 94.94 333 HIS A CA 1
ATOM 2685 C C . HIS A 1 333 ? -29.007 -10.514 26.272 1.00 94.94 333 HIS A C 1
ATOM 2687 O O . HIS A 1 333 ? -28.263 -11.414 26.674 1.00 94.94 333 HIS A O 1
ATOM 2693 N N . LEU A 1 334 ? -28.545 -9.283 26.022 1.00 95.19 334 LEU A N 1
ATOM 2694 C CA . LEU A 1 334 ? -27.168 -8.900 26.310 1.00 95.19 334 LEU A CA 1
ATOM 2695 C C . LEU A 1 334 ? -26.971 -8.758 27.826 1.00 95.19 334 LEU A C 1
ATOM 2697 O O . LEU A 1 334 ? -27.488 -7.848 28.461 1.00 95.19 334 LEU A O 1
ATOM 2701 N N . ASN A 1 335 ? -26.172 -9.655 28.400 1.00 93.06 335 ASN A N 1
ATOM 2702 C CA . ASN A 1 335 ? -25.903 -9.715 29.838 1.00 93.06 335 ASN A CA 1
ATOM 2703 C C . ASN A 1 335 ? -24.548 -9.118 30.250 1.00 93.06 335 ASN A C 1
ATOM 2705 O O . ASN A 1 335 ? -24.146 -9.268 31.402 1.00 93.06 335 ASN A O 1
ATOM 2709 N N . LYS A 1 336 ? -23.822 -8.493 29.317 1.00 95.00 336 LYS A N 1
ATOM 2710 C CA . LYS A 1 336 ? -22.519 -7.873 29.567 1.00 95.00 336 LYS A CA 1
ATOM 2711 C C . LYS A 1 336 ? -22.441 -6.488 28.964 1.00 95.00 336 LYS A C 1
ATOM 2713 O O . LYS A 1 336 ? -22.910 -6.263 27.853 1.00 95.00 336 LYS A O 1
ATOM 2718 N N . GLN A 1 337 ? -21.739 -5.606 29.662 1.00 97.25 337 GLN A N 1
ATOM 2719 C CA . GLN A 1 337 ? -21.375 -4.305 29.133 1.00 97.25 337 GLN A CA 1
ATOM 2720 C C . GLN A 1 337 ? -20.345 -4.446 28.003 1.00 97.25 337 GLN A C 1
ATOM 2722 O O . GLN A 1 337 ? -19.326 -5.132 28.145 1.00 97.25 337 GLN A O 1
ATOM 2727 N N . VAL A 1 338 ? -20.605 -3.779 26.878 1.00 98.38 338 VAL A N 1
ATOM 2728 C CA . VAL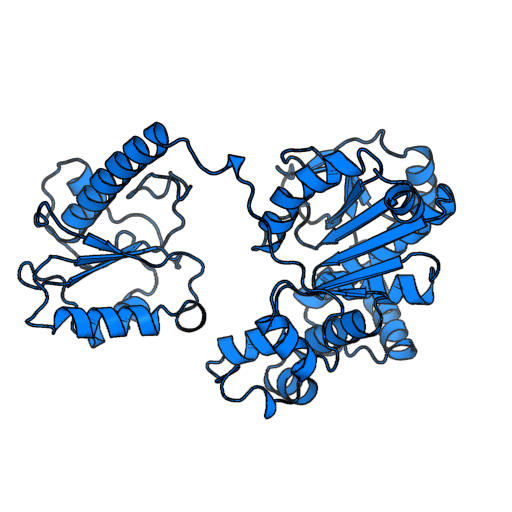 A 1 338 ? -19.717 -3.756 25.709 1.00 98.38 338 VAL A CA 1
ATOM 2729 C C . VAL A 1 338 ? -19.281 -2.326 25.422 1.00 98.38 338 VAL A C 1
ATOM 2731 O O . VAL A 1 338 ? -20.102 -1.415 25.377 1.00 98.38 338 VAL A O 1
ATOM 2734 N N . VAL A 1 339 ? -17.986 -2.130 25.190 1.00 98.56 339 VAL A N 1
ATOM 2735 C CA . VAL A 1 339 ? -17.415 -0.860 24.738 1.00 98.56 339 VAL A CA 1
ATOM 2736 C C . VAL A 1 339 ? -16.758 -1.065 23.380 1.00 98.56 339 VAL A C 1
ATOM 2738 O O . VAL A 1 339 ? -15.811 -1.840 23.243 1.00 98.56 339 VAL A O 1
ATOM 2741 N N . ALA A 1 340 ? -17.241 -0.334 22.382 1.00 98.50 340 ALA A N 1
ATOM 2742 C CA . ALA A 1 340 ? -16.651 -0.262 21.061 1.00 98.50 340 ALA A CA 1
ATOM 2743 C C . ALA A 1 340 ? -15.629 0.880 20.969 1.00 98.50 340 ALA A C 1
ATOM 2745 O O . ALA A 1 340 ? -15.971 2.041 21.175 1.00 98.50 340 ALA A O 1
ATOM 2746 N N . LEU A 1 341 ? -14.386 0.560 20.620 1.00 98.19 341 LEU A N 1
ATOM 2747 C CA . LEU A 1 341 ? -13.313 1.509 20.339 1.00 98.19 341 LEU A CA 1
ATOM 2748 C C . LEU A 1 341 ? -13.093 1.595 18.831 1.00 98.19 341 LEU A C 1
ATOM 2750 O O . LEU A 1 341 ? -12.534 0.690 18.221 1.00 98.19 341 LEU A O 1
ATOM 2754 N N . ILE A 1 342 ? -13.528 2.686 18.216 1.00 98.25 342 ILE A N 1
ATOM 2755 C CA . ILE A 1 342 ? -13.301 2.933 16.793 1.00 98.25 342 ILE A CA 1
ATOM 2756 C C . ILE A 1 342 ? -11.957 3.660 16.670 1.00 98.25 342 ILE A C 1
ATOM 2758 O O . ILE A 1 342 ? -11.847 4.813 17.072 1.00 98.25 342 ILE A O 1
ATOM 2762 N N . MET A 1 343 ? -10.927 2.990 16.152 1.00 97.06 343 MET A N 1
ATOM 2763 C CA . MET A 1 343 ? -9.542 3.489 16.113 1.00 97.06 343 MET A CA 1
ATOM 2764 C C . MET A 1 343 ? -9.108 3.783 14.671 1.00 97.06 343 MET A C 1
ATOM 2766 O O . MET A 1 343 ? -8.286 3.067 14.092 1.00 97.06 343 MET A O 1
ATOM 2770 N N . VAL A 1 344 ? -9.708 4.811 14.064 1.00 96.56 344 VAL A N 1
ATOM 2771 C CA . VAL A 1 344 ? -9.431 5.214 12.673 1.00 96.56 344 VAL A CA 1
ATOM 2772 C C . VAL A 1 344 ? -9.043 6.693 12.612 1.00 96.56 344 VAL A C 1
ATOM 2774 O O . VAL A 1 344 ? -9.717 7.510 13.224 1.00 96.56 344 VAL A O 1
ATOM 2777 N N . PRO A 1 345 ? -7.979 7.091 11.899 1.00 94.69 345 PRO A N 1
ATOM 2778 C CA . PRO A 1 345 ? -7.503 8.469 11.893 1.00 94.69 345 PRO A CA 1
ATOM 2779 C C . PRO A 1 345 ? -8.483 9.392 11.159 1.00 94.69 345 PRO A C 1
ATOM 2781 O O . PRO A 1 345 ? -8.944 9.063 10.069 1.00 94.69 345 PRO A O 1
ATOM 2784 N N . ALA A 1 346 ? -8.759 10.571 11.714 1.00 95.69 346 ALA A N 1
ATOM 2785 C CA . ALA A 1 346 ? -9.567 11.610 11.074 1.00 95.69 346 ALA A CA 1
ATOM 2786 C C . ALA A 1 346 ? -8.906 12.988 11.212 1.00 95.69 346 ALA A C 1
ATOM 2788 O O . ALA A 1 346 ? -7.920 13.151 11.935 1.00 95.69 346 ALA A O 1
ATOM 2789 N N . HIS A 1 347 ? -9.468 13.992 10.533 1.00 94.38 347 HIS A N 1
ATOM 2790 C CA . HIS A 1 347 ? -8.975 15.371 10.560 1.00 94.38 347 HIS A CA 1
ATOM 2791 C C . HIS A 1 347 ? -9.237 16.032 11.927 1.00 94.38 347 HIS A C 1
ATOM 2793 O O . HIS A 1 347 ? -10.254 16.700 12.149 1.00 94.38 347 HIS A O 1
ATOM 2799 N N . ASN A 1 348 ? -8.317 15.789 12.859 1.00 95.19 348 ASN A N 1
ATOM 2800 C CA . ASN A 1 348 ? -8.371 16.241 14.243 1.00 95.19 348 ASN A CA 1
ATOM 2801 C C . ASN A 1 348 ? -7.328 17.341 14.518 1.00 95.19 348 ASN A C 1
ATOM 2803 O O . ASN A 1 348 ? -6.290 17.380 13.865 1.00 95.19 348 ASN A O 1
ATOM 2807 N N . TYR A 1 349 ? -7.592 18.197 15.509 1.00 95.44 349 TYR A N 1
ATOM 2808 C CA . TYR A 1 349 ? -6.673 19.252 15.973 1.00 95.44 349 TYR A CA 1
ATOM 2809 C C . TYR A 1 349 ? -6.179 19.018 17.407 1.00 95.44 349 TYR A C 1
ATOM 2811 O O . TYR A 1 349 ? -5.935 19.956 18.169 1.00 95.44 349 TYR A O 1
ATOM 2819 N N . GLY A 1 350 ? -6.037 17.746 17.783 1.00 95.50 350 GLY A N 1
ATOM 2820 C CA . GLY A 1 350 ? -5.398 17.345 19.029 1.00 95.50 350 GLY A CA 1
ATOM 2821 C C . GLY A 1 350 ? -6.344 16.922 20.160 1.00 95.50 350 GLY A C 1
ATOM 2822 O O . GLY A 1 350 ? -7.579 16.961 20.029 1.00 95.50 350 GLY A O 1
ATOM 2823 N N . PRO A 1 351 ? -5.750 16.477 21.281 1.00 95.75 351 PRO A N 1
ATOM 2824 C CA . PRO A 1 351 ? -6.452 15.828 22.380 1.00 95.75 351 PRO A CA 1
ATOM 2825 C C . PRO A 1 351 ? -7.418 16.777 23.092 1.00 95.75 351 PRO A C 1
ATOM 2827 O O . PRO A 1 351 ? -7.201 17.989 23.205 1.00 95.75 351 PRO A O 1
ATOM 2830 N N . ARG A 1 352 ? -8.517 16.224 23.609 1.00 94.69 352 ARG A N 1
ATOM 2831 C CA . ARG A 1 352 ? -9.492 17.006 24.375 1.00 94.69 352 ARG A CA 1
ATOM 2832 C C . ARG A 1 352 ? -8.994 17.208 25.797 1.00 94.69 352 ARG A C 1
ATOM 2834 O O . ARG A 1 352 ? -8.906 16.257 26.567 1.00 94.69 352 ARG A O 1
ATOM 2841 N N . LYS A 1 353 ? -8.767 18.470 26.171 1.00 92.31 353 LYS A N 1
ATOM 2842 C CA . LYS A 1 353 ? -8.237 18.850 27.492 1.00 92.31 353 LYS A CA 1
ATOM 2843 C C . LYS A 1 353 ? -9.027 18.259 28.662 1.00 92.31 353 LYS A C 1
ATOM 2845 O O . LYS A 1 353 ? -8.417 17.776 29.605 1.00 92.31 353 LYS A O 1
ATOM 2850 N N . SER A 1 354 ? -10.361 18.240 28.586 1.00 91.56 354 SER A N 1
ATOM 2851 C CA . SER A 1 354 ? -11.202 17.674 29.652 1.00 91.56 354 SER A CA 1
ATOM 2852 C C . SER A 1 354 ? -10.960 16.178 29.875 1.00 91.56 354 SER A C 1
ATOM 2854 O O . SER A 1 354 ? -11.034 15.710 31.007 1.00 91.56 354 SER A O 1
ATOM 2856 N N . ILE A 1 355 ? -10.617 15.432 28.822 1.00 94.19 355 ILE A N 1
ATOM 2857 C CA . ILE A 1 355 ? -10.279 14.008 28.921 1.00 94.19 355 ILE A CA 1
ATOM 2858 C C . ILE A 1 355 ? -8.885 13.851 29.520 1.00 94.19 355 ILE A C 1
ATOM 2860 O O . ILE A 1 355 ? -8.722 13.078 30.459 1.00 94.19 355 ILE A O 1
ATOM 2864 N N . THR A 1 356 ? -7.900 14.614 29.039 1.00 93.06 356 THR A N 1
ATOM 2865 C CA . THR A 1 356 ? -6.536 14.587 29.589 1.00 93.06 356 THR A CA 1
ATOM 2866 C C . THR A 1 356 ? -6.523 14.914 31.088 1.00 93.06 356 THR A C 1
ATOM 2868 O O . THR A 1 356 ? -5.920 14.175 31.861 1.00 93.06 356 THR A O 1
ATOM 2871 N N . SER A 1 357 ? -7.254 15.947 31.522 1.00 92.44 357 SER A N 1
ATOM 2872 C CA . SER A 1 357 ? -7.418 16.298 32.940 1.00 92.44 357 SER A CA 1
ATOM 2873 C C . SER A 1 357 ? -7.990 15.138 33.762 1.00 92.44 357 SER A C 1
ATOM 2875 O O . SER A 1 357 ? -7.412 14.767 34.782 1.00 92.44 357 SER A O 1
ATOM 2877 N N . ARG A 1 358 ? -9.065 14.483 33.294 1.00 91.62 358 ARG A N 1
ATOM 2878 C CA . ARG A 1 358 ? -9.652 13.326 33.998 1.00 91.62 358 ARG A CA 1
ATOM 2879 C C . ARG A 1 358 ? -8.723 12.117 34.047 1.00 91.62 358 ARG A C 1
ATOM 2881 O O . ARG A 1 358 ? -8.629 11.463 35.081 1.00 91.62 358 ARG A O 1
ATOM 2888 N N . ILE A 1 359 ? -7.990 11.840 32.967 1.00 92.69 359 ILE A N 1
ATOM 2889 C CA . ILE A 1 359 ? -6.957 10.791 32.943 1.00 92.69 359 ILE A CA 1
ATOM 2890 C C . ILE A 1 359 ? -5.862 11.082 33.985 1.00 92.69 359 ILE A C 1
ATOM 2892 O O . ILE A 1 359 ? -5.315 10.147 34.575 1.00 92.69 359 ILE A O 1
ATOM 2896 N N . ASN A 1 360 ? -5.567 12.352 34.257 1.00 90.69 360 ASN A N 1
ATOM 2897 C CA . ASN A 1 360 ? -4.597 12.769 35.270 1.00 90.69 360 ASN A CA 1
ATOM 2898 C C . ASN A 1 360 ? -5.178 12.850 36.695 1.00 90.69 360 ASN A C 1
ATOM 2900 O O . ASN A 1 360 ? -4.451 13.184 37.626 1.00 90.69 360 ASN A O 1
ATOM 2904 N N . GLY A 1 361 ? -6.457 12.508 36.886 1.00 86.38 361 GLY A N 1
ATOM 2905 C CA . GLY A 1 361 ? -7.124 12.534 38.190 1.00 86.38 361 GLY A CA 1
ATOM 2906 C C . GLY A 1 361 ? -7.644 13.912 38.609 1.00 86.38 361 GLY A C 1
ATOM 2907 O O . GLY A 1 361 ? -8.035 14.090 39.759 1.00 86.38 361 GLY A O 1
ATOM 2908 N N . GLU A 1 362 ? -7.667 14.889 37.701 1.00 88.12 362 GLU A N 1
ATOM 2909 C CA . GLU A 1 362 ? -8.255 16.203 37.957 1.00 88.12 362 GLU A CA 1
ATOM 2910 C C . GLU A 1 362 ? -9.784 16.146 37.817 1.00 88.12 362 GLU A C 1
ATOM 2912 O O . GLU A 1 362 ? -10.326 15.526 36.896 1.00 88.12 362 GLU A O 1
ATOM 2917 N N . HIS A 1 363 ? -10.497 16.850 38.701 1.00 79.50 363 HIS A N 1
ATOM 2918 C CA . HIS A 1 363 ? -11.941 17.022 38.567 1.00 79.50 363 HIS A CA 1
ATOM 2919 C C . HIS A 1 363 ? -12.258 17.942 37.383 1.00 79.50 363 HIS A C 1
ATOM 2921 O O . HIS A 1 363 ? -11.983 19.140 37.406 1.00 79.50 363 HIS A O 1
ATOM 2927 N N . SER A 1 364 ? -12.869 17.371 36.346 1.00 79.25 364 SER A N 1
ATOM 2928 C CA . SER A 1 364 ? -13.364 18.094 35.177 1.00 79.25 364 SER A CA 1
ATOM 2929 C C . SER A 1 364 ? -14.693 17.496 34.733 1.00 79.25 364 SER A C 1
ATOM 2931 O O . SER A 1 364 ? -14.773 16.296 34.456 1.00 79.25 364 SER A O 1
ATOM 2933 N N . GLU A 1 365 ? -15.727 18.330 34.634 1.00 77.69 365 GLU A N 1
ATOM 2934 C CA . GLU A 1 365 ? -17.053 17.903 34.183 1.00 77.69 365 GLU A CA 1
ATOM 2935 C C . GLU A 1 365 ? -17.015 17.330 32.754 1.00 77.69 365 GLU A C 1
ATOM 2937 O O . GLU A 1 365 ? -16.307 17.859 31.875 1.00 77.69 365 GLU A O 1
ATOM 2942 N N . PRO A 1 366 ? -17.764 16.247 32.468 1.00 74.94 366 PRO A N 1
ATOM 2943 C CA . PRO A 1 366 ? -17.990 15.786 31.105 1.00 74.94 366 PRO A CA 1
ATOM 2944 C C . PRO A 1 366 ? -18.573 16.925 30.265 1.00 74.94 366 PRO A C 1
ATOM 2946 O O . PRO A 1 366 ? -19.694 17.377 30.461 1.00 74.94 366 PRO A O 1
ATOM 2949 N N . SER A 1 367 ? -17.780 17.420 29.323 1.00 75.38 367 SER A N 1
ATOM 2950 C CA . SER A 1 367 ? -18.139 18.518 28.425 1.00 75.38 367 SER A CA 1
ATOM 2951 C C . SER A 1 367 ? -17.903 18.077 26.991 1.00 75.38 367 SER A C 1
ATOM 2953 O O . SER A 1 367 ? -17.021 17.257 26.759 1.00 75.38 367 SER A O 1
ATOM 2955 N N . GLY A 1 368 ? -18.661 18.611 26.030 1.00 82.62 368 GLY A N 1
ATOM 2956 C CA . GLY A 1 368 ? -18.536 18.312 24.597 1.00 82.62 368 GLY A CA 1
ATOM 2957 C C . GLY A 1 368 ? -19.051 16.924 24.187 1.00 82.62 368 GLY A C 1
ATOM 2958 O O . GLY A 1 368 ? -19.998 16.406 24.769 1.00 82.62 368 GLY A O 1
ATOM 2959 N N . SER A 1 369 ? -18.440 16.330 23.156 1.00 85.88 369 SER A N 1
ATOM 2960 C CA . SER A 1 369 ? -18.842 15.019 22.620 1.00 85.88 369 SER A CA 1
ATOM 2961 C C . SER A 1 369 ? -18.698 13.898 23.658 1.00 85.88 369 SER A C 1
ATOM 2963 O O . SER A 1 369 ? -17.715 13.858 24.396 1.00 85.88 369 SER A O 1
ATOM 2965 N N . ARG A 1 370 ? -19.641 12.952 23.671 1.00 90.88 370 ARG A N 1
ATOM 2966 C CA . ARG A 1 370 ? -19.565 11.719 24.478 1.00 90.88 370 ARG A CA 1
ATOM 2967 C C . ARG A 1 370 ? -18.850 10.570 23.767 1.00 90.88 370 ARG A C 1
ATOM 2969 O O . ARG A 1 370 ? -18.699 9.503 24.347 1.00 90.88 370 ARG A O 1
ATOM 2976 N N . TYR A 1 371 ? -18.430 10.788 22.524 1.00 96.38 371 TYR A N 1
ATOM 2977 C CA . TYR A 1 371 ? -17.800 9.771 21.684 1.00 96.38 371 TYR A CA 1
ATOM 2978 C C . TYR A 1 371 ? -16.301 10.010 21.529 1.00 96.38 371 TYR A C 1
ATOM 2980 O O . TYR A 1 371 ? -15.531 9.067 21.446 1.00 96.38 371 TYR A O 1
ATOM 2988 N N . LEU A 1 372 ? -15.866 11.268 21.455 1.00 96.75 372 LEU A N 1
ATOM 2989 C CA . LEU A 1 372 ? -14.534 11.604 20.953 1.00 96.75 372 LEU A CA 1
ATOM 2990 C C . LEU A 1 372 ? -13.463 11.687 22.039 1.00 96.75 372 LEU A C 1
ATOM 2992 O O . LEU A 1 372 ? -13.667 12.350 23.053 1.00 96.75 372 LEU A O 1
ATOM 2996 N N . THR A 1 373 ? -12.268 11.173 21.751 1.00 96.88 373 THR A N 1
ATOM 2997 C CA . THR A 1 373 ? -11.048 11.454 22.539 1.00 96.88 373 THR A CA 1
ATOM 2998 C C . THR A 1 373 ? -10.314 12.730 22.107 1.00 96.88 373 THR A C 1
ATOM 3000 O O . THR A 1 373 ? -9.710 13.413 22.934 1.00 96.88 373 THR A O 1
ATOM 3003 N N . HIS A 1 374 ? -10.406 13.092 20.827 1.00 96.94 374 HIS A N 1
ATOM 3004 C CA . HIS A 1 374 ? -9.739 14.249 20.220 1.00 96.94 374 HIS A CA 1
ATOM 3005 C C . HIS A 1 374 ? -10.759 15.203 19.599 1.00 96.94 374 HIS A C 1
ATOM 3007 O O . HIS A 1 374 ? -11.895 14.819 19.322 1.00 96.94 374 HIS A O 1
ATOM 3013 N N . ASN A 1 375 ? -10.374 16.458 19.380 1.00 95.75 375 ASN A N 1
ATOM 3014 C CA . ASN A 1 375 ? -11.258 17.409 18.722 1.00 95.75 375 ASN A CA 1
ATOM 3015 C C . ASN A 1 375 ? -11.205 17.245 17.197 1.00 95.75 375 ASN A C 1
ATOM 3017 O O . ASN A 1 375 ? -10.118 17.235 16.624 1.00 95.75 375 ASN A O 1
ATOM 3021 N N . LEU A 1 376 ? -12.365 17.158 16.543 1.00 96.06 376 LEU A N 1
ATOM 3022 C CA . LEU A 1 376 ? -12.481 17.090 15.083 1.00 96.06 376 LEU A CA 1
ATOM 3023 C C . LEU A 1 376 ? -12.812 18.459 14.497 1.00 96.06 376 LEU A C 1
ATOM 3025 O O . LEU A 1 376 ? -13.675 19.152 15.033 1.00 96.06 376 LEU A O 1
ATOM 3029 N N . HIS A 1 377 ? -12.199 18.812 13.364 1.00 93.38 377 HIS A N 1
ATOM 3030 C CA . HIS A 1 377 ? -12.488 20.075 12.673 1.00 93.38 377 HIS A CA 1
ATOM 3031 C C . HIS A 1 377 ? -13.953 20.196 12.222 1.00 93.38 377 HIS A C 1
ATOM 3033 O O . HIS A 1 377 ? -14.538 21.264 12.357 1.00 93.38 377 HIS A O 1
ATOM 3039 N N . ASN A 1 378 ? -14.551 19.103 11.732 1.00 92.19 378 ASN A N 1
ATOM 3040 C CA . ASN A 1 378 ? -15.922 19.066 11.207 1.00 92.19 378 ASN A CA 1
ATOM 3041 C C . ASN A 1 378 ? -16.756 17.988 11.915 1.00 92.19 378 ASN A C 1
ATOM 3043 O O . ASN A 1 378 ? -17.339 17.117 11.273 1.00 92.19 378 ASN A O 1
ATOM 3047 N N . ALA A 1 379 ? -16.770 18.000 13.251 1.00 93.75 379 ALA A N 1
ATOM 3048 C CA . ALA A 1 379 ? -17.426 16.963 14.054 1.00 93.75 379 ALA A CA 1
ATOM 3049 C C . ALA A 1 379 ? -18.914 16.776 13.705 1.00 93.75 379 ALA A C 1
ATOM 3051 O O . ALA A 1 379 ? -19.412 15.656 13.688 1.00 93.75 379 ALA A O 1
ATOM 3052 N N . GLN A 1 380 ? -19.619 17.866 13.404 1.00 91.12 380 GLN A N 1
ATOM 3053 C CA . GLN A 1 380 ? -21.031 17.846 13.024 1.00 91.12 380 GLN A CA 1
ATOM 3054 C C . GLN A 1 380 ? -21.294 17.133 11.694 1.00 91.12 380 GLN A C 1
ATOM 3056 O O . GLN A 1 380 ? -22.424 16.717 11.455 1.00 91.12 380 GLN A O 1
ATOM 3061 N N . ASP A 1 381 ? -20.272 16.993 10.845 1.00 94.19 381 ASP A N 1
ATOM 3062 C CA . ASP A 1 381 ? -20.363 16.358 9.531 1.00 94.19 381 ASP A CA 1
ATOM 3063 C C . ASP A 1 381 ? -19.739 14.966 9.472 1.00 94.19 381 ASP A C 1
ATOM 3065 O O . ASP A 1 381 ? -19.892 14.268 8.469 1.00 94.19 381 ASP A O 1
ATOM 3069 N N . ASP A 1 382 ? -19.098 14.540 10.559 1.00 96.69 382 ASP A N 1
ATOM 3070 C CA . ASP A 1 382 ? -18.445 13.245 10.648 1.00 96.69 382 ASP A CA 1
ATOM 3071 C C . ASP A 1 382 ? -19.462 12.094 10.562 1.00 96.69 382 ASP A C 1
ATOM 3073 O O . ASP A 1 382 ? -20.443 12.027 11.308 1.00 96.69 382 ASP A O 1
ATOM 3077 N N . ILE A 1 383 ? -19.216 11.177 9.625 1.00 96.12 383 ILE A N 1
ATOM 3078 C CA . ILE A 1 383 ? -20.146 10.097 9.279 1.00 96.12 383 ILE A CA 1
ATOM 3079 C C . ILE A 1 383 ? -20.244 9.071 10.415 1.00 96.12 383 ILE A C 1
ATOM 3081 O O . ILE A 1 383 ? -21.331 8.557 10.674 1.00 96.12 383 ILE A O 1
ATOM 3085 N N . ILE A 1 384 ? -19.144 8.794 11.125 1.00 97.38 384 ILE A N 1
ATOM 3086 C CA . ILE A 1 384 ? -19.148 7.880 12.275 1.00 97.38 384 ILE A CA 1
ATOM 3087 C C . ILE A 1 384 ? -19.993 8.472 13.402 1.00 97.38 384 ILE A C 1
ATOM 3089 O O . ILE A 1 384 ? -20.848 7.777 13.944 1.00 97.38 384 ILE A O 1
ATOM 3093 N N . LEU A 1 385 ? -19.808 9.754 13.729 1.00 97.19 385 LEU A N 1
ATOM 3094 C CA . LEU A 1 385 ? -20.586 10.414 14.781 1.00 97.19 385 LEU A CA 1
ATOM 3095 C C . LEU A 1 385 ? -22.081 10.478 14.454 1.00 97.19 385 LEU A C 1
ATOM 3097 O O . LEU A 1 385 ? -22.896 10.189 15.331 1.00 97.19 385 LEU A O 1
ATOM 3101 N N . LYS A 1 386 ? -22.440 10.802 13.204 1.00 96.88 386 LYS A N 1
ATOM 3102 C CA . LYS A 1 386 ? -23.836 10.753 12.736 1.00 96.88 386 LYS A CA 1
ATOM 3103 C C . LYS A 1 386 ? -24.410 9.344 12.875 1.00 96.88 386 LYS A C 1
ATOM 3105 O O . LYS A 1 386 ? -25.438 9.175 13.516 1.00 96.88 386 LYS A O 1
ATOM 3110 N N . ALA A 1 387 ? -23.697 8.327 12.391 1.00 97.56 387 ALA A N 1
ATOM 3111 C CA . ALA A 1 387 ? -24.160 6.942 12.445 1.00 97.56 387 ALA A CA 1
ATOM 3112 C C . ALA A 1 387 ? -24.342 6.412 13.878 1.00 97.56 387 ALA A C 1
ATOM 3114 O O . ALA A 1 387 ? -25.294 5.680 14.140 1.00 97.56 387 ALA A O 1
ATOM 3115 N N . LEU A 1 388 ? -23.460 6.780 14.815 1.00 97.62 388 LEU A N 1
ATOM 3116 C CA . LEU A 1 388 ? -23.618 6.428 16.232 1.00 97.62 388 LEU A CA 1
ATOM 3117 C C . LEU A 1 388 ? -24.903 7.032 16.817 1.00 97.62 388 LEU A C 1
ATOM 3119 O O . LEU A 1 388 ? -25.662 6.332 17.491 1.00 97.62 388 LEU A O 1
ATOM 3123 N N . ALA A 1 389 ? -25.164 8.310 16.523 1.00 95.12 389 ALA A N 1
ATOM 3124 C CA . ALA A 1 389 ? -26.376 8.995 16.958 1.00 95.12 389 ALA A CA 1
ATOM 3125 C C . ALA A 1 389 ? -27.638 8.392 16.315 1.00 95.12 389 ALA A C 1
ATOM 3127 O O . ALA A 1 389 ? -28.599 8.100 17.025 1.00 95.12 389 ALA A O 1
ATOM 3128 N N . ASP A 1 390 ? -27.610 8.131 15.007 1.00 96.69 390 ASP A N 1
ATOM 3129 C CA . ASP A 1 390 ? -28.719 7.528 14.256 1.00 96.69 390 ASP A CA 1
ATOM 3130 C C . ASP A 1 390 ? -29.064 6.121 14.773 1.00 96.69 390 ASP A C 1
ATOM 3132 O O . ASP A 1 390 ? -30.227 5.720 14.791 1.00 96.69 390 ASP A O 1
ATOM 3136 N N . GLN A 1 391 ? -28.063 5.374 15.250 1.00 97.75 391 GLN A N 1
ATOM 3137 C CA . GLN A 1 391 ? -28.248 4.059 15.868 1.00 97.75 391 GLN A CA 1
ATOM 3138 C C . GLN A 1 391 ? -28.673 4.115 17.341 1.00 97.75 391 GLN A C 1
ATOM 3140 O O . GLN A 1 391 ? -28.856 3.059 17.953 1.00 97.75 391 GLN A O 1
ATOM 3145 N N . GLY A 1 392 ? -28.857 5.308 17.915 1.00 95.81 392 GLY A N 1
ATOM 3146 C CA . GLY A 1 392 ? -29.286 5.493 19.301 1.00 95.81 392 GLY A CA 1
ATOM 3147 C C . GLY A 1 392 ? -28.247 5.052 20.335 1.00 95.81 392 GLY A C 1
ATOM 3148 O O . GLY A 1 392 ? -28.614 4.655 21.439 1.00 95.81 392 GLY A O 1
ATOM 3149 N N . LEU A 1 393 ? -26.957 5.074 19.988 1.00 96.62 393 LEU A N 1
ATOM 3150 C CA . LEU A 1 393 ? -25.866 4.765 20.913 1.00 96.62 393 LEU A CA 1
ATOM 3151 C C . LEU A 1 393 ? -25.530 6.021 21.720 1.00 96.62 393 LEU A C 1
ATOM 3153 O O . LEU A 1 393 ? -24.651 6.774 21.332 1.00 96.62 393 LEU A O 1
ATOM 3157 N N . MET A 1 394 ? -26.229 6.272 22.828 1.00 95.06 394 MET A N 1
ATOM 3158 C CA . MET A 1 394 ? -26.147 7.552 23.556 1.00 95.06 394 MET A CA 1
ATOM 3159 C C . MET A 1 394 ? -25.067 7.596 24.645 1.00 95.06 394 MET A C 1
ATOM 3161 O O . MET A 1 394 ? -24.855 8.646 25.271 1.00 95.06 394 MET A O 1
ATOM 3165 N N . ASN A 1 395 ? -24.375 6.473 24.867 1.00 96.62 395 ASN A N 1
ATOM 3166 C CA . ASN A 1 395 ? -23.379 6.302 25.922 1.00 96.62 395 ASN A CA 1
ATOM 3167 C C . ASN A 1 395 ? -23.933 6.636 27.323 1.00 96.62 395 ASN A C 1
ATOM 3169 O O . ASN A 1 395 ? -23.207 7.150 28.180 1.00 96.62 395 ASN A O 1
ATOM 3173 N N . GLY A 1 396 ? -25.221 6.386 27.564 1.00 94.88 396 GLY A N 1
ATOM 3174 C CA . GLY A 1 396 ? -25.822 6.471 28.889 1.00 94.88 396 GLY A CA 1
ATOM 3175 C C . GLY A 1 396 ? -25.251 5.410 29.830 1.00 94.88 396 GLY A C 1
ATOM 3176 O O . GLY A 1 396 ? -24.856 4.332 29.395 1.00 94.88 396 GLY A O 1
ATOM 3177 N N . GLU A 1 397 ? -25.220 5.703 31.130 1.00 94.00 397 GLU A N 1
ATOM 3178 C CA . GLU A 1 397 ? -24.713 4.764 32.145 1.00 94.00 397 GLU A CA 1
ATOM 3179 C C . GLU A 1 397 ? -25.469 3.422 32.108 1.00 94.00 397 GLU A C 1
ATOM 3181 O O . GLU A 1 397 ? -24.855 2.359 32.196 1.00 94.00 397 GLU A O 1
ATOM 3186 N N . GLY A 1 398 ? -26.783 3.469 31.859 1.00 93.12 398 GLY A N 1
ATOM 3187 C CA . GLY A 1 398 ? -27.638 2.289 31.704 1.00 93.12 398 GLY A CA 1
ATOM 3188 C C . GLY A 1 398 ? -27.614 1.612 30.328 1.00 93.12 398 GLY A C 1
ATOM 3189 O O . GLY A 1 398 ? -28.171 0.525 30.203 1.00 93.12 398 GLY A O 1
ATOM 3190 N N . ASP A 1 399 ? -26.996 2.203 29.300 1.00 95.44 399 ASP A N 1
ATOM 3191 C CA . ASP A 1 399 ? -26.994 1.620 27.948 1.00 95.44 399 ASP A CA 1
ATOM 3192 C C . ASP A 1 399 ? -26.061 0.410 27.925 1.00 95.44 399 ASP A C 1
ATOM 3194 O O . ASP A 1 399 ? -24.901 0.581 28.258 1.00 95.44 399 ASP A O 1
ATOM 3198 N N . PRO A 1 400 ? -26.442 -0.808 27.524 1.00 96.31 400 PRO A N 1
ATOM 3199 C CA . PRO A 1 400 ? -25.534 -1.958 27.593 1.00 96.31 400 PRO A CA 1
ATOM 3200 C C . PRO A 1 400 ? -24.321 -1.847 26.648 1.00 96.31 400 PRO A C 1
ATOM 3202 O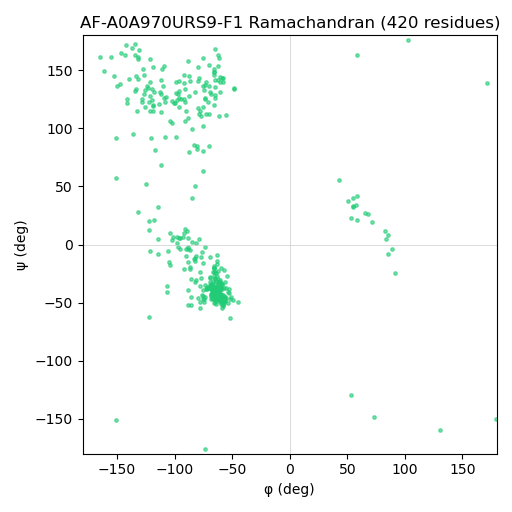 O . PRO A 1 400 ? -23.269 -2.435 26.925 1.00 96.31 400 PRO A O 1
ATOM 3205 N N . VAL A 1 401 ? -24.424 -1.056 25.572 1.00 98.25 401 VAL A N 1
ATOM 3206 C CA . VAL A 1 401 ? -23.356 -0.844 24.585 1.00 98.25 401 VAL A CA 1
ATOM 3207 C C . VAL A 1 401 ? -22.930 0.621 24.541 1.00 98.25 401 VAL A C 1
ATOM 3209 O O . VAL A 1 401 ? -23.750 1.526 24.427 1.00 98.25 401 VAL A O 1
ATOM 3212 N N . LYS A 1 402 ? -21.618 0.849 24.592 1.00 98.25 402 LYS A N 1
ATOM 3213 C CA . LYS A 1 402 ? -20.978 2.166 24.513 1.00 98.25 402 LYS A CA 1
ATOM 3214 C C . LYS A 1 402 ? -20.064 2.225 23.295 1.00 98.25 402 LYS A C 1
ATOM 3216 O O . LYS A 1 402 ? -19.501 1.205 22.903 1.00 98.25 402 LYS A O 1
ATOM 3221 N N . ALA A 1 403 ? -19.843 3.411 22.740 1.00 98.25 403 ALA A N 1
ATOM 3222 C CA . ALA A 1 403 ? -18.907 3.630 21.640 1.00 98.25 403 ALA A CA 1
ATOM 3223 C C . ALA A 1 403 ? -18.014 4.854 21.877 1.00 98.25 403 ALA A C 1
ATOM 3225 O O . ALA A 1 403 ? -18.496 5.939 22.192 1.00 98.25 403 ALA A O 1
ATOM 3226 N N . VAL A 1 404 ? -16.707 4.695 21.679 1.00 98.19 404 VAL A N 1
ATOM 3227 C CA . VAL A 1 404 ? -15.712 5.767 21.752 1.00 98.19 404 VAL A CA 1
ATOM 3228 C C . VAL A 1 404 ? -14.894 5.779 20.464 1.00 98.19 404 VAL A C 1
ATOM 3230 O O . VAL A 1 404 ? -14.374 4.758 20.020 1.00 98.19 404 VAL A O 1
ATOM 3233 N N . PHE A 1 405 ? -14.779 6.958 19.865 1.00 98.12 405 PHE A N 1
ATOM 3234 C CA . PHE A 1 405 ? -14.030 7.222 18.651 1.00 98.12 405 PHE A CA 1
ATOM 3235 C C . PHE A 1 405 ? -12.674 7.861 18.991 1.00 98.12 405 PHE A C 1
ATOM 3237 O O . PHE A 1 405 ? -12.590 8.917 19.631 1.00 98.12 405 PHE A O 1
ATOM 3244 N N . ILE A 1 406 ? -11.603 7.197 18.556 1.00 97.62 406 ILE A N 1
ATOM 3245 C CA . ILE A 1 406 ? -10.208 7.620 18.664 1.00 97.62 406 ILE A CA 1
ATOM 3246 C C . ILE A 1 406 ? -9.725 8.009 17.261 1.00 97.62 406 ILE A C 1
ATOM 3248 O O . ILE A 1 406 ? -9.296 7.137 16.503 1.00 97.62 406 ILE A O 1
ATOM 3252 N N . PRO A 1 407 ? -9.826 9.299 16.880 1.00 96.94 407 PRO A N 1
ATOM 3253 C CA . PRO A 1 407 ? -9.630 9.731 15.503 1.00 96.94 407 PRO A CA 1
ATOM 3254 C C . PRO A 1 407 ? -8.153 9.977 15.145 1.00 96.94 407 PRO A C 1
ATOM 3256 O O . PRO A 1 407 ? -7.825 10.946 14.457 1.00 96.94 407 PRO A O 1
ATOM 3259 N N . CYS A 1 408 ? -7.239 9.132 15.622 1.00 94.31 408 CYS A N 1
ATOM 3260 C CA . CYS A 1 408 ? -5.797 9.265 15.410 1.00 94.31 408 CYS A CA 1
ATOM 3261 C C . CYS A 1 408 ? -5.112 7.894 15.305 1.00 94.31 408 CYS A C 1
ATOM 3263 O O . CYS A 1 408 ? -5.685 6.860 15.650 1.00 94.31 408 CYS A O 1
ATOM 3265 N N . TYR A 1 409 ? -3.875 7.885 14.805 1.00 91.19 409 TYR A N 1
ATOM 3266 C CA . TYR A 1 409 ? -3.035 6.692 14.849 1.00 91.19 409 TYR A CA 1
ATOM 3267 C C . TYR A 1 409 ? -2.492 6.473 16.264 1.00 91.19 409 TYR A C 1
ATOM 3269 O O . TYR A 1 409 ? -1.982 7.403 16.885 1.00 91.19 409 TYR A O 1
ATOM 3277 N N . LEU A 1 410 ? -2.527 5.225 16.734 1.00 92.69 410 LEU A N 1
ATOM 3278 C CA . LEU A 1 410 ? -1.920 4.815 18.000 1.00 92.69 410 LEU A CA 1
ATOM 3279 C C . LEU A 1 410 ? -0.413 4.609 17.809 1.00 92.69 410 LEU A C 1
ATOM 3281 O O . LEU A 1 410 ? 0.063 3.504 17.552 1.00 92.69 410 LEU A O 1
ATOM 3285 N N . ASN A 1 411 ? 0.337 5.706 17.863 1.00 88.56 411 ASN A N 1
ATOM 3286 C CA . ASN A 1 411 ? 1.794 5.726 17.703 1.00 88.56 411 ASN A CA 1
ATOM 3287 C C . ASN A 1 411 ? 2.544 5.904 19.036 1.00 88.56 411 ASN A C 1
ATOM 3289 O O . ASN A 1 411 ? 3.747 6.149 19.025 1.00 88.56 411 ASN A O 1
ATOM 3293 N N . GLY A 1 412 ? 1.839 5.819 20.169 1.00 92.56 412 GLY A N 1
ATOM 3294 C CA . GLY A 1 412 ? 2.394 6.057 21.503 1.00 92.56 412 GLY A CA 1
ATOM 3295 C C . GLY A 1 412 ? 2.425 7.523 21.947 1.00 92.56 412 GLY A C 1
ATOM 3296 O O . GLY A 1 412 ? 2.684 7.770 23.119 1.00 92.56 412 GLY A O 1
ATOM 3297 N N . ASN A 1 413 ? 2.112 8.480 21.065 1.00 92.25 413 ASN A N 1
ATOM 3298 C CA . ASN A 1 413 ? 2.244 9.920 21.322 1.00 92.25 413 ASN A CA 1
ATOM 3299 C C . ASN A 1 413 ? 0.980 10.720 20.939 1.00 92.25 413 ASN A C 1
ATOM 3301 O O . ASN A 1 413 ? 1.074 11.891 20.574 1.00 92.25 413 ASN A O 1
ATOM 3305 N N . ASP A 1 414 ? -0.207 10.109 20.988 1.00 93.00 414 ASP A N 1
ATOM 3306 C CA . ASP A 1 414 ? -1.465 10.779 20.625 1.00 93.00 414 ASP A CA 1
ATOM 3307 C C . ASP A 1 414 ? -1.968 11.770 21.697 1.00 93.00 414 ASP A C 1
ATOM 3309 O O . ASP A 1 414 ? -2.799 12.632 21.424 1.00 93.00 414 ASP A O 1
ATOM 3313 N N . GLY A 1 415 ? -1.442 11.696 22.920 1.00 94.06 415 GLY A N 1
ATOM 3314 C CA . GLY A 1 415 ? -1.789 12.590 24.024 1.00 94.06 415 GLY A CA 1
ATOM 3315 C C . GLY A 1 415 ? -2.982 12.129 24.867 1.00 94.06 415 GLY A C 1
ATOM 3316 O O . GLY A 1 415 ? -3.276 12.774 25.876 1.00 94.06 415 GLY A O 1
ATOM 3317 N N . ILE A 1 416 ? -3.648 11.025 24.504 1.00 95.00 416 ILE A N 1
ATOM 3318 C CA . ILE A 1 416 ? -4.733 10.411 25.285 1.00 95.00 416 ILE A CA 1
ATOM 3319 C C . ILE A 1 416 ? -4.405 8.959 25.636 1.00 95.00 416 ILE A C 1
ATOM 3321 O O . ILE A 1 416 ? -4.320 8.613 26.814 1.00 95.00 416 ILE A O 1
ATOM 3325 N N . VAL A 1 417 ? -4.247 8.101 24.628 1.00 95.31 417 VAL A N 1
ATOM 3326 C CA . VAL A 1 417 ? -4.014 6.666 24.810 1.00 95.31 417 VAL A CA 1
ATOM 3327 C C . VAL A 1 417 ? -2.554 6.420 25.161 1.00 95.31 417 VAL A C 1
ATOM 3329 O O . VAL A 1 417 ? -2.294 5.700 26.121 1.00 95.31 417 VAL A O 1
ATOM 3332 N N . ASN A 1 418 ? -1.626 7.049 24.436 1.00 94.50 418 ASN A N 1
ATOM 3333 C CA . ASN A 1 418 ? -0.176 6.960 24.624 1.00 94.50 418 ASN A CA 1
ATOM 3334 C C . ASN A 1 418 ? 0.348 5.516 24.700 1.00 94.50 418 ASN A C 1
ATOM 3336 O O . ASN A 1 418 ? 1.254 5.201 25.468 1.00 94.50 418 ASN A O 1
ATOM 3340 N N . LEU A 1 419 ? -0.240 4.635 23.892 1.00 93.50 419 LEU A N 1
ATOM 3341 C CA . LEU A 1 419 ? 0.258 3.289 23.618 1.00 93.50 419 LEU A CA 1
ATOM 3342 C C . LEU A 1 419 ? 0.368 3.111 22.103 1.00 93.50 419 LEU A C 1
ATOM 3344 O O . LEU A 1 419 ? -0.424 3.680 21.345 1.00 93.50 419 LEU A O 1
ATOM 3348 N N . SER A 1 420 ? 1.369 2.354 21.658 1.00 91.62 420 SER A N 1
ATOM 3349 C CA . SER A 1 420 ? 1.476 1.939 20.262 1.00 91.62 420 SER A CA 1
ATOM 3350 C C . SER A 1 420 ? 0.394 0.915 19.919 1.00 91.62 420 SER A C 1
ATOM 3352 O O . SER A 1 420 ? -0.123 0.212 20.785 1.00 91.62 420 SER A O 1
ATOM 3354 N N . TYR A 1 421 ? 0.036 0.845 18.636 1.00 88.88 421 TYR A N 1
ATOM 3355 C CA . TYR A 1 421 ? -0.862 -0.188 18.118 1.00 88.88 421 TYR A CA 1
ATOM 3356 C C . TYR A 1 421 ? -0.259 -1.600 18.209 1.00 88.88 421 TYR A C 1
ATOM 3358 O O . TYR A 1 421 ? -0.994 -2.553 18.462 1.00 88.88 421 TYR A O 1
ATOM 3366 N N . TYR A 1 422 ? 1.052 -1.705 17.968 1.00 81.19 422 TYR A N 1
ATOM 3367 C CA . TYR A 1 422 ? 1.837 -2.939 18.056 1.00 81.19 422 TYR A CA 1
ATOM 3368 C C . TYR A 1 422 ? 2.530 -3.056 19.405 1.00 81.19 422 TYR A C 1
ATOM 3370 O O . TYR A 1 422 ? 2.959 -1.991 19.920 1.00 81.19 422 TYR A O 1
#

Foldseek 3Di:
DPPVCVVPPFLAEEEEDQLQLNPDDCVVVLCQQVVQVVCVVNPQRYEYEHAPDCVVPPDSPQWDFDQPPPVVLCVVCVVVVWDWTWTFGNGNSGHTYIHGDLVVCVVVLVVLVVVCCVVQVQDQPLPDPVLSVLLSSLLSVLVSVVSVCVVPVGQGAEYEYEALSNLNSLVSCVPPPVSHAYEYEYAAQPLLCLCVLVVHDCPVCVQVDEQCVSCVVSSNNNRLSSRLSSQVRHPFYEYADPVRQSNCCRNSVDRGPYHNHRDDDCVPDDDPVVVVVVVVLLVVLVQLLLCLLLVHHFDPQEAEDEDEDEPRCRVSCVLVVLLVLLVQLVDPPDPAAYEYEYHYADQFDAFDPSSLCVSVVHDHDNDDDSAERTHHPCLVPDPSNVSNVVSVQRSDPPRSYHHHYYNRAQCLPRSRSSHHPD

Sequence (422 aa):
MTEYEKNNTPEILFEVSWEVCNKVGGIHTVLKTKCQEVQKKYGEHYVVIGPDIWREEHENPEFIEDEKLFLGWKEQAYAAGLRFRTGRWNIPGKPIALIIDFTPLISHKNEIFSKAWEDYKLDSLTGGWDYVESVLFGYASGLIIKSFIEYYRYDQVVAQFHEWMTGMGILYLEKEAPYIGTVFTTHATTVGRSISGNGLPLYEKLSEYNGDEMSNRLNVTAKHSLEKLSAITANQFTTVSSITADECEQLLTKRPDVITPNGFDPDLVPDRNELQAARNLARQQMRKVVEAVLGYSLDQDTVFIGPSGRYEYRNKGLDLFIDALGRLNRNDHLNKQVVALIMVPAHNYGPRKSITSRINGEHSEPSGSRYLTHNLHNAQDDIILKALADQGLMNGEGDPVKAVFIPCYLNGNDGIVNLSYY

Secondary structure (DSSP, 8-state):
--HHHHHSS-SEEEEE-TTTT---SHHHHHHHHHHHHHHHHHGGGEEEEEE----SSS--TTEEE-TTTTHHHHHHHHHTT--EEEEEESSTT--EEEEE--GGGGGGHHHHHHHHHHHH----TT--HHHHHHHHHHHHHHHHHHHHHHHH--SSEEEEEESGGGHHHHHHHHHH-TTSEEEEEESS-HHHHHHHHTT--TTTTGGG--HHHHHHHTT-HHHHHHHHHHHHHSSEEEES-HHHHHHHHHHSS---SEE-PPP--GGGS--HHHHHHHHHHHHHHHHHHHHHHHSSPPPTTPEEE--BSS--TTTTTHHHHHHHHHHHHT-TT--S-EEEEEB---SEEEE-HHHHHHHTT------S-SSBSEEETTGGG-HHHHHHHHTT----TT-SEEEEE--S--BS-SSSS--B--

pLDDT: mean 94.14, std 7.21, range [51.22, 98.88]

Solvent-accessible surface area (backbone atoms only — not comparable to full-atom values): 22993 Å² total; per-residue (Å²): 128,56,74,68,52,63,78,71,51,60,69,31,40,38,41,36,26,74,32,38,75,35,85,79,62,67,62,26,55,47,48,54,58,46,46,34,61,50,32,76,74,45,45,90,35,29,38,37,32,18,58,59,72,63,77,89,48,97,68,52,92,32,53,46,79,32,79,76,60,60,50,77,56,48,56,55,41,45,74,72,69,52,47,68,49,38,27,23,33,66,51,74,71,48,45,40,28,41,32,35,43,36,67,83,46,60,88,44,43,68,60,56,48,49,49,41,29,72,78,70,62,43,46,55,86,76,45,51,67,81,46,51,56,36,33,42,40,10,36,46,49,24,52,50,53,49,55,50,41,72,70,71,61,70,76,46,38,37,41,37,29,40,38,47,49,23,19,40,15,47,60,44,27,58,74,77,39,63,76,47,45,34,35,27,37,40,84,66,57,68,52,59,54,51,36,43,75,69,73,42,66,46,81,87,42,42,94,76,49,52,31,71,63,48,13,54,77,68,72,38,40,22,59,39,37,35,34,30,49,24,46,69,69,24,79,38,24,29,22,42,38,70,70,54,29,57,48,31,32,51,45,47,70,45,62,48,79,44,73,57,60,80,78,79,64,71,88,74,58,69,55,76,66,56,45,52,52,50,52,51,52,50,52,52,49,52,47,47,51,47,28,32,41,62,64,50,87,74,64,93,81,48,43,79,48,65,60,72,51,76,73,38,56,68,88,68,40,49,55,59,51,49,53,50,47,28,54,53,47,71,36,89,83,63,90,60,46,36,38,36,42,40,38,28,45,51,74,52,81,48,55,34,64,55,36,46,38,34,65,72,71,41,95,55,74,80,66,85,63,67,37,48,54,43,42,51,80,56,56,94,72,34,65,68,59,50,50,37,56,76,43,66,53,78,53,46,93,85,45,48,34,34,59,37,38,36,43,45,68,53,73,37,74,55,70,72,79,53,44,50,78,117

Mean predicted aligned error: 5.38 Å

Nearest PDB structures (foldseek):
  8cvz-assembly1_A  TM=8.935E-01  e=4.043E-33  Homo sapiens
  4qlb-assembly1_A  TM=8.885E-01  e=1.420E-32  Caenorhabditis elegans
  8cvz-assembly1_B  TM=8.944E-01  e=1.048E-31  Homo sapiens
  5uw0-assembly1_D  TM=8.971E-01  e=1.222E-30  Saccharomyces cerevisiae S288C
  7q0s-assembly1_B  TM=8.645E-01  e=1.477E-31  Homo sapiens